Protein AF-A0A8H6T4V8-F1 (afdb_monomer_lite)

Structure (mmCIF, N/CA/C/O backbone):
data_AF-A0A8H6T4V8-F1
#
_entry.id   AF-A0A8H6T4V8-F1
#
loop_
_atom_site.group_PDB
_atom_site.id
_atom_site.type_symbol
_atom_site.label_atom_id
_atom_site.label_alt_id
_atom_site.label_comp_id
_atom_site.label_asym_id
_atom_site.label_entity_id
_atom_site.label_seq_id
_atom_site.pdbx_PDB_ins_code
_atom_site.Cartn_x
_atom_site.Cartn_y
_atom_site.Cartn_z
_atom_site.occupancy
_atom_site.B_iso_or_equiv
_atom_site.auth_seq_id
_atom_site.auth_comp_id
_atom_site.auth_asym_id
_atom_site.auth_atom_id
_atom_site.pdbx_PDB_model_num
ATOM 1 N N . MET A 1 1 ? -42.652 -43.274 94.104 1.00 37.19 1 MET A N 1
ATOM 2 C CA . MET A 1 1 ? -43.987 -43.704 93.643 1.00 37.19 1 MET A CA 1
ATOM 3 C C . MET A 1 1 ? -44.035 -43.497 92.128 1.00 37.19 1 MET A C 1
ATOM 5 O O . MET A 1 1 ? -44.692 -42.581 91.660 1.00 37.19 1 MET A O 1
ATOM 9 N N . ASP A 1 2 ? -43.104 -44.069 91.359 1.00 28.73 2 ASP A N 1
ATOM 10 C CA . ASP A 1 2 ? -42.926 -45.507 91.019 1.00 28.73 2 ASP A CA 1
ATOM 11 C C . ASP A 1 2 ? -43.787 -45.824 89.784 1.00 28.73 2 ASP A C 1
ATOM 13 O O . ASP A 1 2 ? -44.982 -45.571 89.828 1.00 28.73 2 ASP A O 1
ATOM 17 N N . LEU A 1 3 ? -43.314 -46.317 88.632 1.00 31.95 3 LEU A N 1
ATOM 18 C CA . LEU A 1 3 ? -42.090 -47.021 88.199 1.00 31.95 3 LEU A CA 1
ATOM 19 C C . LEU A 1 3 ? -42.007 -46.863 86.652 1.00 31.95 3 LEU A C 1
ATOM 21 O O . LEU A 1 3 ? -43.025 -46.967 85.978 1.00 31.95 3 LEU A O 1
ATOM 25 N N . SER A 1 4 ? -40.915 -46.350 86.070 1.00 32.69 4 SER A N 1
ATOM 26 C CA . SER A 1 4 ? -39.789 -47.073 85.430 1.00 32.69 4 SER A CA 1
ATOM 27 C C . SER A 1 4 ? -40.102 -47.923 84.179 1.00 32.69 4 SER A C 1
ATOM 29 O O . SER A 1 4 ? -40.896 -48.853 84.261 1.00 32.69 4 SER A O 1
ATOM 31 N N . GLY A 1 5 ? -39.332 -47.733 83.093 1.00 29.38 5 GLY A N 1
ATOM 32 C CA . GLY A 1 5 ? -39.022 -48.826 82.152 1.00 29.38 5 GLY A CA 1
ATOM 33 C C . GLY A 1 5 ? -38.730 -48.440 80.696 1.00 29.38 5 GLY A C 1
ATOM 34 O O . GLY A 1 5 ? -39.650 -48.219 79.925 1.00 29.38 5 GLY A O 1
ATOM 35 N N . ALA A 1 6 ? -37.441 -48.407 80.338 1.00 30.38 6 ALA A N 1
ATOM 36 C CA . ALA A 1 6 ? -36.821 -48.191 79.018 1.00 30.38 6 ALA A CA 1
ATOM 37 C C . ALA A 1 6 ? -37.384 -49.058 77.861 1.00 30.38 6 ALA A C 1
ATOM 39 O O . ALA A 1 6 ? -37.792 -50.189 78.091 1.00 30.38 6 ALA A O 1
ATOM 40 N N . GLY A 1 7 ? -37.468 -48.562 76.615 1.00 28.20 7 GLY A N 1
ATOM 41 C CA . GLY A 1 7 ? -36.424 -48.641 75.560 1.00 28.20 7 GLY A CA 1
ATOM 42 C C . GLY A 1 7 ? -36.906 -49.609 74.452 1.00 28.20 7 GLY A C 1
ATOM 43 O O . GLY A 1 7 ? -37.596 -50.561 74.775 1.00 28.20 7 GLY A O 1
ATOM 44 N N . THR A 1 8 ? -36.704 -49.492 73.134 1.00 28.45 8 THR A N 1
ATOM 45 C CA . THR A 1 8 ? -35.869 -48.689 72.219 1.00 28.45 8 THR A CA 1
ATOM 46 C C . THR A 1 8 ? -36.369 -48.936 70.772 1.00 28.45 8 THR A C 1
ATOM 48 O O . THR A 1 8 ? -36.723 -50.072 70.486 1.00 28.45 8 THR A O 1
ATOM 51 N N . ALA A 1 9 ? -36.303 -47.910 69.896 1.00 26.05 9 ALA A N 1
ATOM 52 C CA . ALA A 1 9 ? -36.120 -47.911 68.414 1.00 26.05 9 ALA A CA 1
ATOM 53 C C . ALA A 1 9 ? -37.031 -48.801 67.513 1.00 26.05 9 ALA A C 1
ATOM 55 O O . ALA A 1 9 ? -37.186 -49.985 67.752 1.00 26.05 9 ALA A O 1
ATOM 56 N N . THR A 1 10 ? -37.623 -48.394 66.378 1.00 26.83 10 THR A N 1
ATOM 57 C CA . THR A 1 10 ? -37.449 -47.282 65.409 1.00 26.83 10 THR A CA 1
ATOM 58 C C . THR A 1 10 ? -38.674 -47.295 64.451 1.00 26.83 10 THR A C 1
ATOM 60 O O . THR A 1 10 ? -39.227 -48.377 64.243 1.00 26.83 10 THR A O 1
ATOM 63 N N . PRO A 1 11 ? -39.120 -46.175 63.834 1.00 30.30 11 PRO A N 1
ATOM 64 C CA . PRO A 1 11 ? -40.426 -46.110 63.169 1.00 30.30 11 PRO A CA 1
ATOM 65 C C . PRO A 1 11 ? -40.408 -46.179 61.624 1.00 30.30 11 PRO A C 1
ATOM 67 O O . PRO A 1 11 ? -39.695 -45.459 60.934 1.00 30.30 11 PRO A O 1
ATOM 70 N N . ILE A 1 12 ? -41.258 -47.081 61.129 1.00 28.48 12 ILE A N 1
ATOM 71 C CA . ILE A 1 12 ? -42.306 -47.003 60.087 1.00 28.48 12 ILE A CA 1
ATOM 72 C C . ILE A 1 12 ? -42.451 -45.686 59.288 1.00 28.48 12 ILE A C 1
ATOM 74 O O . ILE A 1 12 ? -42.604 -44.615 59.867 1.00 28.48 12 ILE A O 1
ATOM 78 N N . ALA A 1 13 ? -42.668 -45.806 57.967 1.00 28.02 13 ALA A N 1
ATOM 79 C CA . ALA A 1 13 ? -43.601 -44.928 57.246 1.00 28.02 13 ALA A CA 1
ATOM 80 C C . ALA A 1 13 ? -44.276 -45.640 56.054 1.00 28.02 13 ALA A C 1
ATOM 82 O O . ALA A 1 13 ? -43.636 -46.001 55.067 1.00 28.02 13 ALA A O 1
ATOM 83 N N . ALA A 1 14 ? -45.599 -45.798 56.145 1.00 23.86 14 ALA A N 1
ATOM 84 C CA . ALA A 1 14 ? -46.497 -46.265 55.095 1.00 23.86 14 ALA A CA 1
ATOM 85 C C . ALA A 1 14 ? -47.584 -45.203 54.815 1.00 23.86 14 ALA A C 1
ATOM 87 O O . ALA A 1 14 ? -48.057 -44.561 55.744 1.00 23.86 14 ALA A O 1
ATOM 88 N N . ARG A 1 15 ? -47.934 -45.046 53.522 1.00 23.44 15 ARG A N 1
ATOM 89 C CA . ARG A 1 15 ? -49.280 -44.877 52.896 1.00 23.44 15 ARG A CA 1
ATOM 90 C C . ARG A 1 15 ? -50.433 -44.307 53.773 1.00 23.44 15 ARG A C 1
ATOM 92 O O . ARG A 1 15 ? -50.662 -44.814 54.852 1.00 23.44 15 ARG A O 1
ATOM 99 N N . ARG A 1 16 ? -51.373 -43.444 53.334 1.00 24.36 16 ARG A N 1
ATOM 100 C CA . ARG A 1 16 ? -51.918 -43.033 52.011 1.00 24.36 16 ARG A CA 1
ATOM 101 C C . ARG A 1 16 ? -53.110 -42.053 52.260 1.00 24.36 16 ARG A C 1
ATOM 103 O O . ARG A 1 16 ? -53.717 -42.145 53.317 1.00 24.36 16 ARG A O 1
ATOM 110 N N . VAL A 1 17 ? -53.535 -41.311 51.215 1.00 24.20 17 VAL A N 1
ATOM 111 C CA . VAL A 1 17 ? -54.933 -40.904 50.834 1.00 24.20 17 VAL A CA 1
ATOM 112 C C . VAL A 1 17 ? -55.339 -39.393 50.870 1.00 24.20 17 VAL A C 1
ATOM 114 O O . VAL A 1 17 ? -55.421 -38.806 51.938 1.00 24.20 17 VAL A O 1
ATOM 117 N N . LYS A 1 18 ? -55.782 -38.904 49.673 1.00 23.23 18 LYS A N 1
ATOM 118 C CA . LYS A 1 18 ? -56.726 -37.793 49.272 1.00 23.23 18 LYS A CA 1
ATOM 119 C C . LYS A 1 18 ? -56.295 -36.321 49.538 1.00 23.23 18 LYS A C 1
ATOM 121 O O . LYS A 1 18 ? -55.645 -36.072 50.530 1.00 23.23 18 LYS A O 1
ATOM 126 N N . SER A 1 19 ? -56.590 -35.275 48.736 1.00 22.80 19 SER A N 1
ATOM 127 C CA . SER A 1 19 ? -57.590 -34.993 47.676 1.00 22.80 19 SER A CA 1
ATOM 128 C C . SER A 1 19 ? -57.232 -33.747 46.802 1.00 22.80 19 SER A C 1
ATOM 130 O O . SER A 1 19 ? -56.403 -32.947 47.210 1.00 22.80 19 SER A O 1
ATOM 132 N N . GLN A 1 20 ? -57.924 -33.614 45.650 1.00 23.69 20 GLN A N 1
ATOM 133 C CA . GLN A 1 20 ? -58.392 -32.415 44.898 1.00 23.69 20 GLN A CA 1
ATOM 134 C C . GLN A 1 20 ? -57.458 -31.313 44.316 1.00 23.69 20 GLN A C 1
ATOM 136 O O . GLN A 1 20 ? -56.619 -30.732 44.988 1.00 23.69 20 GLN A O 1
ATOM 141 N N . VAL A 1 21 ? -57.779 -30.957 43.054 1.00 26.05 21 VAL A N 1
ATOM 142 C CA . VAL A 1 21 ? -57.957 -29.617 42.419 1.00 26.05 21 VAL A CA 1
ATOM 143 C C . VAL A 1 21 ? -57.309 -29.543 41.017 1.00 26.05 21 VAL A C 1
ATOM 145 O O . VAL A 1 21 ? -56.210 -30.038 40.782 1.00 26.05 21 VAL A O 1
ATOM 148 N N . GLY A 1 22 ? -58.076 -29.012 40.054 1.00 23.91 22 GLY A N 1
ATOM 149 C CA . GLY A 1 22 ? -57.942 -29.193 38.604 1.00 23.91 22 GLY A CA 1
ATOM 150 C C . GLY A 1 22 ? -56.705 -28.599 37.917 1.00 23.91 22 GLY A C 1
ATOM 151 O O . GLY A 1 22 ? -56.144 -27.589 38.330 1.00 23.91 22 GLY A O 1
ATOM 152 N N . LYS A 1 23 ? -56.320 -29.229 36.798 1.00 25.23 23 LYS A N 1
ATOM 153 C CA . LYS A 1 23 ? -55.303 -28.743 35.857 1.00 25.23 23 LYS A CA 1
ATOM 154 C C . LYS A 1 23 ? -55.966 -28.297 34.557 1.00 25.23 23 LYS A C 1
ATOM 156 O O . LYS A 1 23 ? -56.409 -29.126 33.770 1.00 25.23 23 LYS A O 1
ATOM 161 N N . VAL A 1 24 ? -55.962 -26.988 34.324 1.00 26.03 24 VAL A N 1
ATOM 162 C CA . VAL A 1 24 ? -56.074 -26.400 32.986 1.00 26.03 24 VAL A CA 1
ATOM 163 C C . VAL A 1 24 ? -54.726 -26.620 32.296 1.00 26.03 24 VAL A C 1
ATOM 165 O O . VAL A 1 24 ? -53.697 -26.109 32.734 1.00 26.03 24 VAL A O 1
ATOM 168 N N . THR A 1 25 ? -54.704 -27.448 31.257 1.00 26.22 25 THR A N 1
ATOM 169 C CA . THR A 1 25 ? -53.520 -27.697 30.429 1.00 26.22 25 THR A CA 1
ATOM 170 C C . THR A 1 25 ? -53.296 -26.535 29.465 1.00 26.22 25 THR A C 1
ATOM 172 O O . THR A 1 25 ? -53.920 -26.473 28.410 1.00 26.22 25 THR A O 1
ATOM 175 N N . CYS A 1 26 ? -52.370 -25.633 29.797 1.00 25.02 26 CYS A N 1
ATOM 176 C CA . CYS A 1 26 ? -51.742 -24.761 28.803 1.00 25.02 26 CYS A CA 1
ATOM 177 C C . CYS A 1 26 ? -50.801 -25.598 27.922 1.00 25.02 26 CYS A C 1
ATOM 179 O O . CYS A 1 26 ? -49.811 -26.148 28.407 1.00 25.02 26 CYS A O 1
ATOM 181 N N . MET A 1 27 ? -51.107 -25.685 26.625 1.00 25.55 27 MET A N 1
ATOM 182 C CA . MET A 1 27 ? -50.186 -26.172 25.596 1.00 25.55 27 MET A CA 1
ATOM 183 C C . MET A 1 27 ? -48.917 -25.310 25.600 1.00 25.55 27 MET A C 1
ATOM 185 O O . MET A 1 27 ? -48.946 -24.135 25.239 1.00 25.55 27 MET A O 1
ATOM 189 N N . ALA A 1 28 ? -47.791 -25.895 26.006 1.00 27.00 28 ALA A N 1
ATOM 190 C CA . ALA A 1 28 ? -46.483 -25.272 25.879 1.00 27.00 28 ALA A CA 1
ATOM 191 C C . ALA A 1 28 ? -46.104 -25.170 24.391 1.00 27.00 28 ALA A C 1
ATOM 193 O O . ALA A 1 28 ? -45.948 -26.184 23.710 1.00 27.00 28 ALA A O 1
ATOM 194 N N . MET A 1 29 ? -45.948 -23.943 23.886 1.00 28.77 29 MET A N 1
ATOM 195 C CA . MET A 1 29 ? -45.376 -23.683 22.565 1.00 28.77 29 MET A CA 1
ATOM 196 C C . MET A 1 29 ? -43.940 -24.219 22.504 1.00 28.77 29 MET A C 1
ATOM 198 O O . MET A 1 29 ? -43.062 -23.776 23.245 1.00 28.77 29 MET A O 1
ATOM 202 N N . ALA A 1 30 ? -43.693 -25.156 21.591 1.00 29.12 30 ALA A N 1
ATOM 203 C CA . ALA A 1 30 ? -42.355 -25.632 21.271 1.00 29.12 30 ALA A CA 1
ATOM 204 C C . ALA A 1 30 ? -41.499 -24.480 20.710 1.00 29.12 30 ALA A C 1
ATOM 206 O O . ALA A 1 30 ? -41.850 -23.851 19.708 1.00 29.12 30 ALA A O 1
ATOM 207 N N . ALA A 1 31 ? -40.363 -24.206 21.354 1.00 28.61 31 ALA A N 1
ATOM 208 C CA . ALA A 1 31 ? -39.403 -23.201 20.914 1.00 28.61 31 ALA A CA 1
ATOM 209 C C . ALA A 1 31 ? -38.841 -23.559 19.524 1.00 28.61 31 ALA A C 1
ATOM 211 O O . ALA A 1 31 ? -38.214 -24.605 19.344 1.00 28.61 31 ALA A O 1
ATOM 212 N N . ARG A 1 32 ? -39.050 -22.685 18.531 1.00 34.66 32 ARG A N 1
ATOM 213 C CA . ARG A 1 32 ? -38.473 -22.832 17.185 1.00 34.66 32 ARG A CA 1
ATOM 214 C C . ARG A 1 32 ? -36.947 -22.715 17.254 1.00 34.66 32 ARG A C 1
ATOM 216 O O . ARG A 1 32 ? -36.408 -21.681 17.643 1.00 34.66 32 ARG A O 1
ATOM 223 N N . VAL A 1 33 ? -36.255 -23.779 16.854 1.00 32.12 33 VAL A N 1
ATOM 224 C CA . VAL A 1 33 ? -34.790 -23.857 16.782 1.00 32.12 33 VAL A CA 1
ATOM 225 C C . VAL A 1 33 ? -34.324 -23.291 15.439 1.00 32.12 33 VAL A C 1
ATOM 227 O O . VAL A 1 33 ? -34.565 -23.889 14.394 1.00 32.12 33 VAL A O 1
ATOM 230 N N . HIS A 1 34 ? -33.638 -22.148 15.445 1.00 37.19 34 HIS A N 1
ATOM 231 C CA . HIS A 1 34 ? -32.964 -21.621 14.256 1.00 37.19 34 HIS A CA 1
ATOM 232 C C . HIS A 1 34 ? -31.511 -22.106 14.215 1.00 37.19 34 HIS A C 1
ATOM 234 O O . HIS A 1 34 ? -30.620 -21.482 14.785 1.00 37.19 34 HIS A O 1
ATOM 240 N N . ASN A 1 35 ? -31.272 -23.224 13.526 1.00 36.28 35 ASN A N 1
ATOM 241 C CA . ASN A 1 35 ? -29.927 -23.703 13.212 1.00 36.28 35 ASN A CA 1
ATOM 242 C C . ASN A 1 35 ? -29.552 -23.266 11.790 1.00 36.28 35 ASN A C 1
ATOM 244 O O . ASN A 1 35 ? -29.854 -23.970 10.832 1.00 36.28 35 ASN A O 1
ATOM 248 N N . GLN A 1 36 ? -28.863 -22.134 11.634 1.00 39.41 36 GLN A N 1
ATOM 249 C CA . GLN A 1 36 ? -28.058 -21.921 10.428 1.00 39.41 36 GLN A CA 1
ATOM 250 C C . GLN A 1 36 ? -26.694 -22.575 10.655 1.00 39.41 36 GLN A C 1
ATOM 252 O O . GLN A 1 36 ? -25.844 -22.057 11.382 1.00 39.41 36 GLN A O 1
ATOM 257 N N . ALA A 1 37 ? -26.503 -23.759 10.074 1.00 37.16 37 ALA A N 1
ATOM 258 C CA . ALA A 1 37 ? -25.207 -24.419 10.063 1.00 37.16 37 ALA A CA 1
ATOM 259 C C . ALA A 1 37 ? -24.244 -23.615 9.174 1.00 37.16 37 ALA A C 1
ATOM 261 O O . ALA A 1 37 ? -24.491 -23.397 7.993 1.00 37.16 37 ALA A O 1
ATOM 262 N N . SER A 1 38 ? -23.137 -23.149 9.750 1.00 37.12 38 SER A N 1
ATOM 263 C CA . SER A 1 38 ? -22.070 -22.503 8.987 1.00 37.12 38 SER A CA 1
ATOM 264 C C . SER A 1 38 ? -21.377 -23.528 8.083 1.00 37.12 38 SER A C 1
ATOM 266 O O . SER A 1 38 ? -20.868 -24.532 8.581 1.00 37.12 38 SER A O 1
ATOM 268 N N . ASN A 1 39 ? -21.212 -23.206 6.794 1.00 42.03 39 ASN A N 1
ATOM 269 C CA . ASN A 1 39 ? -20.426 -23.976 5.808 1.00 42.03 39 ASN A CA 1
ATOM 270 C C . ASN A 1 39 ? -18.926 -24.136 6.167 1.00 42.03 39 ASN A C 1
ATOM 272 O O . ASN A 1 39 ? -18.139 -24.664 5.386 1.00 42.03 39 ASN A O 1
ATOM 276 N N . ARG A 1 40 ? -18.498 -23.666 7.346 1.00 42.25 40 ARG A N 1
ATOM 277 C CA . ARG A 1 40 ? -17.136 -23.793 7.882 1.00 42.25 40 ARG A CA 1
ATOM 278 C C . ARG A 1 40 ? -17.006 -24.872 8.967 1.00 42.25 40 ARG A C 1
ATOM 280 O O . ARG A 1 40 ? -15.929 -25.004 9.555 1.00 42.25 40 ARG A O 1
ATOM 287 N N . ALA A 1 41 ? -18.075 -25.609 9.269 1.00 39.38 41 ALA A N 1
ATOM 288 C CA . ALA A 1 41 ? -18.049 -26.680 10.257 1.00 39.38 41 ALA A CA 1
ATOM 289 C C . ALA A 1 41 ? -17.180 -27.846 9.757 1.00 39.38 41 ALA A C 1
ATOM 291 O O . ALA A 1 41 ? -17.561 -28.601 8.869 1.00 39.38 41 ALA A O 1
ATOM 292 N N . LYS A 1 42 ? -15.974 -27.970 10.318 1.00 44.62 42 LYS A N 1
ATOM 293 C CA . LYS A 1 42 ? -15.141 -29.166 10.161 1.00 44.62 42 LYS A CA 1
ATOM 294 C C . LYS A 1 42 ? -15.764 -30.340 10.935 1.00 44.62 42 LYS A C 1
ATOM 296 O O . LYS A 1 42 ? -16.416 -30.082 11.951 1.00 44.62 42 LYS A O 1
ATOM 301 N N . PRO A 1 43 ? -15.539 -31.596 10.499 1.00 42.34 43 PRO A N 1
ATOM 302 C CA . PRO A 1 43 ? -15.978 -32.779 11.236 1.00 42.34 43 PRO A CA 1
ATOM 303 C C . PRO A 1 43 ? -15.469 -32.725 12.683 1.00 42.34 43 PRO A C 1
ATOM 305 O O . PRO A 1 43 ? -14.355 -32.272 12.949 1.00 42.34 43 PRO A O 1
ATOM 308 N N . HIS A 1 44 ? -16.348 -33.081 13.617 1.00 52.09 44 HIS A N 1
ATOM 309 C CA . HIS A 1 44 ? -16.161 -32.902 15.054 1.00 52.09 44 HIS A CA 1
ATOM 310 C C . HIS A 1 44 ? -15.072 -33.832 15.622 1.00 52.09 44 HIS A C 1
ATOM 312 O O . HIS A 1 44 ? -15.187 -35.047 15.516 1.00 52.09 44 HIS A O 1
ATOM 318 N N . ASP A 1 45 ? -14.070 -33.247 16.289 1.00 52.81 45 ASP A N 1
ATOM 319 C CA . ASP A 1 45 ? -13.094 -33.958 17.130 1.00 52.81 45 ASP A CA 1
ATOM 320 C C . ASP A 1 45 ? -13.728 -34.515 18.421 1.00 52.81 45 ASP A C 1
ATOM 322 O O . ASP A 1 45 ? -14.632 -33.903 19.001 1.00 52.81 45 ASP A O 1
ATOM 326 N N . ALA A 1 46 ? -13.162 -35.636 18.884 1.00 56.75 46 ALA A N 1
ATOM 327 C CA . ALA A 1 46 ? -13.548 -36.568 19.955 1.00 56.75 46 ALA A CA 1
ATOM 328 C C . ALA A 1 46 ? -13.658 -36.022 21.402 1.00 56.75 46 ALA A C 1
ATOM 330 O O . ALA A 1 46 ? -13.475 -36.761 22.367 1.00 56.75 46 ALA A O 1
ATOM 331 N N . LEU A 1 47 ? -13.943 -34.734 21.595 1.00 64.31 47 LEU A N 1
ATOM 332 C CA . LEU A 1 47 ? -14.125 -34.146 22.927 1.00 64.31 47 LEU A CA 1
ATOM 333 C C . LEU A 1 47 ? -15.605 -34.094 23.301 1.00 64.31 47 LEU A C 1
ATOM 335 O O . LEU A 1 47 ? -16.403 -33.466 22.600 1.00 64.31 47 LEU A O 1
ATOM 339 N N . GLU A 1 48 ? -15.957 -34.659 24.457 1.00 74.25 48 GLU A N 1
ATOM 340 C CA . GLU A 1 48 ? -17.298 -34.519 25.019 1.00 74.25 48 GLU A CA 1
ATOM 341 C C . GLU A 1 48 ? -17.646 -33.039 25.247 1.00 74.25 48 GLU A C 1
ATOM 343 O O . GLU A 1 48 ? -16.918 -32.275 25.896 1.00 74.25 48 GLU A O 1
ATOM 348 N N . ARG A 1 49 ? -18.791 -32.618 24.706 1.00 79.38 49 ARG A N 1
ATOM 349 C CA . ARG A 1 49 ? -19.315 -31.255 24.828 1.00 79.38 49 ARG A CA 1
ATOM 350 C C . ARG A 1 49 ? -20.572 -31.246 25.685 1.00 79.38 49 ARG A C 1
ATOM 352 O O . ARG A 1 49 ? -21.345 -32.195 25.678 1.00 79.38 49 ARG A O 1
ATOM 359 N N . ARG A 1 50 ? -20.768 -30.155 26.417 1.00 84.69 50 ARG A N 1
ATOM 360 C CA . ARG A 1 50 ? -22.001 -29.841 27.139 1.00 84.69 50 ARG A CA 1
ATOM 361 C C . ARG A 1 50 ? -22.722 -28.684 26.462 1.00 84.69 50 ARG A C 1
ATOM 363 O O . ARG A 1 50 ? -22.077 -27.793 25.899 1.00 84.69 50 ARG A O 1
ATOM 370 N N . ASP A 1 51 ? -24.041 -28.687 26.558 1.00 85.62 51 ASP A N 1
ATOM 371 C CA . ASP A 1 51 ? -24.861 -27.560 26.136 1.00 85.62 51 ASP A CA 1
ATOM 372 C C . ASP A 1 51 ? -24.772 -26.419 27.145 1.00 85.62 51 ASP A C 1
ATOM 374 O O . ASP A 1 51 ? -24.794 -26.619 28.357 1.00 85.62 51 ASP A O 1
ATOM 378 N N . VAL A 1 52 ? -24.644 -25.207 26.624 1.00 86.88 52 VAL A N 1
ATOM 379 C CA . VAL A 1 52 ? -24.593 -23.958 27.372 1.00 86.88 52 VAL A CA 1
ATOM 380 C C . VAL A 1 52 ? -25.539 -22.982 26.696 1.00 86.88 52 VAL A C 1
ATOM 382 O O . VAL A 1 52 ? -25.320 -22.576 25.551 1.00 86.88 52 VAL A O 1
ATOM 385 N N . PHE A 1 53 ? -26.582 -22.585 27.412 1.00 89.62 53 PHE A N 1
ATOM 386 C CA . PHE A 1 53 ? -27.516 -21.567 26.955 1.00 89.62 53 PHE A CA 1
ATOM 387 C C . PHE A 1 53 ? -26.958 -20.188 27.292 1.00 89.62 53 PHE A C 1
ATOM 389 O O . PHE A 1 53 ? -26.672 -19.888 28.449 1.00 89.62 53 PHE A O 1
ATOM 396 N N . LYS A 1 54 ? -26.763 -19.356 26.270 1.00 86.38 54 LYS A N 1
ATOM 397 C CA . LYS A 1 54 ? -26.343 -17.965 26.428 1.00 86.38 54 LYS A CA 1
ATOM 398 C C . LYS A 1 54 ? -27.537 -17.057 26.224 1.00 86.38 54 LYS A C 1
ATOM 400 O O . LYS A 1 54 ? -28.222 -17.162 25.205 1.00 86.38 54 LYS A O 1
ATOM 405 N N . THR A 1 55 ? -27.763 -16.160 27.171 1.00 90.62 55 THR A N 1
ATOM 406 C CA . THR A 1 55 ? -28.738 -15.084 27.025 1.00 90.62 55 THR A CA 1
ATOM 407 C C . THR A 1 55 ? -28.245 -14.107 25.960 1.00 90.62 55 THR A C 1
ATOM 409 O O . THR A 1 55 ? -27.105 -13.646 25.990 1.00 90.62 55 THR A O 1
ATOM 412 N N . VAL A 1 56 ? -29.089 -13.844 24.970 1.00 86.25 56 VAL A N 1
ATOM 413 C CA . VAL A 1 56 ? -28.831 -12.921 23.866 1.00 86.25 56 VAL A CA 1
ATOM 414 C C . VAL A 1 56 ? -30.019 -11.982 23.786 1.00 86.25 56 VAL A C 1
ATOM 416 O O . VAL A 1 56 ? -31.165 -12.425 23.725 1.00 86.25 56 VAL A O 1
ATOM 419 N N . LEU A 1 57 ? -29.744 -10.683 23.816 1.00 85.06 57 LEU A N 1
ATOM 420 C CA . LEU A 1 57 ? -30.773 -9.672 23.640 1.00 85.06 57 LEU A CA 1
ATOM 421 C C . LEU A 1 57 ? -31.257 -9.704 22.186 1.00 85.06 57 LEU A C 1
ATOM 423 O O . LEU A 1 57 ? -30.450 -9.579 21.265 1.00 85.06 57 LEU A O 1
ATOM 427 N N . ASP A 1 58 ? -32.557 -9.888 21.986 1.00 80.88 58 ASP A N 1
ATOM 428 C CA . ASP A 1 58 ? -33.190 -9.727 20.683 1.00 80.88 58 ASP A CA 1
ATOM 429 C C . ASP A 1 58 ? -33.617 -8.270 20.535 1.00 80.88 58 ASP A C 1
ATOM 431 O O . ASP A 1 58 ? -34.262 -7.719 21.428 1.00 80.88 58 ASP A O 1
ATOM 435 N N . SER A 1 59 ? -33.237 -7.629 19.430 1.00 78.81 59 SER A N 1
ATOM 436 C CA . SER A 1 59 ? -33.666 -6.254 19.180 1.00 78.81 59 SER A CA 1
ATOM 437 C C . SER A 1 59 ? -35.155 -6.252 18.815 1.00 78.81 59 SER A C 1
ATOM 439 O O . SER A 1 59 ? -35.509 -6.830 17.784 1.00 78.81 59 SER A O 1
ATOM 441 N N . PRO A 1 60 ? -36.030 -5.593 19.600 1.00 73.50 60 PRO A N 1
ATOM 442 C CA . PRO A 1 60 ? -37.452 -5.510 19.279 1.00 73.50 60 PRO A CA 1
ATOM 443 C C . PRO A 1 60 ? -37.731 -4.606 18.064 1.00 73.50 60 PRO A C 1
ATOM 445 O O . PRO A 1 60 ? -38.807 -4.675 17.483 1.00 73.50 60 PRO A O 1
ATOM 448 N N . LEU A 1 61 ? -36.757 -3.788 17.643 1.00 80.00 61 LEU A N 1
ATOM 449 C CA . LEU A 1 61 ? -36.868 -2.820 16.542 1.00 80.00 61 LEU A CA 1
ATOM 450 C C . LEU A 1 61 ? -36.479 -3.422 15.179 1.00 80.00 61 LEU A C 1
ATOM 452 O O . LEU A 1 61 ? -35.847 -2.769 14.345 1.00 80.00 61 LEU A O 1
ATOM 456 N N . ARG A 1 62 ? -36.800 -4.700 14.950 1.00 81.06 62 ARG A N 1
ATOM 457 C CA . ARG A 1 62 ? -36.537 -5.357 13.666 1.00 81.06 62 ARG A CA 1
ATOM 458 C C . ARG A 1 62 ? -37.685 -5.072 12.705 1.00 81.06 62 ARG A C 1
ATOM 460 O O . ARG A 1 62 ? -38.829 -5.381 13.013 1.00 81.06 62 ARG A O 1
ATOM 467 N N . VAL A 1 63 ? -37.371 -4.552 11.521 1.00 88.19 63 VAL A N 1
ATOM 468 C CA . VAL A 1 63 ? -38.349 -4.423 10.434 1.00 88.19 63 VAL A CA 1
ATOM 469 C C . VAL A 1 63 ? -38.517 -5.797 9.775 1.00 88.19 63 VAL A C 1
ATOM 471 O O . VAL A 1 63 ? -37.544 -6.316 9.220 1.00 88.19 63 VAL A O 1
ATOM 474 N N . PRO A 1 64 ? -39.694 -6.442 9.867 1.00 88.31 64 PRO A N 1
ATOM 475 C CA . PRO A 1 64 ? -39.922 -7.712 9.199 1.00 88.31 64 PRO A CA 1
ATOM 476 C C . PRO A 1 64 ? -40.129 -7.502 7.695 1.00 88.31 64 PRO A C 1
ATOM 478 O O . PRO A 1 64 ? -40.515 -6.431 7.231 1.00 88.31 64 PRO A O 1
ATOM 481 N N . TRP A 1 65 ? -39.916 -8.568 6.928 1.00 90.19 65 TRP A N 1
ATOM 482 C CA . TRP A 1 65 ? -40.424 -8.636 5.560 1.00 90.19 65 TRP A CA 1
ATOM 483 C C . TRP A 1 65 ? -41.966 -8.595 5.576 1.00 90.19 65 TRP A C 1
ATOM 485 O O . TRP A 1 65 ? -42.554 -9.150 6.509 1.00 90.19 65 TRP A O 1
ATOM 495 N N . PRO A 1 66 ? -42.623 -7.995 4.564 1.00 90.44 66 PRO A N 1
ATOM 496 C CA . PRO A 1 66 ? -44.081 -8.013 4.461 1.00 90.44 66 PRO A CA 1
ATOM 497 C C . PRO A 1 66 ? -44.583 -9.459 4.367 1.00 90.44 66 PRO A C 1
ATOM 499 O O . PRO A 1 66 ? -43.881 -10.328 3.850 1.00 90.44 66 PRO A O 1
ATOM 502 N N . SER A 1 67 ? -45.779 -9.742 4.877 1.00 89.31 67 SER A N 1
ATOM 503 C CA . SER A 1 67 ? -46.383 -11.074 4.777 1.00 89.31 67 SER A CA 1
ATOM 504 C C . SER A 1 67 ? -47.253 -11.142 3.527 1.00 89.31 67 SER A C 1
ATOM 506 O O . SER A 1 67 ? -48.340 -10.581 3.505 1.00 89.31 67 SER A O 1
ATOM 508 N N . ILE A 1 68 ? -46.781 -11.821 2.481 1.00 91.75 68 ILE A N 1
ATOM 509 C CA . ILE A 1 68 ? -47.465 -11.881 1.182 1.00 91.75 68 ILE A CA 1
ATOM 510 C C . ILE A 1 68 ? -47.937 -13.318 0.913 1.00 91.75 68 ILE A C 1
ATOM 512 O O . ILE A 1 68 ? -47.095 -14.224 0.842 1.00 91.75 68 ILE A O 1
ATOM 516 N N . PRO A 1 69 ? -49.252 -13.562 0.743 1.00 93.19 69 PRO A N 1
ATOM 517 C CA . PRO A 1 69 ? -49.782 -14.876 0.378 1.00 93.19 69 PRO A CA 1
ATOM 518 C C . PRO A 1 69 ? -49.238 -15.377 -0.964 1.00 93.19 69 PRO A C 1
ATOM 520 O O . PRO A 1 69 ? -49.013 -14.593 -1.884 1.00 93.19 69 PRO A O 1
ATOM 523 N N . MET A 1 70 ? -49.071 -16.695 -1.110 1.00 90.44 70 MET A N 1
ATOM 524 C CA . MET A 1 70 ? -48.519 -17.298 -2.334 1.00 90.44 70 MET A CA 1
ATOM 525 C C . MET A 1 70 ? -49.357 -16.988 -3.589 1.00 90.44 70 MET A C 1
ATOM 527 O O . MET A 1 70 ? -48.804 -16.843 -4.674 1.00 90.44 70 MET A O 1
ATOM 531 N N . SER A 1 71 ? -50.677 -16.828 -3.446 1.00 93.00 71 SER A N 1
ATOM 532 C CA . SER A 1 71 ? -51.569 -16.412 -4.539 1.00 93.00 71 SER A CA 1
ATOM 533 C C . SER A 1 71 ? -51.158 -15.064 -5.138 1.00 93.00 71 SER A C 1
ATOM 535 O O . SER A 1 71 ? -51.011 -14.955 -6.353 1.00 93.00 71 SER A O 1
ATOM 537 N N . ILE A 1 72 ? -50.887 -14.076 -4.283 1.00 93.31 72 ILE A N 1
ATOM 538 C CA . ILE A 1 72 ? -50.451 -12.730 -4.675 1.00 93.31 72 ILE A CA 1
ATOM 539 C C . ILE A 1 72 ? -49.048 -12.769 -5.289 1.00 93.31 72 ILE A C 1
ATOM 541 O O . ILE A 1 72 ? -48.803 -12.100 -6.288 1.00 93.31 72 ILE A O 1
ATOM 545 N N . GLN A 1 73 ? -48.138 -13.591 -4.756 1.00 93.88 73 GLN A N 1
ATOM 546 C CA . GLN A 1 73 ? -46.796 -13.763 -5.335 1.00 93.88 73 GLN A CA 1
ATOM 547 C C . GLN A 1 73 ? -46.863 -14.326 -6.763 1.00 93.88 73 GLN A C 1
ATOM 549 O O . GLN A 1 73 ? -46.177 -13.833 -7.658 1.00 93.88 73 GLN A O 1
ATOM 554 N N . ASN A 1 74 ? -47.717 -15.330 -6.992 1.00 93.94 74 ASN A N 1
ATOM 555 C CA . ASN A 1 74 ? -47.919 -15.932 -8.310 1.00 93.94 74 ASN A CA 1
ATOM 556 C C . ASN A 1 74 ? -48.584 -14.957 -9.291 1.00 93.94 74 ASN A C 1
ATOM 558 O O . ASN A 1 74 ? -48.155 -14.864 -10.441 1.00 93.94 74 ASN A O 1
ATOM 562 N N . GLN A 1 75 ? -49.585 -14.197 -8.836 1.00 94.31 75 GLN A N 1
ATOM 563 C CA . GLN A 1 75 ? -50.236 -13.159 -9.639 1.00 94.31 75 GLN A CA 1
ATOM 564 C C . GLN A 1 75 ? -49.244 -12.050 -10.022 1.00 94.31 75 GLN A C 1
ATOM 566 O O . GLN A 1 75 ? -49.151 -11.687 -11.192 1.00 94.31 75 GLN A O 1
ATOM 571 N N . ALA A 1 76 ? -48.440 -11.569 -9.068 1.00 93.25 76 ALA A N 1
ATOM 572 C CA . ALA A 1 76 ? -47.394 -10.578 -9.313 1.00 93.25 76 ALA A CA 1
ATOM 573 C C . ALA A 1 76 ? -46.345 -11.081 -10.314 1.00 93.25 76 ALA A C 1
ATOM 575 O O . ALA A 1 76 ? -45.896 -10.326 -11.173 1.00 93.25 76 ALA A O 1
ATOM 576 N N . PHE A 1 77 ? -45.964 -12.357 -10.225 1.00 94.88 77 PHE A N 1
ATOM 577 C CA . PHE A 1 77 ? -45.029 -12.971 -11.160 1.00 94.88 77 PHE A CA 1
ATOM 578 C C . PHE A 1 77 ? -45.601 -13.058 -12.580 1.00 94.88 77 PHE A C 1
ATOM 580 O O . PHE A 1 77 ? -44.908 -12.697 -13.529 1.00 94.88 77 PHE A O 1
ATOM 587 N N . ALA A 1 78 ? -46.861 -13.479 -12.734 1.00 93.44 78 ALA A N 1
ATOM 588 C CA . ALA A 1 78 ? -47.533 -13.511 -14.032 1.00 93.44 78 ALA A CA 1
ATOM 589 C C . ALA A 1 78 ? -47.601 -12.110 -14.663 1.00 93.44 78 ALA A C 1
ATOM 591 O O . ALA A 1 78 ? -47.156 -11.922 -15.794 1.00 93.44 78 ALA A O 1
ATOM 592 N N . LEU A 1 79 ? -48.027 -11.108 -13.886 1.00 93.50 79 LEU A N 1
ATOM 593 C CA . LEU A 1 79 ? -48.050 -9.712 -14.326 1.00 93.50 79 LEU A CA 1
ATOM 594 C C . LEU A 1 79 ? -46.656 -9.202 -14.705 1.00 93.50 79 LEU A C 1
ATOM 596 O O . LEU A 1 79 ? -46.515 -8.513 -15.709 1.00 93.50 79 LEU A O 1
ATOM 600 N N . ALA A 1 80 ? -45.610 -9.561 -13.953 1.00 92.31 80 ALA A N 1
ATOM 601 C CA . ALA A 1 80 ? -44.234 -9.174 -14.266 1.00 92.31 80 ALA A CA 1
ATOM 602 C C . ALA A 1 80 ? -43.747 -9.751 -15.597 1.00 92.31 80 ALA A C 1
ATOM 604 O O . ALA A 1 80 ? -43.036 -9.064 -16.329 1.00 92.31 80 ALA A O 1
ATOM 605 N N . ARG A 1 81 ? -44.144 -10.978 -15.947 1.00 91.31 81 ARG A N 1
ATOM 606 C CA . ARG A 1 81 ? -43.813 -11.565 -17.251 1.00 91.31 81 ARG A CA 1
ATOM 607 C C . ARG A 1 81 ? -44.463 -10.787 -18.389 1.00 91.31 81 ARG A C 1
ATOM 609 O O . ARG A 1 81 ? -43.760 -10.365 -19.303 1.00 91.31 81 ARG A O 1
ATOM 616 N N . ASP A 1 82 ? -45.765 -10.541 -18.284 1.00 89.19 82 ASP A N 1
ATOM 617 C CA . ASP A 1 82 ? -46.526 -9.822 -19.310 1.00 89.19 82 ASP A CA 1
ATOM 618 C C . ASP A 1 82 ? -46.062 -8.367 -19.446 1.00 89.19 82 ASP A C 1
ATOM 620 O O . ASP A 1 82 ? -45.997 -7.815 -20.544 1.00 89.19 82 ASP A O 1
ATOM 624 N N . PHE A 1 83 ? -45.698 -7.744 -18.326 1.00 89.38 83 PHE A N 1
ATOM 625 C CA . PHE A 1 83 ? -45.215 -6.370 -18.277 1.00 89.38 83 PHE A CA 1
ATOM 626 C C . PHE A 1 83 ? -43.837 -6.197 -18.925 1.00 89.38 83 PHE A C 1
ATOM 628 O O . PHE A 1 83 ? -43.574 -5.177 -19.559 1.00 89.38 83 PHE A O 1
ATOM 635 N N . LEU A 1 84 ? -42.960 -7.198 -18.809 1.00 89.44 84 LEU A N 1
ATOM 636 C CA . LEU A 1 84 ? -41.607 -7.159 -19.368 1.00 89.44 84 LEU A CA 1
ATOM 637 C C . LEU A 1 84 ? -41.537 -7.603 -20.837 1.00 89.44 84 LEU A C 1
ATOM 639 O O . LEU A 1 84 ? -40.521 -7.362 -21.491 1.00 89.44 84 LEU A O 1
ATOM 643 N N . GLU A 1 85 ? -42.598 -8.196 -21.383 1.00 85.69 85 GLU A N 1
ATOM 644 C CA . GLU A 1 85 ? -42.659 -8.702 -22.761 1.00 85.69 85 GLU A CA 1
ATOM 645 C C . GLU A 1 85 ? -42.256 -7.661 -23.839 1.00 85.69 85 GLU A C 1
ATOM 647 O O . GLU A 1 85 ? -41.441 -7.992 -24.709 1.00 85.69 85 GLU A O 1
ATOM 652 N N . PRO A 1 86 ? -42.691 -6.380 -23.789 1.00 83.62 86 PRO A N 1
ATOM 653 C CA . PRO A 1 86 ? -42.261 -5.367 -24.764 1.00 83.62 86 PRO A CA 1
ATOM 654 C C . PRO A 1 86 ? -40.746 -5.105 -24.737 1.00 83.62 86 PRO A C 1
ATOM 656 O O . PRO A 1 86 ? -40.120 -4.877 -25.774 1.00 83.62 86 PRO A O 1
ATOM 659 N N . VAL A 1 87 ? -40.128 -5.187 -23.554 1.00 84.94 87 VAL A N 1
ATOM 66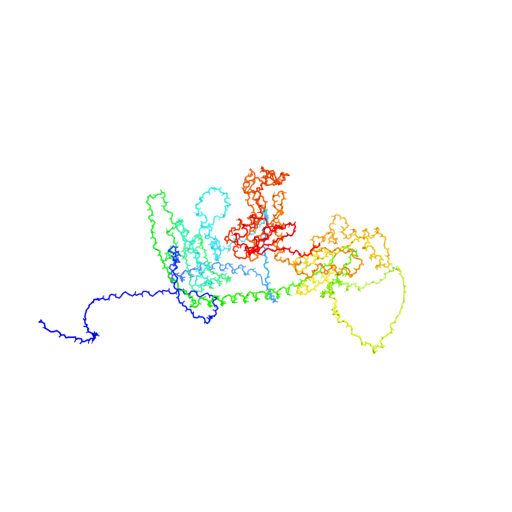0 C CA . VAL A 1 87 ? -38.677 -5.020 -23.376 1.00 84.94 87 VAL A CA 1
ATOM 661 C C . VAL A 1 87 ? -37.914 -6.191 -23.993 1.00 84.94 87 VAL A C 1
ATOM 663 O O . VAL A 1 87 ? -36.830 -6.008 -24.557 1.00 84.94 87 VAL A O 1
ATOM 666 N N . VAL A 1 88 ? -38.474 -7.398 -23.900 1.00 83.25 88 VAL A N 1
ATOM 667 C CA . VAL A 1 88 ? -37.900 -8.610 -24.493 1.00 83.25 88 VAL A CA 1
ATOM 668 C C . VAL A 1 88 ? -37.905 -8.523 -26.019 1.00 83.25 88 VAL A C 1
ATOM 670 O O . VAL A 1 88 ? -36.864 -8.785 -26.634 1.00 83.25 88 VAL A O 1
ATOM 673 N N . LYS A 1 89 ? -39.024 -8.099 -26.624 1.00 82.69 89 LYS A N 1
ATOM 674 C CA . LYS A 1 89 ? -39.155 -7.917 -28.082 1.00 82.69 89 LYS A CA 1
ATOM 675 C C . LYS A 1 89 ? -38.115 -6.938 -28.626 1.00 82.69 89 LYS A C 1
ATOM 677 O O . LYS A 1 89 ? -37.300 -7.325 -29.465 1.00 82.69 89 LYS A O 1
ATOM 682 N N . PHE A 1 90 ? -38.009 -5.757 -28.014 1.00 83.62 90 PHE A N 1
ATOM 683 C CA . PHE A 1 90 ? -37.010 -4.753 -28.388 1.00 83.62 90 PHE A CA 1
ATOM 684 C C . PHE A 1 90 ? -35.564 -5.268 -28.284 1.00 83.62 90 PHE A C 1
ATOM 686 O O . PHE A 1 90 ? -34.759 -5.115 -29.205 1.00 83.62 90 PHE A O 1
ATOM 693 N N . LYS A 1 91 ? -35.206 -5.936 -27.175 1.00 79.94 91 LYS A N 1
ATOM 694 C CA . LYS A 1 91 ? -33.860 -6.518 -27.009 1.00 79.94 91 LYS A CA 1
ATOM 695 C C . LYS A 1 91 ? -33.563 -7.626 -28.025 1.00 79.94 91 LYS A C 1
ATOM 697 O O . LYS A 1 91 ? -32.394 -7.858 -28.345 1.00 79.94 91 LYS A O 1
ATOM 702 N N . SER A 1 92 ? -34.586 -8.336 -28.502 1.00 76.38 92 SER A N 1
ATOM 703 C CA . SER A 1 92 ? -34.453 -9.375 -29.525 1.00 76.38 92 SER A CA 1
ATOM 704 C C . SER A 1 92 ? -34.200 -8.774 -30.912 1.00 76.38 92 SER A C 1
ATOM 706 O O . SER A 1 92 ? -33.274 -9.200 -31.601 1.00 76.38 92 SER A O 1
ATOM 708 N N . GLU A 1 93 ? -34.944 -7.731 -31.281 1.00 74.69 93 GLU A N 1
ATOM 709 C CA . GLU A 1 93 ? -34.830 -7.025 -32.568 1.00 74.69 93 GLU A CA 1
ATOM 710 C C . GLU A 1 93 ? -33.490 -6.289 -32.719 1.00 74.69 93 GLU A C 1
ATOM 712 O O . GLU A 1 93 ? -32.842 -6.364 -33.765 1.00 74.69 93 GLU A O 1
ATOM 717 N N . GLN A 1 94 ? -32.996 -5.669 -31.641 1.00 69.88 94 GLN A N 1
ATOM 718 C CA . GLN A 1 94 ? -31.674 -5.027 -31.604 1.00 69.88 94 GLN A CA 1
ATOM 719 C C . GLN A 1 94 ? -30.513 -6.018 -31.808 1.00 69.88 94 GLN A C 1
ATOM 721 O O . GLN A 1 94 ? -29.445 -5.647 -32.298 1.00 69.88 94 GLN A O 1
ATOM 726 N N . ARG A 1 95 ? -30.698 -7.296 -31.448 1.00 61.69 95 ARG A N 1
ATOM 727 C CA . ARG A 1 95 ? -29.697 -8.350 -31.678 1.00 61.69 95 ARG A CA 1
ATOM 728 C C . ARG A 1 95 ? -29.780 -8.953 -33.080 1.00 61.69 95 ARG A C 1
ATOM 730 O O . ARG A 1 95 ? -28.729 -9.267 -33.627 1.00 61.69 95 ARG A O 1
ATOM 737 N N . GLY A 1 96 ? -30.973 -9.052 -33.673 1.00 55.91 96 GLY A N 1
ATOM 738 C CA . GLY A 1 96 ? -31.160 -9.531 -35.052 1.00 55.91 96 GLY A CA 1
ATOM 739 C C . GLY A 1 96 ? -30.492 -8.651 -36.118 1.00 55.91 96 GLY A C 1
ATOM 740 O O . GLY A 1 96 ? -30.149 -9.140 -37.188 1.00 55.91 96 GLY A O 1
ATOM 741 N N . LYS A 1 97 ? -30.226 -7.372 -35.810 1.00 56.12 97 LYS A N 1
ATOM 742 C CA . LYS A 1 97 ? -29.502 -6.435 -36.691 1.00 56.12 97 LYS A CA 1
ATOM 743 C C . LYS A 1 97 ? -27.966 -6.580 -36.657 1.00 56.12 97 LYS A C 1
ATOM 745 O O . LYS A 1 97 ? -27.283 -5.919 -37.437 1.00 56.12 97 LYS A O 1
ATOM 750 N N . LYS A 1 98 ? -27.385 -7.438 -35.802 1.00 46.25 98 LYS A N 1
ATOM 751 C CA . LYS A 1 98 ? -25.940 -7.751 -35.837 1.00 46.25 98 LYS A CA 1
ATOM 752 C C . LYS A 1 98 ? -25.683 -8.948 -36.769 1.00 46.25 98 LYS A C 1
ATOM 754 O O . LYS A 1 98 ? -26.148 -10.046 -36.490 1.00 46.25 98 LYS A O 1
ATOM 759 N N . ARG A 1 99 ? -24.955 -8.705 -37.874 1.00 35.47 99 ARG A N 1
ATOM 760 C CA . ARG A 1 99 ? -24.542 -9.672 -38.925 1.00 35.47 99 ARG A CA 1
ATOM 761 C C . ARG A 1 99 ? -23.948 -10.984 -38.364 1.00 35.47 99 ARG A C 1
ATOM 763 O O . ARG A 1 99 ? -23.350 -10.945 -37.287 1.00 35.47 99 ARG A O 1
ATOM 770 N N . PRO A 1 100 ? -24.039 -12.112 -39.103 1.00 38.47 100 PRO A N 1
ATOM 771 C CA . PRO A 1 100 ? -23.518 -13.395 -38.648 1.00 38.47 100 PRO A CA 1
ATOM 772 C C . PRO A 1 100 ? -21.985 -13.370 -38.669 1.00 38.47 100 PRO A C 1
ATOM 774 O O . PRO A 1 100 ? -21.376 -13.016 -39.678 1.00 38.47 100 PRO A O 1
ATOM 777 N N . ILE A 1 101 ? -21.366 -13.728 -37.547 1.00 38.69 101 ILE A N 1
ATOM 778 C CA . ILE A 1 101 ? -19.934 -14.020 -37.473 1.00 38.69 101 ILE A CA 1
ATOM 779 C C . ILE A 1 101 ? -19.802 -15.532 -37.609 1.00 38.69 101 ILE A C 1
ATOM 781 O O . ILE A 1 101 ? -20.381 -16.279 -36.824 1.00 38.69 101 ILE A O 1
ATOM 785 N N . HIS A 1 102 ? -19.084 -15.939 -38.651 1.00 31.88 102 HIS A N 1
ATOM 786 C CA . HIS A 1 102 ? -18.732 -17.316 -38.953 1.00 31.88 102 HIS A CA 1
ATOM 787 C C . HIS A 1 102 ? -17.867 -17.889 -37.824 1.00 31.88 102 HIS A C 1
ATOM 789 O O . HIS A 1 102 ? -16.870 -17.286 -37.424 1.00 31.88 102 HIS A O 1
ATOM 795 N N . ASP A 1 103 ? -18.279 -19.052 -37.326 1.00 32.19 103 ASP A N 1
ATOM 796 C CA . ASP A 1 103 ? -17.557 -19.872 -36.362 1.00 32.19 103 ASP A CA 1
ATOM 797 C C . ASP A 1 103 ? -16.187 -20.291 -36.904 1.00 32.19 103 ASP A C 1
ATOM 799 O O . ASP A 1 103 ? -16.106 -20.775 -38.030 1.00 32.19 103 ASP A O 1
ATOM 803 N N . THR A 1 104 ? -15.152 -20.180 -36.067 1.00 29.08 104 THR A N 1
ATOM 804 C CA . THR A 1 104 ? -14.345 -21.336 -35.638 1.00 29.08 104 THR A CA 1
ATOM 805 C C . THR A 1 104 ? -13.630 -21.024 -34.317 1.00 29.08 104 THR A C 1
ATOM 807 O O . THR A 1 104 ? -12.958 -20.002 -34.187 1.00 29.08 104 THR A O 1
ATOM 810 N N . ASN A 1 105 ? -13.825 -21.934 -33.359 1.00 29.11 105 ASN A N 1
ATOM 811 C CA . ASN A 1 105 ? -13.156 -22.137 -32.068 1.00 29.11 105 ASN A CA 1
ATOM 812 C C . ASN A 1 105 ? -11.726 -21.572 -31.953 1.00 29.11 105 ASN A C 1
ATOM 814 O O . ASN A 1 105 ? -10.886 -21.877 -32.788 1.00 29.11 105 ASN A O 1
ATOM 818 N N . ASP A 1 106 ? -11.374 -20.910 -30.844 1.00 28.11 106 ASP A N 1
ATOM 819 C CA . ASP A 1 106 ? -11.007 -21.639 -29.624 1.00 28.11 106 ASP A CA 1
ATOM 820 C C . ASP A 1 106 ? -10.748 -20.734 -28.396 1.00 28.11 106 ASP A C 1
ATOM 822 O O . ASP A 1 106 ? -10.474 -19.538 -28.463 1.00 28.11 106 ASP A O 1
ATOM 826 N N . ASN A 1 107 ? -10.883 -21.399 -27.259 1.00 27.31 107 ASN A N 1
ATOM 827 C CA . ASN A 1 107 ? -10.691 -21.077 -25.852 1.00 27.31 107 ASN A CA 1
ATOM 828 C C . ASN A 1 107 ? -9.901 -19.833 -25.365 1.00 27.31 107 ASN A C 1
ATOM 830 O O . ASN A 1 107 ? -8.683 -19.718 -25.462 1.00 27.31 107 ASN A O 1
ATOM 834 N N . SER A 1 108 ? -10.601 -19.129 -24.465 1.00 30.45 108 SER A N 1
ATOM 835 C CA . SER A 1 108 ? -10.186 -18.819 -23.083 1.00 30.45 108 SER A CA 1
ATOM 836 C C . SER A 1 108 ? -9.633 -17.430 -22.713 1.00 30.45 108 SER A C 1
ATOM 838 O O . SER A 1 108 ? -8.574 -16.966 -23.112 1.00 30.45 108 SER A O 1
ATOM 840 N N . SER A 1 109 ? -10.316 -16.898 -21.696 1.00 30.61 109 SER A N 1
ATOM 841 C CA . SER A 1 109 ? -9.776 -16.183 -20.535 1.00 30.61 109 SER A CA 1
ATOM 842 C C . SER A 1 109 ? -9.418 -14.691 -20.655 1.00 30.61 109 SER A C 1
ATOM 844 O O . SER A 1 109 ? -8.332 -14.268 -21.019 1.00 30.61 109 SER A O 1
ATOM 846 N N . ASN A 1 110 ? -10.365 -13.900 -20.138 1.00 33.62 110 ASN A N 1
ATOM 847 C CA . ASN A 1 110 ? -10.164 -12.800 -19.194 1.00 33.62 110 ASN A CA 1
ATOM 848 C C . ASN A 1 110 ? -9.030 -11.800 -19.467 1.00 33.62 110 ASN A C 1
ATOM 850 O O . ASN A 1 110 ? -7.907 -11.961 -18.989 1.00 33.62 110 ASN A O 1
ATOM 854 N N . LYS A 1 111 ? -9.415 -10.604 -19.930 1.00 29.16 111 LYS A N 1
ATOM 855 C CA . LYS A 1 111 ? -8.754 -9.387 -19.451 1.00 29.16 111 LYS A CA 1
ATOM 856 C C . LYS A 1 111 ? -9.726 -8.229 -19.253 1.00 29.16 111 LYS A C 1
ATOM 858 O O . LYS A 1 111 ? -10.244 -7.631 -20.188 1.00 29.16 111 LYS A O 1
ATOM 863 N N . LYS A 1 112 ? -9.922 -7.922 -17.967 1.00 33.84 112 LYS A N 1
ATOM 864 C CA . LYS A 1 112 ? -10.386 -6.642 -17.429 1.00 33.84 112 LYS A CA 1
ATOM 865 C C . LYS A 1 112 ? -9.697 -5.483 -18.153 1.00 33.84 112 LYS A C 1
ATOM 867 O O . LYS A 1 112 ? -8.469 -5.399 -18.115 1.00 33.84 112 LYS A O 1
ATOM 872 N N . ARG A 1 113 ? -10.481 -4.541 -18.675 1.00 27.78 113 ARG A N 1
ATOM 873 C CA . ARG A 1 113 ? -10.028 -3.167 -18.897 1.00 27.78 113 ARG A CA 1
ATOM 874 C C . ARG A 1 113 ? -10.740 -2.234 -17.924 1.00 27.78 113 ARG A C 1
ATOM 876 O O . ARG A 1 113 ? -11.961 -2.182 -17.844 1.00 27.78 113 ARG A O 1
ATOM 883 N N . LYS A 1 114 ? -9.887 -1.600 -17.129 1.00 27.83 114 LYS A N 1
ATOM 884 C CA . LYS A 1 114 ? -10.107 -0.530 -16.167 1.00 27.83 114 LYS A CA 1
ATOM 885 C C . LYS A 1 114 ? -10.120 0.763 -16.993 1.00 27.83 114 LYS A C 1
ATOM 887 O O . LYS A 1 114 ? -9.204 0.939 -17.793 1.00 27.83 114 LYS A O 1
ATOM 892 N N . LEU A 1 115 ? -11.149 1.593 -16.852 1.00 29.09 115 LEU A N 1
ATOM 893 C CA . LEU A 1 115 ? -11.193 2.926 -17.451 1.00 29.09 115 LEU A CA 1
ATOM 894 C C . LEU A 1 115 ? -10.918 3.935 -16.334 1.00 29.09 115 LEU A C 1
ATOM 896 O O . LEU A 1 115 ? -11.665 3.982 -15.354 1.00 29.09 115 LEU A O 1
ATOM 900 N N . ASP A 1 116 ? -9.825 4.677 -16.477 1.00 27.97 116 ASP A N 1
ATOM 901 C CA . ASP A 1 116 ? -9.531 5.865 -15.687 1.00 27.97 116 ASP A CA 1
ATOM 902 C C . ASP A 1 116 ? -10.284 7.066 -16.276 1.00 27.97 116 ASP A C 1
ATOM 904 O O . ASP A 1 116 ? -10.461 7.188 -17.488 1.00 27.97 116 ASP A O 1
ATOM 908 N N . LYS A 1 117 ? -10.754 7.928 -15.372 1.00 29.66 117 LYS A N 1
ATOM 909 C CA . LYS A 1 117 ? -11.359 9.234 -15.636 1.00 29.66 117 LYS A CA 1
ATOM 910 C C . LYS A 1 117 ? -10.262 10.271 -15.891 1.00 29.66 117 LYS A C 1
ATOM 912 O O . LYS A 1 117 ? -9.421 10.468 -15.018 1.00 29.66 117 LYS A O 1
ATOM 917 N N . SER A 1 118 ? -10.372 11.027 -16.977 1.00 26.69 118 SER A N 1
ATOM 918 C CA . SER A 1 118 ? -9.948 12.431 -17.056 1.00 26.69 118 SER A CA 1
ATOM 919 C C . SER A 1 118 ? -10.588 13.091 -18.281 1.00 26.69 118 SER A C 1
ATOM 921 O O . SER A 1 118 ? -10.806 12.433 -19.294 1.00 26.69 118 SER A O 1
ATOM 923 N N . GLY A 1 119 ? -10.889 14.387 -18.181 1.00 25.86 119 GLY A N 1
ATOM 924 C CA . GLY A 1 119 ? -11.186 15.225 -19.344 1.00 25.86 119 GLY A CA 1
ATOM 925 C C . GLY A 1 119 ? -12.634 15.679 -19.462 1.00 25.86 119 GLY A C 1
ATOM 926 O O . GLY A 1 119 ? -13.459 15.037 -20.098 1.00 25.86 119 GLY A O 1
ATOM 927 N N . THR A 1 120 ? -12.892 16.824 -18.844 1.00 26.48 120 THR A N 1
ATOM 928 C CA . THR A 1 120 ? -13.959 17.791 -19.112 1.00 26.48 120 THR A CA 1
ATOM 929 C C . THR A 1 120 ? -14.326 17.934 -20.588 1.00 26.48 120 THR A C 1
ATOM 931 O O . THR A 1 120 ? -13.466 17.930 -21.467 1.00 26.48 120 THR A O 1
ATOM 934 N N . GLY A 1 121 ? -15.629 18.089 -20.817 1.00 30.53 121 GLY A N 1
ATOM 935 C CA . GLY A 1 121 ? -16.250 18.138 -22.126 1.00 30.53 121 GLY A CA 1
ATOM 936 C C . GLY A 1 121 ? -15.861 19.348 -22.968 1.00 30.53 121 GLY A C 1
ATOM 937 O O . GLY A 1 121 ? -15.782 20.476 -22.490 1.00 30.53 121 GLY A O 1
ATOM 938 N N . ALA A 1 122 ? -15.716 19.076 -24.257 1.00 25.41 122 ALA A N 1
ATOM 939 C CA . ALA A 1 122 ? -15.932 20.028 -25.325 1.00 25.41 122 ALA A CA 1
ATOM 940 C C . ALA A 1 122 ? -16.928 19.373 -26.285 1.00 25.41 122 ALA A C 1
ATOM 942 O O . ALA A 1 122 ? -16.743 18.232 -26.713 1.00 25.41 122 ALA A O 1
ATOM 943 N N . ALA A 1 123 ? -18.025 20.081 -26.537 1.00 35.53 123 ALA A N 1
ATOM 944 C CA . ALA A 1 123 ? -19.061 19.693 -27.471 1.00 35.53 123 ALA A CA 1
ATOM 945 C C . ALA A 1 123 ? -18.455 19.475 -28.863 1.00 35.53 123 ALA A C 1
ATOM 947 O O . ALA A 1 123 ? -17.857 20.384 -29.435 1.00 35.53 123 ALA A O 1
ATOM 948 N N . VAL A 1 124 ? -18.645 18.278 -29.413 1.00 27.95 124 VAL A N 1
ATOM 949 C CA . VAL A 1 124 ? -18.511 18.036 -30.847 1.00 27.95 124 VAL A CA 1
ATOM 950 C C . VAL A 1 124 ? -19.858 17.531 -31.328 1.00 27.95 124 VAL A C 1
ATOM 952 O O . VAL A 1 124 ? -20.294 16.428 -31.003 1.00 27.95 124 VAL A O 1
ATOM 955 N N . ASN A 1 125 ? -20.520 18.421 -32.058 1.00 31.98 125 ASN A N 1
ATOM 956 C CA . ASN A 1 125 ? -21.701 18.161 -32.855 1.00 31.98 125 ASN A CA 1
ATOM 957 C C . ASN A 1 125 ? -21.446 16.961 -33.771 1.00 31.98 125 ASN A C 1
ATOM 959 O O . ASN A 1 125 ? -20.580 17.028 -34.640 1.00 31.98 125 ASN A O 1
ATOM 963 N N . ASN A 1 126 ? -22.234 15.902 -33.607 1.00 28.77 126 ASN A N 1
ATOM 964 C CA . ASN A 1 126 ? -22.474 14.939 -34.673 1.00 28.77 126 ASN A CA 1
ATOM 965 C C . ASN A 1 126 ? -23.882 15.184 -35.225 1.00 28.77 126 ASN A C 1
ATOM 967 O O . ASN A 1 126 ? -24.805 15.412 -34.438 1.00 28.77 126 ASN A O 1
ATOM 971 N N . PRO A 1 127 ? -24.046 15.183 -36.556 1.00 32.03 127 PRO A N 1
ATOM 972 C CA . PRO A 1 127 ? -25.288 15.572 -37.193 1.00 32.03 127 PRO A CA 1
ATOM 973 C C . PRO A 1 127 ? -26.368 14.521 -36.941 1.00 32.03 127 PRO A C 1
ATOM 975 O O . PRO A 1 127 ? -26.095 13.323 -36.822 1.00 32.03 127 PRO A O 1
ATOM 978 N N . ALA A 1 128 ? -27.603 15.006 -36.872 1.00 38.28 128 ALA A N 1
ATOM 979 C CA . ALA A 1 128 ? -28.809 14.206 -36.835 1.00 38.28 128 ALA A CA 1
ATOM 980 C C . ALA A 1 128 ? -28.782 13.123 -37.926 1.00 38.28 128 ALA A C 1
ATOM 982 O O . ALA A 1 128 ? -28.690 13.414 -39.117 1.00 38.28 128 ALA A O 1
ATOM 983 N N . SER A 1 129 ? -28.882 11.868 -37.494 1.00 31.09 129 SER A N 1
ATOM 984 C CA . SER A 1 129 ? -29.446 10.790 -38.298 1.00 31.09 129 SER A CA 1
ATOM 985 C C . SER A 1 129 ? -30.603 10.203 -37.496 1.00 31.09 129 SER A C 1
ATOM 987 O O . SER A 1 129 ? -30.421 9.515 -36.491 1.00 31.09 129 SER A O 1
ATOM 989 N N . ASP A 1 130 ? -31.805 10.577 -37.918 1.00 38.56 130 ASP A N 1
ATOM 990 C CA . ASP A 1 130 ? -33.082 10.091 -37.418 1.00 38.56 130 ASP A CA 1
ATOM 991 C C . ASP A 1 130 ? -33.171 8.564 -37.521 1.00 38.56 130 ASP A C 1
ATOM 993 O O . ASP A 1 130 ? -33.248 8.007 -38.611 1.00 38.56 130 ASP A O 1
ATOM 997 N N . THR A 1 131 ? -33.190 7.886 -36.371 1.00 36.91 131 THR A N 1
ATOM 998 C CA . THR A 1 131 ? -33.866 6.589 -36.158 1.00 36.91 131 THR A CA 1
ATOM 999 C C . THR A 1 131 ? -34.261 6.472 -34.677 1.00 36.91 131 THR A C 1
ATOM 1001 O O . THR A 1 131 ? -33.698 5.702 -33.901 1.00 36.91 131 THR A O 1
ATOM 1004 N N . SER A 1 132 ? -35.218 7.298 -34.254 1.00 51.22 132 SER A N 1
ATOM 1005 C CA . SER A 1 132 ? -35.664 7.474 -32.863 1.00 51.22 132 SER A CA 1
ATOM 1006 C C . SER A 1 132 ? -37.132 7.065 -32.644 1.00 51.22 132 SER A C 1
ATOM 1008 O O . SER A 1 132 ? -37.930 7.878 -32.190 1.00 51.22 132 SER A O 1
ATOM 1010 N N . SER A 1 133 ? -37.521 5.809 -32.918 1.00 53.31 133 SER A N 1
ATOM 1011 C CA . SER A 1 133 ? -38.921 5.392 -32.659 1.00 53.31 133 SER A CA 1
ATOM 1012 C C . SER A 1 133 ? -39.188 3.999 -32.071 1.00 53.31 133 SER A C 1
ATOM 1014 O O . SER A 1 133 ? -40.347 3.718 -31.803 1.00 53.31 133 SER A O 1
ATOM 1016 N N . ASP A 1 134 ? -38.191 3.150 -31.783 1.00 63.38 134 ASP A N 1
ATOM 1017 C CA . ASP A 1 134 ? -38.477 1.764 -31.330 1.00 63.38 134 ASP A CA 1
ATOM 1018 C C . ASP A 1 134 ? -38.105 1.430 -29.872 1.00 63.38 134 ASP A C 1
ATOM 1020 O O . ASP A 1 134 ? -38.327 0.302 -29.438 1.00 63.38 134 ASP A O 1
ATOM 1024 N N . ARG A 1 135 ? -37.532 2.344 -29.072 1.00 77.00 135 ARG A N 1
ATOM 1025 C CA . ARG A 1 135 ? -37.168 2.025 -27.671 1.00 77.00 135 ARG A CA 1
ATOM 1026 C C . ARG A 1 135 ? -38.417 2.014 -26.773 1.00 77.00 135 ARG A C 1
ATOM 1028 O O . ARG A 1 135 ? -39.060 3.054 -26.661 1.00 77.00 135 ARG A O 1
ATOM 1035 N N . PRO A 1 136 ? -38.734 0.907 -26.065 1.00 82.12 136 PRO A N 1
ATOM 1036 C CA . PRO A 1 136 ? -39.863 0.876 -25.147 1.00 82.12 136 PRO A CA 1
ATOM 1037 C C . PRO A 1 136 ? -39.665 1.892 -24.014 1.00 82.12 136 PRO A C 1
ATOM 1039 O O . PRO A 1 136 ? -38.634 1.818 -23.336 1.00 82.12 136 PRO A O 1
ATOM 1042 N N . PRO A 1 137 ? -40.648 2.771 -23.741 1.00 82.94 137 PRO A N 1
ATOM 1043 C CA . PRO A 1 137 ? -40.548 3.785 -22.686 1.00 82.94 137 PRO A CA 1
ATOM 1044 C C . PRO A 1 137 ? -40.356 3.163 -21.294 1.00 82.94 137 PRO A C 1
ATOM 1046 O O . PRO A 1 137 ? -39.741 3.755 -20.415 1.00 82.94 137 PRO A O 1
ATOM 1049 N N . LEU A 1 138 ? -40.784 1.909 -21.109 1.00 85.62 138 LEU A N 1
ATOM 1050 C CA . LEU A 1 138 ? -40.590 1.158 -19.869 1.00 85.62 138 LEU A CA 1
ATOM 1051 C C . LEU A 1 138 ? -39.111 0.984 -19.468 1.00 85.62 138 LEU A C 1
ATOM 1053 O O . LEU A 1 138 ? -38.813 0.840 -18.285 1.00 85.62 138 LEU A O 1
ATOM 1057 N N . LEU A 1 139 ? -38.173 0.990 -20.424 1.00 84.75 139 LEU A N 1
ATOM 1058 C CA . LEU A 1 139 ? -36.746 0.830 -20.120 1.00 84.75 139 LEU A CA 1
ATOM 1059 C C . LEU A 1 139 ? -36.160 1.989 -19.310 1.00 84.75 139 LEU A C 1
ATOM 1061 O O . LEU A 1 139 ? -35.168 1.775 -18.616 1.00 84.75 139 LEU A O 1
ATOM 1065 N N . ASP A 1 140 ? -36.753 3.177 -19.401 1.00 85.44 140 ASP A N 1
ATOM 1066 C CA . ASP A 1 140 ? -36.253 4.371 -18.716 1.00 85.44 140 ASP A CA 1
ATOM 1067 C C . ASP A 1 140 ? -36.825 4.499 -17.292 1.00 85.44 140 ASP A C 1
ATOM 1069 O O . ASP A 1 140 ? -36.264 5.218 -16.472 1.00 85.44 140 ASP A O 1
ATOM 1073 N N . HIS A 1 141 ? -37.864 3.715 -16.975 1.00 89.38 141 HIS A N 1
ATOM 1074 C CA . HIS A 1 141 ? -38.560 3.685 -15.682 1.00 89.38 141 HIS A CA 1
ATOM 1075 C C . HIS A 1 141 ? -38.354 2.375 -14.900 1.00 89.38 141 HIS A C 1
ATOM 1077 O O . HIS A 1 141 ? -39.126 2.056 -13.991 1.00 89.38 141 HIS A O 1
ATOM 1083 N N . MET A 1 142 ? -37.346 1.574 -15.268 1.00 91.19 142 MET A N 1
ATOM 1084 C CA . MET A 1 142 ? -37.050 0.283 -14.643 1.00 91.19 142 MET A CA 1
ATOM 1085 C C . MET A 1 142 ? -35.565 0.138 -14.297 1.00 91.19 142 MET A C 1
ATOM 1087 O O . MET A 1 142 ? -34.682 0.401 -15.111 1.00 91.19 142 MET A O 1
ATOM 1091 N N . VAL A 1 143 ? -35.290 -0.411 -13.113 1.00 92.75 143 VAL A N 1
ATOM 1092 C CA . VAL A 1 143 ? -33.942 -0.719 -12.622 1.00 92.75 143 VAL A CA 1
ATOM 1093 C C . VAL A 1 143 ? -33.833 -2.202 -12.268 1.00 92.75 143 VAL A C 1
ATOM 1095 O O . VAL A 1 143 ? -34.723 -2.762 -11.635 1.00 92.75 143 VAL A O 1
ATOM 1098 N N . ILE A 1 144 ? -32.734 -2.860 -12.656 1.00 92.94 144 ILE A N 1
ATOM 1099 C CA . ILE A 1 144 ? -32.517 -4.298 -12.420 1.00 92.94 144 ILE A CA 1
ATOM 1100 C C . ILE A 1 144 ? -31.210 -4.526 -11.654 1.00 92.94 144 ILE A C 1
ATOM 1102 O O . ILE A 1 144 ? -30.151 -4.034 -12.041 1.00 92.94 144 ILE A O 1
ATOM 1106 N N . GLY A 1 145 ? -31.272 -5.371 -10.625 1.00 92.88 145 GLY A N 1
ATOM 1107 C CA . GLY A 1 145 ? -30.124 -5.863 -9.866 1.00 92.88 145 GLY A CA 1
ATOM 1108 C C . GLY A 1 145 ? -30.017 -5.262 -8.466 1.00 92.88 145 GLY A C 1
ATOM 1109 O O . GLY A 1 145 ? -30.348 -4.104 -8.246 1.00 92.88 145 GLY A O 1
ATOM 1110 N N . ILE A 1 146 ? -29.499 -6.058 -7.522 1.00 92.25 146 ILE A N 1
ATOM 1111 C CA . ILE A 1 146 ? -29.431 -5.709 -6.091 1.00 92.25 146 ILE A CA 1
ATOM 1112 C C . ILE A 1 146 ? -28.751 -4.347 -5.887 1.00 92.25 146 ILE A C 1
ATOM 1114 O O . ILE A 1 146 ? -29.356 -3.441 -5.335 1.00 92.25 146 ILE A O 1
ATOM 1118 N N . ASN A 1 147 ? -27.532 -4.171 -6.406 1.00 92.94 147 ASN A N 1
ATOM 1119 C CA . ASN A 1 147 ? -26.751 -2.951 -6.179 1.00 92.94 147 ASN A CA 1
ATOM 1120 C C . ASN A 1 147 ? -27.364 -1.696 -6.816 1.00 92.94 147 ASN A C 1
ATOM 1122 O O . ASN A 1 147 ? -27.216 -0.609 -6.265 1.00 92.94 147 ASN A O 1
ATOM 1126 N N . GLU A 1 148 ? -27.989 -1.824 -7.989 1.00 91.56 148 GLU A N 1
ATOM 1127 C CA . GLU A 1 148 ? -28.568 -0.671 -8.687 1.00 91.56 148 GLU A CA 1
ATOM 1128 C C . GLU A 1 148 ? -29.862 -0.224 -8.007 1.00 91.56 148 GLU A C 1
ATOM 1130 O O . GLU A 1 148 ? -30.055 0.964 -7.766 1.00 91.56 148 GLU A O 1
ATOM 1135 N N . VAL A 1 149 ? -30.703 -1.181 -7.604 1.00 94.12 149 VAL A N 1
ATOM 1136 C CA . VAL A 1 149 ? -31.913 -0.889 -6.830 1.00 94.12 149 VAL A CA 1
ATOM 1137 C C . VAL A 1 149 ? -31.549 -0.296 -5.468 1.00 94.12 149 VAL A C 1
ATOM 1139 O O . VAL A 1 149 ? -32.143 0.700 -5.075 1.00 94.12 149 VAL A O 1
ATOM 1142 N N . THR A 1 150 ? -30.527 -0.816 -4.779 1.00 94.06 150 THR A N 1
ATOM 1143 C CA . THR A 1 150 ? -30.042 -0.226 -3.518 1.00 94.06 150 THR A CA 1
ATOM 1144 C C . THR A 1 150 ? -29.563 1.210 -3.701 1.00 94.06 150 THR A C 1
ATOM 1146 O O . THR A 1 150 ? -30.032 2.089 -2.988 1.00 94.06 150 THR A O 1
ATOM 1149 N N . ARG A 1 151 ? -28.731 1.499 -4.715 1.00 92.00 151 ARG A N 1
ATOM 1150 C CA . ARG A 1 151 ? -28.330 2.886 -5.028 1.00 92.00 151 ARG A CA 1
ATOM 1151 C C . ARG A 1 151 ? -29.531 3.799 -5.266 1.00 92.00 151 ARG A C 1
ATOM 1153 O O . ARG A 1 151 ? -29.532 4.950 -4.831 1.00 92.00 151 ARG A O 1
ATOM 1160 N N . ARG A 1 152 ? -30.548 3.292 -5.966 1.00 89.81 152 ARG A N 1
ATOM 1161 C CA . ARG A 1 152 ? -31.757 4.048 -6.290 1.00 89.81 152 ARG A CA 1
ATOM 1162 C C . ARG A 1 152 ? -32.573 4.395 -5.044 1.00 89.81 152 ARG A C 1
ATOM 1164 O O . ARG A 1 152 ? -32.981 5.543 -4.884 1.00 89.81 152 ARG A O 1
ATOM 1171 N N . VAL A 1 153 ? -32.757 3.422 -4.158 1.00 90.69 153 VAL A N 1
ATOM 1172 C CA . VAL A 1 153 ? -33.446 3.581 -2.872 1.00 90.69 153 VAL A CA 1
ATOM 1173 C C . VAL A 1 153 ? -32.662 4.527 -1.950 1.00 90.69 153 VAL A C 1
ATOM 1175 O O . VAL A 1 153 ? -33.243 5.454 -1.389 1.00 90.69 153 VAL A O 1
ATOM 1178 N N . GLU A 1 154 ? -31.337 4.376 -1.853 1.00 90.50 154 GLU A N 1
ATOM 1179 C CA . GLU A 1 154 ? -30.464 5.271 -1.079 1.00 90.50 154 GLU A CA 1
ATOM 1180 C C . GLU A 1 154 ? -30.532 6.724 -1.569 1.00 90.50 154 GLU A C 1
ATOM 1182 O O . GLU A 1 154 ? -30.619 7.644 -0.754 1.00 90.50 154 GLU A O 1
ATOM 1187 N N . SER A 1 155 ? -30.527 6.944 -2.887 1.00 87.44 155 SER A N 1
ATOM 1188 C CA . SER A 1 155 ? -30.663 8.277 -3.488 1.00 87.44 155 SER A CA 1
ATOM 1189 C C . SER A 1 155 ? -32.003 8.930 -3.125 1.00 87.44 155 SER A C 1
ATOM 1191 O O . SER A 1 155 ? -32.038 10.097 -2.724 1.00 87.44 155 SER A O 1
ATOM 1193 N N . GLN A 1 156 ? -33.096 8.160 -3.158 1.00 86.75 156 GLN A N 1
ATOM 1194 C CA . GLN A 1 156 ? -34.414 8.636 -2.735 1.00 86.75 156 GLN A CA 1
ATOM 1195 C C . GLN A 1 156 ? -34.432 8.986 -1.236 1.00 86.75 156 GLN A C 1
ATOM 1197 O O . GLN A 1 156 ? -34.922 10.053 -0.869 1.00 86.75 156 GLN A O 1
ATOM 1202 N N . ILE A 1 157 ? -33.810 8.175 -0.371 1.00 86.50 157 ILE A N 1
ATOM 1203 C CA . ILE A 1 157 ? -33.658 8.483 1.065 1.00 86.50 157 ILE A CA 1
ATOM 1204 C C . ILE A 1 157 ? -32.853 9.771 1.276 1.00 86.50 157 ILE A C 1
ATOM 1206 O O . ILE A 1 157 ? -33.230 10.599 2.104 1.00 86.50 157 ILE A O 1
ATOM 1210 N N . GLN A 1 158 ? -31.749 9.959 0.548 1.00 84.44 158 GLN A N 1
ATOM 1211 C CA . GLN A 1 158 ? -30.910 11.156 0.664 1.00 84.44 158 GLN A CA 1
ATOM 1212 C C . GLN A 1 158 ? -31.682 12.431 0.320 1.00 84.44 158 GLN A C 1
ATOM 1214 O O . GLN A 1 158 ? -31.563 13.407 1.056 1.00 84.44 158 GLN A O 1
ATOM 1219 N N . SER A 1 159 ? -32.522 12.402 -0.721 1.00 78.56 159 SER A N 1
ATOM 1220 C CA . SER A 1 159 ? -33.366 13.547 -1.102 1.00 78.56 159 SER A CA 1
ATOM 1221 C C . SER A 1 159 ? -34.379 13.951 -0.019 1.00 78.56 159 SER A C 1
ATOM 1223 O O . SER A 1 159 ? -34.752 15.117 0.079 1.00 78.56 159 SER A O 1
ATOM 1225 N N . MET A 1 160 ? -34.792 13.003 0.830 1.00 72.75 160 MET A N 1
ATOM 1226 C CA . MET A 1 160 ? -35.771 13.219 1.903 1.00 72.75 160 MET A CA 1
ATOM 1227 C C . MET A 1 160 ? -35.133 13.621 3.241 1.00 72.75 160 MET A C 1
ATOM 1229 O O . MET A 1 160 ? -35.840 14.038 4.162 1.00 72.75 160 MET A O 1
ATOM 1233 N N . ARG A 1 161 ? -33.807 13.489 3.399 1.00 71.19 161 ARG A N 1
ATOM 1234 C CA . ARG A 1 161 ? -33.128 13.858 4.649 1.00 71.19 161 ARG A CA 1
ATOM 1235 C C . ARG A 1 161 ? -33.156 15.377 4.823 1.00 71.19 161 ARG A C 1
ATOM 1237 O O . ARG A 1 161 ? -32.508 16.104 4.077 1.00 71.19 161 ARG A O 1
ATOM 1244 N N . ARG A 1 162 ? -33.849 15.862 5.861 1.00 58.41 162 ARG A N 1
ATOM 1245 C CA . ARG A 1 162 ? -33.745 17.264 6.299 1.00 58.41 162 ARG A CA 1
ATOM 1246 C C . ARG A 1 162 ? -32.298 17.548 6.711 1.00 58.41 162 ARG A C 1
ATOM 1248 O O . ARG A 1 162 ? -31.782 16.905 7.625 1.00 58.41 162 ARG A O 1
ATOM 1255 N N . ALA A 1 163 ? -31.655 18.501 6.041 1.00 48.53 163 ALA A N 1
ATOM 1256 C CA . ALA A 1 163 ? -30.318 18.958 6.392 1.00 48.53 163 ALA A CA 1
ATOM 1257 C C . ALA A 1 163 ? -30.348 19.621 7.777 1.00 48.53 163 ALA A C 1
ATOM 1259 O O . ALA A 1 163 ? -30.819 20.745 7.939 1.00 48.53 163 ALA A O 1
ATOM 1260 N N . VAL A 1 164 ? -29.847 18.922 8.792 1.00 48.88 164 VAL A N 1
ATOM 1261 C CA . VAL A 1 164 ? -29.482 19.550 10.060 1.00 48.88 164 VAL A CA 1
ATOM 1262 C C . VAL A 1 164 ? -28.059 20.088 9.871 1.00 48.88 164 VAL A C 1
ATOM 1264 O O . VAL A 1 164 ? -27.100 19.339 10.023 1.00 48.88 164 VAL A O 1
ATOM 1267 N N . ALA A 1 165 ? -27.974 21.376 9.510 1.00 39.78 165 ALA A N 1
ATOM 1268 C CA . ALA A 1 165 ? -26.796 22.258 9.374 1.00 39.78 165 ALA A CA 1
ATOM 1269 C C . ALA A 1 165 ? -26.287 22.613 7.948 1.00 39.78 165 ALA A C 1
ATOM 1271 O O . ALA A 1 165 ? -26.049 21.745 7.116 1.00 39.78 165 ALA A O 1
ATOM 1272 N N . VAL A 1 166 ? -26.125 23.944 7.783 1.00 41.22 166 VAL A N 1
ATOM 1273 C CA . VAL A 1 166 ? -25.470 24.845 6.794 1.00 41.22 166 VAL A CA 1
ATOM 1274 C C . VAL A 1 166 ? -25.357 24.383 5.324 1.00 41.22 166 VAL A C 1
ATOM 1276 O O . VAL A 1 166 ? -24.757 23.345 5.054 1.00 41.22 166 VAL A O 1
ATOM 1279 N N . PRO A 1 167 ? -25.844 25.183 4.346 1.00 41.34 167 PRO A N 1
ATOM 1280 C CA . PRO A 1 167 ? -25.864 24.797 2.938 1.00 41.34 167 PRO A CA 1
ATOM 1281 C C . PRO A 1 167 ? -24.447 24.761 2.351 1.00 41.34 167 PRO A C 1
ATOM 1283 O O . PRO A 1 167 ? -23.869 25.788 2.007 1.00 41.34 167 PRO A O 1
ATOM 1286 N N . ALA A 1 168 ? -23.894 23.559 2.207 1.00 40.41 168 ALA A N 1
ATOM 1287 C CA . ALA A 1 168 ? -22.855 23.293 1.223 1.00 40.41 168 ALA A CA 1
ATOM 1288 C C . ALA A 1 168 ? -23.535 23.084 -0.137 1.00 40.41 168 ALA A C 1
ATOM 1290 O O . ALA A 1 168 ? -24.557 22.402 -0.213 1.00 40.41 168 ALA A O 1
ATOM 1291 N N . ALA A 1 169 ? -22.985 23.676 -1.198 1.00 43.81 169 ALA A N 1
ATOM 1292 C CA . ALA A 1 169 ? -23.461 23.479 -2.562 1.00 43.81 169 ALA A CA 1
ATOM 1293 C C . ALA A 1 169 ? -23.374 21.988 -2.928 1.00 43.81 169 ALA A C 1
ATOM 1295 O O . ALA A 1 169 ? -22.297 21.458 -3.196 1.00 43.81 169 ALA A O 1
ATOM 1296 N N . VAL A 1 170 ? -24.514 21.302 -2.882 1.00 45.59 170 VAL A N 1
ATOM 1297 C CA . VAL A 1 170 ? -24.663 19.945 -3.401 1.00 45.59 170 VAL A CA 1
ATOM 1298 C C . VAL A 1 170 ? -24.867 20.085 -4.904 1.00 45.59 170 VAL A C 1
ATOM 1300 O O . VAL A 1 170 ? -25.845 20.691 -5.338 1.00 45.59 170 VAL A O 1
ATOM 1303 N N . GLU A 1 171 ? -23.937 19.556 -5.698 1.00 41.69 171 GLU A N 1
ATOM 1304 C CA . GLU A 1 171 ? -24.145 19.378 -7.136 1.00 41.69 171 GLU A CA 1
ATOM 1305 C C . GLU A 1 171 ? -25.448 18.594 -7.345 1.00 41.69 171 GLU A C 1
ATOM 1307 O O . GLU A 1 171 ? -25.599 17.470 -6.857 1.00 41.69 171 GLU A O 1
ATOM 1312 N N . ALA A 1 172 ? -26.416 19.214 -8.022 1.00 41.00 172 ALA A N 1
ATOM 1313 C CA . ALA A 1 172 ? -27.721 18.627 -8.275 1.00 41.00 172 ALA A CA 1
ATOM 1314 C C . ALA A 1 172 ? -27.562 17.356 -9.125 1.00 41.00 172 ALA A C 1
ATOM 1316 O O . ALA A 1 172 ? -27.331 17.418 -10.332 1.00 41.00 172 ALA A O 1
ATOM 1317 N N . SER A 1 173 ? -27.682 16.188 -8.490 1.00 47.62 173 SER A N 1
ATOM 1318 C CA . SER A 1 173 ? -27.944 14.941 -9.211 1.00 47.62 173 SER A CA 1
ATOM 1319 C C . SER A 1 173 ? -29.302 15.052 -9.916 1.00 47.62 173 SER A C 1
ATOM 1321 O O . SER A 1 173 ? -30.201 15.703 -9.376 1.00 47.62 173 SER A O 1
ATOM 1323 N N . PRO A 1 174 ? -29.478 14.444 -11.104 1.00 52.81 174 PRO A N 1
ATOM 1324 C CA . PRO A 1 174 ? -30.744 14.506 -11.826 1.00 52.81 174 PRO A CA 1
ATOM 1325 C C . PRO A 1 174 ? -31.881 14.025 -10.919 1.00 52.81 174 PRO A C 1
ATOM 1327 O O . PRO A 1 174 ? -31.781 12.962 -10.302 1.00 52.81 174 PRO A O 1
ATOM 1330 N N . VAL A 1 175 ? -32.944 14.825 -10.813 1.00 60.94 175 VAL A N 1
ATOM 1331 C CA . VAL A 1 175 ? -34.149 14.476 -10.051 1.00 60.94 175 VAL A CA 1
ATOM 1332 C C . VAL A 1 175 ? -34.847 13.345 -10.799 1.00 60.94 175 VAL A C 1
ATOM 1334 O O . VAL A 1 175 ? -35.585 13.571 -11.751 1.00 60.94 175 VAL A O 1
ATOM 1337 N N . LEU A 1 176 ? -34.538 12.109 -10.421 1.00 73.81 176 LEU A N 1
ATOM 1338 C CA . LEU A 1 176 ? -35.194 10.921 -10.953 1.00 73.81 176 LEU A CA 1
ATOM 1339 C C . LEU A 1 176 ? -36.561 10.746 -10.272 1.00 73.81 176 LEU A C 1
ATOM 1341 O O . LEU A 1 176 ? -36.697 11.048 -9.084 1.00 73.81 176 LEU A O 1
ATOM 1345 N N . ALA A 1 177 ? -37.549 10.211 -10.996 1.00 81.62 177 ALA A N 1
ATOM 1346 C CA . ALA A 1 177 ? -38.896 9.951 -10.476 1.00 81.62 177 ALA A CA 1
ATOM 1347 C C . ALA A 1 177 ? -38.870 9.085 -9.192 1.00 81.62 177 ALA A C 1
ATOM 1349 O O . ALA A 1 177 ? -37.919 8.345 -8.964 1.00 81.62 177 ALA A O 1
ATOM 1350 N N . PRO A 1 178 ? -39.845 9.154 -8.281 1.00 87.75 178 PRO A N 1
ATOM 1351 C CA . PRO A 1 178 ? -39.850 8.274 -7.111 1.00 87.75 178 PRO A CA 1
ATOM 1352 C C . PRO A 1 178 ? -40.124 6.811 -7.504 1.00 87.75 178 PRO A C 1
ATOM 1354 O O . PRO A 1 178 ? -40.899 6.542 -8.422 1.00 87.75 178 PRO A O 1
ATOM 1357 N N . LEU A 1 179 ? -39.521 5.860 -6.781 1.00 91.00 179 LEU A N 1
ATOM 1358 C CA . LEU A 1 179 ? -39.858 4.438 -6.911 1.00 91.00 179 LEU A CA 1
ATOM 1359 C C . LEU A 1 179 ? -41.272 4.160 -6.385 1.00 91.00 179 LEU A C 1
ATOM 1361 O O . LEU A 1 179 ? -41.709 4.776 -5.414 1.00 91.00 179 LEU A O 1
ATOM 1365 N N . SER A 1 180 ? -41.954 3.188 -6.986 1.00 92.19 180 SER A N 1
ATOM 1366 C CA . SER A 1 180 ? -43.311 2.758 -6.614 1.00 92.19 180 SER A CA 1
ATOM 1367 C C . SER A 1 180 ? -43.371 1.282 -6.208 1.00 92.19 180 SER A C 1
ATOM 1369 O O . SER A 1 180 ? -44.029 0.927 -5.226 1.00 92.19 180 SER A O 1
ATOM 1371 N N . LEU A 1 181 ? -42.652 0.415 -6.927 1.00 94.38 181 LEU A N 1
ATOM 1372 C CA . LEU A 1 181 ? -42.726 -1.037 -6.785 1.00 94.38 181 LEU A CA 1
ATOM 1373 C C . LEU A 1 181 ? -41.341 -1.683 -6.875 1.00 94.38 181 LEU A C 1
ATOM 1375 O O . LEU A 1 181 ? -40.570 -1.399 -7.789 1.00 94.38 181 LEU A O 1
ATOM 1379 N N . ILE A 1 182 ? -41.050 -2.608 -5.957 1.00 95.75 182 ILE A N 1
ATOM 1380 C CA . ILE A 1 182 ? -39.834 -3.432 -5.955 1.00 95.75 182 ILE A CA 1
ATOM 1381 C C . ILE A 1 182 ? -40.219 -4.915 -5.909 1.00 95.75 182 ILE A C 1
ATOM 1383 O O . ILE A 1 182 ? -40.885 -5.370 -4.979 1.00 95.75 182 ILE A O 1
ATOM 1387 N N . LEU A 1 183 ? -39.764 -5.680 -6.898 1.00 95.88 183 LEU A N 1
ATOM 1388 C CA . LEU A 1 183 ? -39.934 -7.127 -7.008 1.00 95.88 183 LEU A CA 1
ATOM 1389 C C . LEU A 1 183 ? -38.637 -7.852 -6.615 1.00 95.88 183 LEU A C 1
ATOM 1391 O O . LEU A 1 183 ? -37.575 -7.569 -7.172 1.00 95.88 183 LEU A O 1
ATOM 1395 N N . VAL A 1 184 ? -38.711 -8.804 -5.679 1.00 96.19 184 VAL A N 1
ATOM 1396 C CA . VAL A 1 184 ? -37.536 -9.495 -5.102 1.00 96.19 184 VAL A CA 1
ATOM 1397 C C . VAL A 1 184 ? -37.665 -11.019 -5.217 1.00 96.19 184 VAL A C 1
ATOM 1399 O O . VAL A 1 184 ? -38.573 -11.613 -4.644 1.00 96.19 184 VAL A O 1
ATOM 1402 N N . CYS A 1 185 ? -36.718 -11.706 -5.857 1.00 94.50 185 CYS A N 1
ATOM 1403 C CA . CYS A 1 185 ? -36.694 -13.179 -5.923 1.00 94.50 185 CYS A CA 1
ATOM 1404 C C . CYS A 1 185 ? -36.104 -13.794 -4.636 1.00 94.50 185 CYS A C 1
ATOM 1406 O O . CYS A 1 185 ? -35.057 -14.436 -4.655 1.00 94.50 185 CYS A O 1
ATOM 1408 N N . ARG A 1 186 ? -36.742 -13.555 -3.481 1.00 92.06 186 ARG A N 1
ATOM 1409 C CA . ARG A 1 186 ? -36.190 -13.869 -2.144 1.00 92.06 186 ARG A CA 1
ATOM 1410 C C . ARG A 1 186 ? -35.834 -15.347 -1.943 1.00 92.06 186 ARG A C 1
ATOM 1412 O O . ARG A 1 186 ? -34.865 -15.638 -1.245 1.00 92.06 186 ARG A O 1
ATOM 1419 N N . ALA A 1 187 ? -36.620 -16.265 -2.505 1.00 89.00 187 ALA A N 1
ATOM 1420 C CA . ALA A 1 187 ? -36.408 -17.705 -2.350 1.00 89.00 187 ALA A CA 1
ATOM 1421 C C . ALA A 1 187 ? -35.183 -18.231 -3.125 1.00 89.00 187 ALA A C 1
ATOM 1423 O O . ALA A 1 187 ? -34.613 -19.242 -2.726 1.00 89.00 187 ALA A O 1
ATOM 1424 N N . ASP A 1 188 ? -34.755 -17.521 -4.174 1.00 90.62 188 ASP A N 1
ATOM 1425 C CA . ASP A 1 188 ? -33.688 -17.953 -5.090 1.00 90.62 188 ASP A CA 1
ATOM 1426 C C . ASP A 1 188 ? -32.303 -17.374 -4.717 1.00 90.62 188 ASP A C 1
ATOM 1428 O O . ASP A 1 188 ? -31.274 -17.736 -5.293 1.00 90.62 188 ASP A O 1
ATOM 1432 N N . ILE A 1 189 ? -32.247 -16.475 -3.725 1.00 88.88 189 ILE A N 1
ATOM 1433 C CA . ILE A 1 189 ? -31.025 -15.773 -3.311 1.00 88.88 189 ILE A CA 1
ATOM 1434 C C . ILE A 1 189 ? -30.406 -16.444 -2.076 1.00 88.88 189 ILE A C 1
ATOM 1436 O O . ILE A 1 189 ? -30.932 -16.351 -0.966 1.00 88.88 189 ILE A O 1
ATOM 1440 N N . ASP A 1 190 ? -29.228 -17.045 -2.262 1.00 85.00 190 ASP A N 1
ATOM 1441 C CA . ASP A 1 190 ? -28.395 -17.624 -1.201 1.00 85.00 190 ASP A CA 1
ATOM 1442 C C . ASP A 1 190 ? -26.979 -17.003 -1.226 1.00 85.00 190 ASP A C 1
ATOM 1444 O O . ASP A 1 190 ? -26.300 -17.077 -2.259 1.00 85.00 190 ASP A O 1
ATOM 1448 N N . PRO A 1 191 ? -26.499 -16.360 -0.140 1.00 88.94 191 PRO A N 1
ATOM 1449 C CA . PRO A 1 191 ? -27.156 -16.167 1.158 1.00 88.94 191 PRO A CA 1
ATOM 1450 C C . PRO A 1 191 ? -28.165 -15.007 1.182 1.00 88.94 191 PRO A C 1
ATOM 1452 O O . PRO A 1 191 ? -27.920 -13.940 0.617 1.00 88.94 191 PRO A O 1
ATOM 1455 N N . GLN A 1 192 ? -29.254 -15.171 1.945 1.00 84.19 192 GLN A N 1
ATOM 1456 C CA . GLN A 1 192 ? -30.324 -14.163 2.097 1.00 84.19 192 GLN A CA 1
ATOM 1457 C C . GLN A 1 192 ? -29.852 -12.820 2.682 1.00 84.19 192 GLN A C 1
ATOM 1459 O O . GLN A 1 192 ? -30.490 -11.795 2.459 1.00 84.19 192 GLN A O 1
ATOM 1464 N N . ILE A 1 193 ? -28.693 -12.791 3.350 1.00 87.19 193 ILE A N 1
ATOM 1465 C CA . ILE A 1 193 ? -28.099 -11.559 3.893 1.00 87.19 193 ILE A CA 1
ATOM 1466 C C . ILE A 1 193 ? -27.842 -10.488 2.818 1.00 87.19 193 ILE A C 1
ATOM 1468 O O . ILE A 1 193 ? -27.743 -9.311 3.142 1.00 87.19 193 ILE A O 1
ATOM 1472 N N . LEU A 1 194 ? -27.753 -10.877 1.540 1.00 88.19 194 LEU A N 1
ATOM 1473 C CA . LEU A 1 194 ? -27.565 -9.953 0.417 1.00 88.19 194 LEU A CA 1
ATOM 1474 C C . LEU A 1 194 ? -28.768 -9.037 0.152 1.00 88.19 194 LEU A C 1
ATOM 1476 O O . LEU A 1 194 ? -28.618 -8.091 -0.611 1.00 88.19 194 LEU A O 1
ATOM 1480 N N . ILE A 1 195 ? -29.941 -9.339 0.714 1.00 91.75 195 ILE A N 1
ATOM 1481 C CA . ILE A 1 195 ? -31.187 -8.585 0.496 1.00 91.75 195 ILE A CA 1
ATOM 1482 C C . ILE A 1 195 ? -31.868 -8.147 1.798 1.00 91.75 195 ILE A C 1
ATOM 1484 O O . ILE A 1 195 ? -32.906 -7.491 1.753 1.00 91.75 195 ILE A O 1
ATOM 1488 N N . ASP A 1 196 ? -31.304 -8.490 2.959 1.00 89.38 196 ASP A N 1
ATOM 1489 C CA . ASP A 1 196 ? -31.896 -8.195 4.272 1.00 89.38 196 ASP A CA 1
ATOM 1490 C C . ASP A 1 196 ? -31.940 -6.691 4.604 1.00 89.38 196 ASP A C 1
ATOM 1492 O O . ASP A 1 196 ? -32.640 -6.293 5.534 1.00 89.38 196 ASP A O 1
ATOM 1496 N N . HIS A 1 197 ? -31.236 -5.839 3.852 1.00 92.19 197 HIS A N 1
ATOM 1497 C CA . HIS A 1 197 ? -31.273 -4.381 4.008 1.00 92.19 197 HIS A CA 1
ATOM 1498 C C . HIS A 1 197 ? -32.533 -3.734 3.417 1.00 92.19 197 HIS A C 1
ATOM 1500 O O . HIS A 1 197 ? -32.976 -2.713 3.942 1.00 92.19 197 HIS A O 1
ATOM 1506 N N . PHE A 1 198 ? -33.165 -4.334 2.400 1.00 93.00 198 PHE A N 1
ATOM 1507 C CA . PHE A 1 198 ? -34.306 -3.721 1.706 1.00 93.00 198 PHE A CA 1
ATOM 1508 C C . PHE A 1 198 ? -35.494 -3.373 2.624 1.00 93.00 198 PHE A C 1
ATOM 1510 O O . PHE A 1 198 ? -35.962 -2.238 2.550 1.00 93.00 198 PHE A O 1
ATOM 1517 N N . PRO A 1 199 ? -35.979 -4.248 3.535 1.00 93.12 199 PRO A N 1
ATOM 1518 C CA . PRO A 1 199 ? -37.066 -3.878 4.445 1.00 93.12 199 PRO A CA 1
ATOM 1519 C C . PRO A 1 199 ? -36.753 -2.622 5.270 1.00 93.12 199 PRO A C 1
ATOM 1521 O O . PRO A 1 199 ? -37.623 -1.778 5.466 1.00 93.12 199 PRO A O 1
ATOM 1524 N N . HIS A 1 200 ? -35.504 -2.470 5.719 1.00 91.44 200 HIS A N 1
ATOM 1525 C CA . HIS A 1 200 ? -35.073 -1.323 6.519 1.00 91.44 200 HIS A CA 1
ATOM 1526 C C . HIS A 1 200 ? -35.035 -0.022 5.707 1.00 91.44 200 HIS A C 1
ATOM 1528 O O . HIS A 1 200 ? -35.473 1.026 6.191 1.00 91.44 200 HIS A O 1
ATOM 1534 N N . GLU A 1 201 ? -34.549 -0.081 4.469 1.00 91.50 201 GLU A N 1
ATOM 1535 C CA . GLU A 1 201 ? -34.505 1.078 3.577 1.00 91.50 201 GLU A CA 1
ATOM 1536 C C . GLU A 1 201 ? -35.915 1.544 3.189 1.00 91.50 201 GLU A C 1
ATOM 1538 O O . GLU A 1 201 ? -36.228 2.730 3.296 1.00 91.50 201 GLU A O 1
ATOM 1543 N N . LEU A 1 202 ? -36.807 0.611 2.843 1.00 91.88 202 LEU A N 1
ATOM 1544 C CA . LEU A 1 202 ? -38.202 0.928 2.527 1.00 91.88 202 LEU A CA 1
ATOM 1545 C C . LEU A 1 202 ? -38.960 1.467 3.734 1.00 91.88 202 LEU A C 1
ATOM 1547 O O . LEU A 1 202 ? -39.707 2.431 3.595 1.00 91.88 202 LEU A O 1
ATOM 1551 N N . ALA A 1 203 ? -38.750 0.888 4.918 1.00 90.25 203 ALA A N 1
ATOM 1552 C CA . ALA A 1 203 ? -39.335 1.412 6.144 1.00 90.25 203 ALA A CA 1
ATOM 1553 C C . ALA A 1 203 ? -38.913 2.862 6.399 1.00 90.25 203 ALA A C 1
ATOM 1555 O O . ALA A 1 203 ? -39.733 3.661 6.837 1.00 90.25 203 ALA A O 1
ATOM 1556 N N . THR A 1 204 ? -37.662 3.211 6.087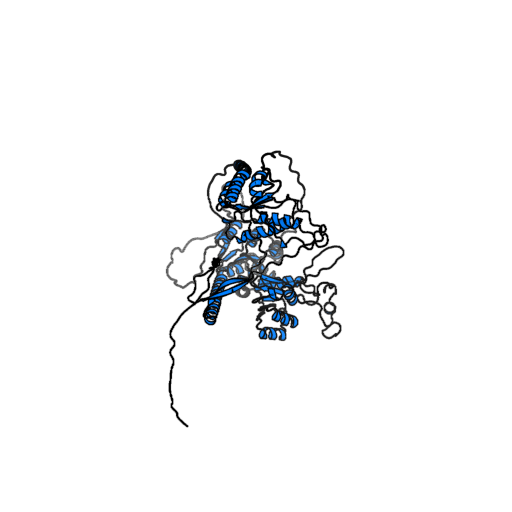 1.00 89.19 204 THR A N 1
ATOM 1557 C CA . THR A 1 204 ? -37.159 4.584 6.213 1.00 89.19 204 THR A CA 1
ATOM 1558 C C . THR A 1 204 ? -37.878 5.531 5.250 1.00 89.19 204 THR A C 1
ATOM 1560 O O . THR A 1 204 ? -38.305 6.603 5.672 1.00 89.19 204 THR A O 1
ATOM 1563 N N . ILE A 1 205 ? -38.063 5.126 3.987 1.00 88.50 205 ILE A N 1
ATOM 1564 C CA . ILE A 1 205 ? -38.795 5.919 2.987 1.00 88.50 205 ILE A CA 1
ATOM 1565 C C . ILE A 1 205 ? -40.260 6.079 3.394 1.00 88.50 205 ILE A C 1
ATOM 1567 O O . ILE A 1 205 ? -40.751 7.194 3.522 1.00 88.50 205 ILE A O 1
ATOM 1571 N N . ASN A 1 206 ? -40.965 4.977 3.637 1.00 90.06 206 ASN A N 1
ATOM 1572 C CA . ASN A 1 206 ? -42.403 4.999 3.887 1.00 90.06 206 ASN A CA 1
ATOM 1573 C C . ASN A 1 206 ? -42.759 5.676 5.223 1.00 90.06 206 ASN A C 1
ATOM 1575 O O . ASN A 1 206 ? -43.792 6.338 5.309 1.00 90.06 206 ASN A O 1
ATOM 1579 N N . SER A 1 207 ? -41.901 5.582 6.249 1.00 87.12 207 SER A N 1
ATOM 1580 C CA . SER A 1 207 ? -42.093 6.311 7.514 1.00 87.12 207 SER A CA 1
ATOM 1581 C C . SER A 1 207 ? -41.967 7.830 7.366 1.00 87.12 207 SER A C 1
ATOM 1583 O O . SER A 1 207 ? -42.538 8.556 8.177 1.00 87.12 207 SER A O 1
ATOM 1585 N N . ALA A 1 208 ? -41.273 8.324 6.334 1.00 82.12 208 ALA A N 1
ATOM 1586 C CA . ALA A 1 208 ? -41.219 9.752 6.016 1.00 82.12 208 ALA A CA 1
ATOM 1587 C C . ALA A 1 208 ? -42.512 10.277 5.357 1.00 82.12 208 ALA A C 1
ATOM 1589 O O . ALA A 1 208 ? -42.610 11.474 5.101 1.00 82.12 208 ALA A O 1
ATOM 1590 N N . LYS A 1 209 ? -43.501 9.400 5.104 1.00 80.94 209 LYS A N 1
ATOM 1591 C CA . LYS A 1 209 ? -44.790 9.699 4.453 1.00 80.94 209 LYS A CA 1
ATOM 1592 C C . LYS A 1 209 ? -44.640 10.482 3.130 1.00 80.94 209 LYS A C 1
ATOM 1594 O O . LYS A 1 209 ? -45.189 11.576 3.003 1.00 80.94 209 LYS A O 1
ATOM 1599 N N . PRO A 1 210 ? -43.896 9.951 2.143 1.00 81.19 210 PRO A N 1
ATOM 1600 C CA . PRO A 1 210 ? -43.810 10.552 0.814 1.00 81.19 210 PRO A CA 1
ATOM 1601 C C . PRO A 1 210 ? -45.178 10.549 0.116 1.00 81.19 210 PRO A C 1
ATOM 1603 O O . PRO A 1 210 ? -46.054 9.757 0.459 1.00 81.19 210 PRO A O 1
ATOM 1606 N N . ALA A 1 211 ? -45.334 11.390 -0.913 1.00 82.56 211 ALA A N 1
ATOM 1607 C CA . ALA A 1 211 ? -46.556 11.447 -1.724 1.00 82.56 211 ALA A CA 1
ATOM 1608 C C . ALA A 1 211 ? -46.930 10.084 -2.345 1.00 82.56 211 ALA A C 1
ATOM 1610 O O . ALA A 1 211 ? -48.109 9.768 -2.478 1.00 82.56 211 ALA A O 1
ATOM 1611 N N . HIS A 1 212 ? -45.927 9.258 -2.664 1.00 85.12 212 HIS A N 1
ATOM 1612 C CA . HIS A 1 212 ? -46.101 7.899 -3.174 1.00 85.12 212 HIS A CA 1
ATOM 1613 C C . HIS A 1 212 ? -45.339 6.901 -2.298 1.00 85.12 212 HIS A C 1
ATOM 1615 O O . HIS A 1 212 ? -44.134 7.048 -2.082 1.00 85.12 212 HIS A O 1
ATOM 1621 N N . LEU A 1 213 ? -46.045 5.888 -1.790 1.00 89.31 213 LEU A N 1
ATOM 1622 C CA . LEU A 1 213 ? -45.470 4.830 -0.955 1.00 89.31 213 LEU A CA 1
ATOM 1623 C C . LEU A 1 213 ? -44.837 3.738 -1.819 1.00 89.31 213 LEU A C 1
ATOM 1625 O O . LEU A 1 213 ? -45.426 3.301 -2.807 1.00 89.31 213 LEU A O 1
ATOM 1629 N N . VAL A 1 214 ? -43.675 3.242 -1.394 1.00 92.56 214 VAL A N 1
ATOM 1630 C CA . VAL A 1 214 ? -42.965 2.159 -2.082 1.00 92.56 214 VAL A CA 1
ATOM 1631 C C . VAL A 1 214 ? -43.473 0.813 -1.571 1.00 92.56 214 VAL A C 1
ATOM 1633 O O . VAL A 1 214 ? -43.387 0.517 -0.372 1.00 92.56 214 VAL A O 1
ATOM 1636 N N . LYS A 1 215 ? -43.976 -0.027 -2.478 1.00 94.19 215 LYS A N 1
ATOM 1637 C CA . LYS A 1 215 ? -44.407 -1.402 -2.191 1.00 94.19 215 LYS A CA 1
ATOM 1638 C C . LYS A 1 215 ? -43.317 -2.397 -2.574 1.00 94.19 215 LYS A C 1
ATOM 1640 O O . LYS A 1 215 ? -42.634 -2.234 -3.582 1.00 94.19 215 LYS A O 1
ATOM 1645 N N . MET A 1 216 ? -43.179 -3.463 -1.789 1.00 94.94 216 MET A N 1
ATOM 1646 C CA . MET A 1 216 ? -42.241 -4.547 -2.074 1.00 94.94 216 MET A CA 1
ATOM 1647 C C . MET A 1 216 ? -42.958 -5.881 -2.105 1.00 94.94 216 MET A C 1
ATOM 1649 O O . MET A 1 216 ? -43.652 -6.233 -1.154 1.00 94.94 216 MET A O 1
ATOM 1653 N N . ILE A 1 217 ? -42.732 -6.637 -3.175 1.00 94.75 217 ILE A N 1
ATOM 1654 C CA . ILE A 1 217 ? -43.323 -7.952 -3.388 1.00 94.75 217 ILE A CA 1
ATOM 1655 C C . ILE A 1 217 ? -42.203 -8.947 -3.639 1.00 94.75 217 ILE A C 1
ATOM 1657 O O . ILE A 1 217 ? -41.377 -8.748 -4.528 1.00 94.75 217 ILE A O 1
ATOM 1661 N N . TYR A 1 218 ? -42.158 -10.026 -2.861 1.00 93.38 218 TYR A N 1
ATOM 1662 C CA . TYR A 1 218 ? -41.257 -11.128 -3.175 1.00 93.38 218 TYR A CA 1
ATOM 1663 C C . TYR A 1 218 ? -41.950 -12.159 -4.065 1.00 93.38 218 TYR A C 1
ATOM 1665 O O . TYR A 1 218 ? -43.133 -12.441 -3.901 1.00 93.38 218 TYR A O 1
ATOM 1673 N N . LEU A 1 219 ? -41.202 -12.677 -5.033 1.00 94.81 219 LEU A N 1
ATOM 1674 C CA . LEU A 1 219 ? -41.671 -13.603 -6.061 1.00 94.81 219 LEU A CA 1
ATOM 1675 C C . LEU A 1 219 ? -41.495 -15.069 -5.612 1.00 94.81 219 LEU A C 1
ATOM 1677 O O . LEU A 1 219 ? -40.651 -15.336 -4.744 1.00 94.81 219 LEU A O 1
ATOM 1681 N N . PRO A 1 220 ? -42.270 -16.015 -6.183 1.00 94.50 220 PRO A N 1
ATOM 1682 C CA . PRO A 1 220 ? -42.170 -17.434 -5.847 1.00 94.50 220 PRO A CA 1
ATOM 1683 C C . PRO A 1 220 ? -40.807 -18.024 -6.243 1.00 94.50 220 PRO A C 1
ATOM 1685 O O . PRO A 1 220 ? -40.076 -17.461 -7.058 1.00 94.50 220 PRO A O 1
ATOM 1688 N N . ALA A 1 221 ? -40.465 -19.183 -5.673 1.00 92.31 221 ALA A N 1
ATOM 1689 C CA . ALA A 1 221 ? -39.230 -19.894 -6.007 1.00 92.31 221 ALA A CA 1
ATOM 1690 C C . ALA A 1 221 ? -39.172 -20.256 -7.502 1.00 92.31 221 ALA A C 1
ATOM 1692 O O . ALA A 1 221 ? -40.169 -20.685 -8.083 1.00 92.31 221 ALA A O 1
ATOM 1693 N N . GLY A 1 222 ? -38.001 -20.094 -8.116 1.00 91.06 222 GLY A N 1
ATOM 1694 C CA . GLY A 1 222 ? -37.778 -20.285 -9.550 1.00 91.06 222 GLY A CA 1
ATOM 1695 C C . GLY A 1 222 ? -38.045 -19.044 -10.411 1.00 91.06 222 GLY A C 1
ATOM 1696 O O . GLY A 1 222 ? -37.715 -19.055 -11.600 1.00 91.06 222 GLY A O 1
ATOM 1697 N N . ALA A 1 223 ? -38.574 -17.956 -9.838 1.00 93.75 223 ALA A N 1
ATOM 1698 C CA . ALA A 1 223 ? -38.824 -16.715 -10.566 1.00 93.75 223 ALA A CA 1
ATOM 1699 C C . ALA A 1 223 ? -37.534 -16.070 -11.106 1.00 93.75 223 ALA A C 1
ATOM 1701 O O . ALA A 1 223 ? -37.560 -15.517 -12.207 1.00 93.75 223 ALA A O 1
ATOM 1702 N N . GLU A 1 224 ? -36.397 -16.174 -10.397 1.00 94.44 224 GLU A N 1
ATOM 1703 C CA . GLU A 1 224 ? -35.117 -15.613 -10.868 1.00 94.44 224 GLU A CA 1
ATOM 1704 C C . GLU A 1 224 ? -34.698 -16.227 -12.211 1.00 94.44 224 GLU A C 1
ATOM 1706 O O . GLU A 1 224 ? -34.269 -15.510 -13.119 1.00 94.44 224 GLU A O 1
ATOM 1711 N N . ALA A 1 225 ? -34.819 -17.551 -12.345 1.00 92.56 225 ALA A N 1
ATOM 1712 C CA . ALA A 1 225 ? -34.407 -18.274 -13.545 1.00 92.56 225 ALA A CA 1
ATOM 1713 C C . ALA A 1 225 ? -35.296 -17.926 -14.747 1.00 92.56 225 ALA A C 1
ATOM 1715 O O . ALA A 1 225 ? -34.790 -17.669 -15.841 1.00 92.56 225 ALA A O 1
ATOM 1716 N N . GLU A 1 226 ? -36.610 -17.857 -14.535 1.00 92.81 226 GLU A N 1
ATOM 1717 C CA . GLU A 1 226 ? -37.577 -17.497 -15.573 1.00 92.81 226 GLU A CA 1
ATOM 1718 C C . GLU A 1 226 ? -37.430 -16.033 -16.017 1.00 92.81 226 GLU A C 1
ATOM 1720 O O . GLU A 1 226 ? -37.357 -15.760 -17.216 1.00 92.81 226 GLU A O 1
ATOM 1725 N N . LEU A 1 227 ? -37.280 -15.080 -15.087 1.00 92.44 227 LEU A N 1
ATOM 1726 C CA . LEU A 1 227 ? -37.028 -13.673 -15.432 1.00 92.44 227 LEU A CA 1
ATOM 1727 C C . LEU A 1 227 ? -35.679 -13.482 -16.135 1.00 92.44 227 LEU A C 1
ATOM 1729 O O . LEU A 1 227 ? -35.578 -12.704 -17.088 1.00 92.44 227 LEU A O 1
ATOM 1733 N N . ALA A 1 228 ? -34.640 -14.202 -15.702 1.00 91.94 228 ALA A N 1
ATOM 1734 C CA . ALA A 1 228 ? -33.333 -14.186 -16.353 1.00 91.94 228 ALA A CA 1
ATOM 1735 C C . ALA A 1 228 ? -33.411 -14.709 -17.794 1.00 91.94 228 ALA A C 1
ATOM 1737 O O . ALA A 1 228 ? -32.844 -14.093 -18.703 1.00 91.94 228 ALA A O 1
ATOM 1738 N N . LYS A 1 229 ? -34.170 -15.789 -18.016 1.00 90.44 229 LYS A N 1
ATOM 1739 C CA . LYS A 1 229 ? -34.433 -16.355 -19.342 1.00 90.44 229 LYS A CA 1
ATOM 1740 C C . LYS A 1 229 ? -35.200 -15.376 -20.233 1.00 90.44 229 LYS A C 1
ATOM 1742 O O . LYS A 1 229 ? -34.768 -15.145 -21.362 1.00 90.44 229 LYS A O 1
ATOM 1747 N N . LEU A 1 230 ? -36.269 -14.760 -19.721 1.00 88.50 230 LEU A N 1
ATOM 1748 C CA . LEU A 1 230 ? -37.073 -13.772 -20.453 1.00 88.50 230 LEU A CA 1
ATOM 1749 C C . LEU A 1 230 ? -36.230 -12.567 -20.884 1.00 88.50 230 LEU A C 1
ATOM 1751 O O . LEU A 1 230 ? -36.169 -12.232 -22.064 1.00 88.50 230 LEU A O 1
ATOM 1755 N N . LEU A 1 231 ? -35.492 -11.959 -19.953 1.00 87.56 231 LEU A N 1
ATOM 1756 C CA . LEU A 1 231 ? -34.683 -10.767 -20.229 1.00 87.56 231 LEU A CA 1
ATOM 1757 C C . LEU A 1 231 ? -33.339 -11.065 -20.916 1.00 87.56 231 LEU A C 1
ATOM 1759 O O . LEU A 1 231 ? -32.589 -10.126 -21.210 1.00 87.56 231 LEU A O 1
ATOM 1763 N N . LYS A 1 232 ? -33.028 -12.345 -21.173 1.00 86.06 232 LYS A N 1
ATOM 1764 C CA . LYS A 1 232 ? -31.746 -12.835 -21.713 1.00 86.06 232 LYS A CA 1
ATOM 1765 C C . LYS A 1 232 ? -30.539 -12.323 -20.911 1.00 86.06 232 LYS A C 1
ATOM 1767 O O . LYS A 1 232 ? -29.506 -11.952 -21.475 1.00 86.06 232 LYS A O 1
ATOM 1772 N N . LEU A 1 233 ? -30.681 -12.281 -19.588 1.00 87.12 233 LEU A N 1
ATOM 1773 C CA . LEU A 1 233 ? -29.636 -11.902 -18.639 1.00 87.12 233 LEU A CA 1
ATOM 1774 C C . LEU A 1 233 ? -29.136 -13.143 -17.899 1.00 87.12 233 LEU A C 1
ATOM 1776 O O . LEU A 1 233 ? -29.833 -14.143 -17.790 1.00 87.12 233 LEU A O 1
ATOM 1780 N N . ARG A 1 234 ? -27.914 -13.081 -17.359 1.00 85.69 234 ARG A N 1
ATOM 1781 C CA . ARG A 1 234 ? -27.347 -14.208 -16.603 1.00 85.69 234 ARG A CA 1
ATOM 1782 C C . ARG A 1 234 ? -28.147 -14.502 -15.329 1.00 85.69 234 ARG A C 1
ATOM 1784 O O . ARG A 1 234 ? -28.254 -15.660 -14.949 1.00 85.69 234 ARG A O 1
ATOM 1791 N N . ARG A 1 235 ? -28.631 -13.452 -14.657 1.00 89.44 235 ARG A N 1
ATOM 1792 C CA . ARG A 1 235 ? -29.385 -13.491 -13.396 1.00 89.44 235 ARG A CA 1
ATOM 1793 C C . ARG A 1 235 ? -30.231 -12.227 -13.252 1.00 89.44 235 ARG A C 1
ATOM 1795 O O . ARG A 1 235 ? -29.752 -11.152 -13.615 1.00 89.44 235 ARG A O 1
ATOM 1802 N N . VAL A 1 236 ? -31.439 -12.353 -12.703 1.00 91.44 236 VAL A N 1
ATOM 1803 C CA . VAL A 1 236 ? -32.359 -11.237 -12.416 1.00 91.44 236 VAL A CA 1
ATOM 1804 C C . VAL A 1 236 ? -32.963 -11.454 -11.033 1.00 91.44 236 VAL A C 1
ATOM 1806 O O . VAL A 1 236 ? -33.983 -12.112 -10.882 1.00 91.44 236 VAL A O 1
ATOM 1809 N N . SER A 1 237 ? -32.290 -10.932 -10.009 1.00 92.44 237 SER A N 1
ATOM 1810 C CA . SER A 1 237 ? -32.656 -11.212 -8.615 1.00 92.44 237 SER A CA 1
ATOM 1811 C C . SER A 1 237 ? -33.608 -10.161 -8.020 1.00 92.44 237 SER A C 1
ATOM 1813 O O . SER A 1 237 ? -34.430 -10.493 -7.169 1.00 92.44 237 SER A O 1
ATOM 1815 N N . VAL A 1 238 ? -33.511 -8.899 -8.460 1.00 95.75 238 VAL A N 1
ATOM 1816 C CA . VAL A 1 238 ? -34.348 -7.773 -7.999 1.00 95.75 238 VAL A CA 1
ATOM 1817 C C . VAL A 1 238 ? -34.656 -6.849 -9.177 1.00 95.75 238 VAL A C 1
ATOM 1819 O O . VAL A 1 238 ? -33.756 -6.575 -9.976 1.00 95.75 238 VAL A O 1
ATOM 1822 N N . VAL A 1 239 ? -35.894 -6.364 -9.272 1.00 94.69 239 VAL A N 1
ATOM 1823 C CA . VAL A 1 239 ? -36.353 -5.389 -10.277 1.00 94.69 239 VAL A CA 1
ATOM 1824 C C . VAL A 1 239 ? -37.171 -4.304 -9.580 1.00 94.69 239 VAL A C 1
ATOM 1826 O O . VAL A 1 239 ? -37.985 -4.626 -8.722 1.00 94.69 239 VAL A O 1
ATOM 1829 N N . ALA A 1 240 ? -36.969 -3.037 -9.927 1.00 94.75 240 ALA A N 1
ATOM 1830 C CA . ALA A 1 240 ? -37.712 -1.909 -9.374 1.00 94.75 240 ALA A CA 1
ATOM 1831 C C . ALA A 1 240 ? -38.270 -1.013 -10.483 1.00 94.75 240 ALA A C 1
ATOM 1833 O O . ALA A 1 240 ? -37.653 -0.903 -11.545 1.00 94.75 240 ALA A O 1
ATOM 1834 N N . PHE A 1 241 ? -39.407 -0.374 -10.213 1.00 94.38 241 PHE A N 1
ATOM 1835 C CA . PHE A 1 241 ? -40.121 0.494 -11.146 1.00 94.38 241 PHE A CA 1
ATOM 1836 C C . PHE A 1 241 ? -40.420 1.856 -10.519 1.00 94.38 241 PHE A C 1
ATOM 1838 O O . PHE A 1 241 ? -40.717 1.947 -9.322 1.00 94.38 241 PHE A O 1
ATOM 1845 N N . ASP A 1 242 ? -40.350 2.901 -11.340 1.00 92.62 242 ASP A N 1
ATOM 1846 C CA . ASP A 1 242 ? -40.752 4.257 -10.965 1.00 92.62 242 ASP A CA 1
ATOM 1847 C C . ASP A 1 242 ? -42.287 4.404 -10.959 1.00 92.62 242 ASP A C 1
ATOM 1849 O O . ASP A 1 242 ? -43.010 3.568 -11.506 1.00 92.62 242 ASP A O 1
ATOM 1853 N N . VAL A 1 243 ? -42.809 5.463 -10.332 1.00 89.62 243 VAL A N 1
ATOM 1854 C CA . VAL A 1 243 ? -44.250 5.798 -10.366 1.00 89.62 243 VAL A CA 1
ATOM 1855 C C . VAL A 1 243 ? -44.743 6.016 -11.800 1.00 89.62 243 VAL A C 1
ATOM 1857 O O . VAL A 1 243 ? -45.821 5.543 -12.147 1.00 89.62 243 VAL A O 1
ATOM 1860 N N . ASP A 1 244 ? -43.923 6.641 -12.645 1.00 87.69 244 ASP A N 1
ATOM 1861 C CA . ASP A 1 244 ? -44.283 7.007 -14.022 1.00 87.69 244 ASP A CA 1
ATOM 1862 C C . ASP A 1 244 ? -44.121 5.848 -15.028 1.00 87.69 244 ASP A C 1
ATOM 1864 O O . ASP A 1 244 ? -44.200 6.044 -16.242 1.00 87.69 244 ASP A O 1
ATOM 1868 N N . ALA A 1 245 ? -43.874 4.621 -14.550 1.00 88.31 245 ALA A N 1
ATOM 1869 C CA . ALA A 1 245 ? -43.672 3.468 -15.417 1.00 88.31 245 ALA A CA 1
ATOM 1870 C C . ALA A 1 245 ? -44.952 3.142 -16.224 1.00 88.31 245 ALA A C 1
ATOM 1872 O O . ALA A 1 245 ? -45.997 2.823 -15.643 1.00 88.31 245 ALA A O 1
ATOM 1873 N N . PRO A 1 246 ? -44.897 3.149 -17.571 1.00 86.00 246 PRO A N 1
ATOM 1874 C CA . PRO A 1 246 ? -46.081 2.977 -18.405 1.00 86.00 246 PRO A CA 1
ATOM 1875 C C . PRO A 1 246 ? -46.663 1.570 -18.242 1.00 86.00 246 PRO A C 1
ATOM 1877 O O . PRO A 1 246 ? -45.993 0.579 -18.526 1.00 86.00 246 PRO A O 1
ATOM 1880 N N . GLY A 1 247 ? -47.927 1.481 -17.814 1.00 83.25 247 GLY A N 1
ATOM 1881 C CA . GLY A 1 247 ? -48.647 0.217 -17.610 1.00 83.25 247 GLY A CA 1
ATOM 1882 C C . GLY A 1 247 ? -48.533 -0.382 -16.203 1.00 83.25 247 GLY A C 1
ATOM 1883 O O . GLY A 1 247 ? -49.008 -1.501 -15.991 1.00 83.25 247 GLY A O 1
ATOM 1884 N N . LEU A 1 248 ? -47.947 0.346 -15.246 1.00 87.06 248 LEU A N 1
ATOM 1885 C CA . LEU A 1 248 ? -47.859 -0.073 -13.844 1.00 87.06 248 LEU A CA 1
ATOM 1886 C C . LEU A 1 248 ? -49.237 -0.223 -13.165 1.00 87.06 248 LEU A C 1
ATOM 1888 O O . LEU A 1 248 ? -49.364 -0.997 -12.220 1.00 87.06 248 LEU A O 1
ATOM 1892 N N . GLU A 1 249 ? -50.283 0.420 -13.698 1.00 87.06 249 GLU A N 1
ATOM 1893 C CA . GLU A 1 249 ? -51.699 0.282 -13.296 1.00 87.06 249 GLU A CA 1
ATOM 1894 C C . GLU A 1 249 ? -52.132 -1.188 -13.123 1.00 87.06 249 GLU A C 1
ATOM 1896 O O . GLU A 1 249 ? -52.903 -1.527 -12.229 1.00 87.06 249 GLU A O 1
ATOM 1901 N N . LYS A 1 250 ? -51.576 -2.102 -13.934 1.00 88.88 250 LYS A N 1
ATOM 1902 C CA . LYS A 1 250 ? -51.866 -3.545 -13.870 1.00 88.88 250 LYS A CA 1
ATOM 1903 C C . LYS A 1 250 ? -51.475 -4.189 -12.536 1.00 88.88 250 LYS A C 1
ATOM 1905 O O . LYS A 1 250 ? -52.025 -5.223 -12.175 1.00 88.88 250 LYS A O 1
ATOM 1910 N N . PHE A 1 251 ? -50.526 -3.600 -11.809 1.00 90.56 251 PHE A N 1
ATOM 1911 C CA . PHE A 1 251 ? -50.093 -4.070 -10.494 1.00 90.56 251 PHE A CA 1
ATOM 1912 C C . PHE A 1 251 ? -50.919 -3.488 -9.344 1.00 90.56 251 PHE A C 1
ATOM 1914 O O . PHE A 1 251 ? -50.702 -3.894 -8.204 1.00 90.56 251 PHE A O 1
ATOM 1921 N N . HIS A 1 252 ? -51.864 -2.577 -9.604 1.00 89.44 252 HIS A N 1
ATOM 1922 C CA . HIS A 1 252 ? -52.589 -1.848 -8.564 1.00 89.44 252 HIS A CA 1
ATOM 1923 C C . HIS A 1 252 ? -53.306 -2.776 -7.571 1.00 89.44 252 HIS A C 1
ATOM 1925 O O . HIS A 1 252 ? -53.123 -2.635 -6.363 1.00 89.44 252 HIS A O 1
ATOM 1931 N N . GLU A 1 253 ? -54.040 -3.779 -8.062 1.00 88.56 253 GLU A N 1
ATOM 1932 C CA . GLU A 1 253 ? -54.749 -4.756 -7.219 1.00 88.56 253 GLU A CA 1
ATOM 1933 C C . GLU A 1 253 ? -53.789 -5.534 -6.305 1.00 88.56 253 GLU A C 1
ATOM 1935 O O . GLU A 1 253 ? -54.009 -5.674 -5.101 1.00 88.56 253 GLU A O 1
ATOM 1940 N N . VAL A 1 254 ? -52.665 -5.989 -6.866 1.00 91.44 254 VAL A N 1
ATOM 1941 C CA . VAL A 1 254 ? -51.632 -6.735 -6.136 1.00 91.44 254 VAL A CA 1
ATOM 1942 C C . VAL A 1 254 ? -50.935 -5.827 -5.114 1.00 91.44 254 VAL A C 1
ATOM 1944 O O . VAL A 1 254 ? -50.659 -6.250 -3.994 1.00 91.44 254 VAL A O 1
ATOM 1947 N N . MET A 1 255 ? -50.681 -4.564 -5.460 1.00 90.19 255 MET A N 1
ATOM 1948 C CA . MET A 1 255 ? -50.063 -3.572 -4.574 1.00 90.19 255 MET A CA 1
ATOM 1949 C C . MET A 1 255 ? -50.971 -3.167 -3.407 1.00 90.19 255 MET A C 1
ATOM 1951 O O . MET A 1 255 ? -50.462 -2.897 -2.313 1.00 90.19 255 MET A O 1
ATOM 1955 N N . GLN A 1 256 ? -52.291 -3.131 -3.614 1.00 89.12 256 GLN A N 1
ATOM 1956 C CA . GLN A 1 256 ? -53.269 -2.890 -2.551 1.00 89.12 256 GLN A CA 1
ATOM 1957 C C . GLN A 1 256 ? -53.320 -4.048 -1.547 1.00 89.12 256 GLN A C 1
ATOM 1959 O O . GLN A 1 256 ? -53.416 -3.803 -0.347 1.00 89.12 256 GLN A O 1
ATOM 1964 N N . ALA A 1 257 ? -53.185 -5.290 -2.019 1.00 89.19 257 ALA A N 1
ATOM 1965 C CA . ALA A 1 257 ? -53.201 -6.487 -1.175 1.00 89.19 257 ALA A CA 1
ATOM 1966 C C . ALA A 1 257 ? -51.936 -6.673 -0.309 1.00 89.19 257 ALA A C 1
ATOM 1968 O O . ALA A 1 257 ? -51.899 -7.562 0.542 1.00 89.19 257 ALA A O 1
ATOM 1969 N N . VAL A 1 258 ? -50.883 -5.880 -0.536 1.00 91.69 258 VAL A N 1
ATOM 1970 C CA . VAL A 1 258 ? -49.588 -5.998 0.150 1.00 91.69 258 VAL A CA 1
ATOM 1971 C C . VAL A 1 258 ? -49.423 -4.877 1.168 1.00 91.69 258 VAL A C 1
ATOM 1973 O O . VAL A 1 258 ? -49.522 -3.697 0.826 1.00 91.69 258 VAL A O 1
ATOM 1976 N N . ASP A 1 259 ? -49.088 -5.227 2.408 1.00 89.06 259 ASP A N 1
ATOM 1977 C CA . ASP A 1 259 ? -48.854 -4.254 3.476 1.00 89.06 259 ASP A CA 1
ATOM 1978 C C . ASP A 1 259 ? -47.678 -3.312 3.172 1.00 89.06 259 ASP A C 1
ATOM 1980 O O . ASP A 1 259 ? -46.653 -3.696 2.602 1.00 89.06 259 ASP A O 1
ATOM 1984 N N . VAL A 1 260 ? -47.811 -2.049 3.585 1.00 89.25 260 VAL A N 1
ATOM 1985 C CA . VAL A 1 260 ? -46.713 -1.076 3.502 1.00 89.25 260 VAL A CA 1
ATOM 1986 C C . VAL A 1 260 ? -45.721 -1.349 4.628 1.00 89.25 260 VAL A C 1
ATOM 1988 O O . VAL A 1 260 ? -46.069 -1.292 5.806 1.00 89.25 260 VAL A O 1
ATOM 1991 N N . VAL A 1 261 ? -44.461 -1.583 4.271 1.00 91.06 261 VAL A N 1
ATOM 1992 C CA . VAL A 1 261 ? -43.382 -1.718 5.254 1.00 91.06 261 VAL A CA 1
ATOM 1993 C C . VAL A 1 261 ? -43.070 -0.337 5.827 1.00 91.06 261 VAL A C 1
ATOM 1995 O O . VAL A 1 261 ? -42.646 0.550 5.090 1.00 91.06 261 VAL A O 1
ATOM 1998 N N . THR A 1 262 ? -43.278 -0.155 7.131 1.00 87.94 262 THR A N 1
ATOM 1999 C CA . THR A 1 262 ? -42.998 1.088 7.866 1.00 87.94 262 THR A CA 1
ATOM 2000 C C . THR A 1 262 ? -42.220 0.779 9.145 1.00 87.94 262 THR A C 1
ATOM 2002 O O . THR A 1 262 ? -42.259 -0.337 9.662 1.00 87.94 262 THR A O 1
ATOM 2005 N N . ALA A 1 263 ? -41.496 1.770 9.660 1.00 86.31 263 ALA A N 1
ATOM 2006 C CA . ALA A 1 263 ? -40.865 1.733 10.977 1.00 86.31 263 ALA A CA 1
ATOM 2007 C C . ALA A 1 263 ? -41.494 2.830 11.852 1.00 86.31 263 ALA A C 1
ATOM 2009 O O . ALA A 1 263 ? -41.063 3.986 11.777 1.00 86.31 263 ALA A O 1
ATOM 2010 N N . PRO A 1 264 ? -42.506 2.499 12.676 1.00 75.81 264 PRO A N 1
ATOM 2011 C CA . PRO A 1 264 ? -43.211 3.475 13.512 1.00 75.81 264 PRO A CA 1
ATOM 2012 C C . PRO A 1 264 ? -42.300 4.203 14.507 1.00 75.81 264 PRO A C 1
ATOM 2014 O O . PRO A 1 264 ? -42.562 5.333 14.885 1.00 75.81 264 PRO A O 1
ATOM 2017 N N . TRP A 1 265 ? -41.185 3.593 14.911 1.00 75.81 265 TRP A N 1
ATOM 2018 C CA . TRP A 1 265 ? -40.207 4.231 15.800 1.00 75.81 265 TRP A CA 1
ATOM 2019 C C . TRP A 1 265 ? -39.311 5.272 15.104 1.00 75.81 265 TRP A C 1
ATOM 2021 O O . TRP A 1 265 ? -38.530 5.931 15.784 1.00 75.81 265 TRP A O 1
ATOM 2031 N N . LEU A 1 266 ? -39.383 5.416 13.773 1.00 74.31 266 LEU A N 1
ATOM 2032 C CA . LEU A 1 266 ? -38.658 6.447 13.014 1.00 74.31 266 LEU A CA 1
ATOM 2033 C C . LEU A 1 266 ? -39.484 7.721 12.774 1.00 74.31 266 LEU A C 1
ATOM 2035 O O . LEU A 1 266 ? -38.925 8.716 12.316 1.00 74.31 266 LEU A O 1
ATOM 2039 N N . THR A 1 267 ? -40.792 7.726 13.055 1.00 67.38 267 THR A N 1
ATOM 2040 C CA . THR A 1 267 ? -41.609 8.937 12.892 1.00 67.38 267 THR A CA 1
ATOM 2041 C C . THR A 1 267 ? -41.251 9.965 13.963 1.00 67.38 267 THR A C 1
ATOM 2043 O O . THR A 1 267 ? -41.254 9.651 15.153 1.00 67.38 267 THR A O 1
ATOM 2046 N N . ALA A 1 268 ? -40.929 11.192 13.544 1.00 56.31 268 ALA A N 1
ATOM 2047 C CA . ALA A 1 268 ? -40.585 12.277 14.456 1.00 56.31 268 ALA A CA 1
ATOM 2048 C C . ALA A 1 268 ? -41.772 12.612 15.388 1.00 56.31 268 ALA A C 1
ATOM 2050 O O . ALA A 1 268 ? -42.898 12.713 14.905 1.00 56.31 268 ALA A O 1
ATOM 2051 N N . PRO A 1 269 ? -41.544 12.845 16.694 1.00 49.31 269 PRO A N 1
ATOM 2052 C CA . PRO A 1 269 ? -42.601 13.214 17.641 1.00 49.31 269 PRO A CA 1
ATOM 2053 C C . PRO A 1 269 ? -43.110 14.660 17.493 1.00 49.31 269 PRO A C 1
ATOM 2055 O O . PRO A 1 269 ? -43.989 15.066 18.244 1.00 49.31 269 PRO A O 1
ATOM 2058 N N . PHE A 1 270 ? -42.577 15.443 16.549 1.00 49.38 270 PHE A N 1
ATOM 2059 C CA . PHE A 1 270 ? -42.934 16.848 16.348 1.00 49.38 270 PHE A CA 1
ATOM 2060 C C . PHE A 1 270 ? -43.549 17.060 14.968 1.00 49.38 270 PHE A C 1
ATOM 2062 O O . PHE A 1 270 ? -42.850 17.330 13.989 1.00 49.38 270 PHE A O 1
ATOM 2069 N N . ASP A 1 271 ? -44.871 16.961 14.913 1.00 44.19 271 ASP A N 1
ATOM 2070 C CA . ASP A 1 271 ? -45.651 17.649 13.897 1.00 44.19 271 ASP A CA 1
ATOM 2071 C C . ASP A 1 271 ? -45.995 19.039 14.452 1.00 44.19 271 ASP A C 1
ATOM 2073 O O . ASP A 1 271 ? -46.625 19.155 15.502 1.00 44.19 271 ASP A O 1
ATOM 2077 N N . ALA A 1 272 ? -45.559 20.108 13.783 1.00 49.09 272 ALA A N 1
ATOM 2078 C CA . ALA A 1 272 ? -45.861 21.482 14.200 1.00 49.09 272 ALA A CA 1
ATOM 2079 C C . ALA A 1 272 ? -47.368 21.808 14.117 1.00 49.09 272 ALA A C 1
ATOM 2081 O O . ALA A 1 272 ? -47.795 22.848 14.613 1.00 49.09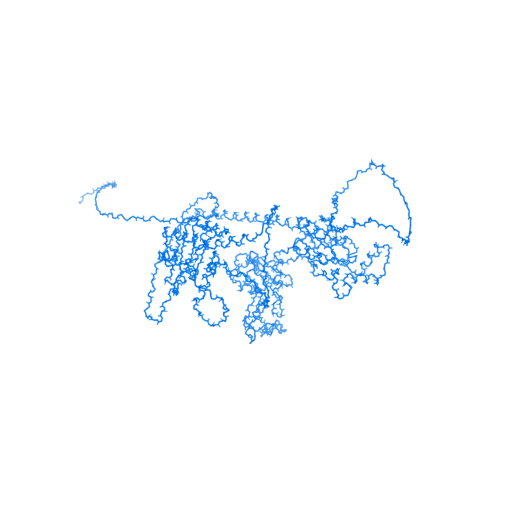 272 ALA A O 1
ATOM 2082 N N . SER A 1 273 ? -48.166 20.927 13.501 1.00 51.62 273 SER A N 1
ATOM 2083 C CA . SER A 1 273 ? -49.614 21.075 13.348 1.00 51.62 273 SER A CA 1
ATOM 2084 C C . SER A 1 273 ? -50.452 20.396 14.446 1.00 51.62 273 SER A C 1
ATOM 2086 O O . SER A 1 273 ? -51.637 20.701 14.562 1.00 51.62 273 SER A O 1
ATOM 2088 N N . HIS A 1 274 ? -49.863 19.545 15.303 1.00 45.12 274 HIS A N 1
ATOM 2089 C CA . HIS A 1 274 ? -50.574 18.889 16.411 1.00 45.12 274 HIS A CA 1
ATOM 2090 C C . HIS A 1 274 ? -49.711 18.795 17.690 1.00 45.12 274 HIS A C 1
ATOM 2092 O O . HIS A 1 274 ? -48.746 18.035 17.723 1.00 45.12 274 HIS A O 1
ATOM 2098 N N . PRO A 1 275 ? -50.068 19.496 18.788 1.00 42.12 275 PRO A N 1
ATOM 2099 C CA . PRO A 1 275 ? -49.260 19.587 20.010 1.00 42.12 275 PRO A CA 1
ATOM 2100 C C . PRO A 1 275 ? -49.473 18.416 20.990 1.00 42.12 275 PRO A C 1
ATOM 2102 O O . PRO A 1 275 ? -49.251 18.569 22.191 1.00 42.12 275 PRO A O 1
ATOM 2105 N N . VAL A 1 276 ? -49.924 17.248 20.521 1.00 44.75 276 VAL A N 1
ATOM 2106 C CA . VAL A 1 276 ? -50.065 16.075 21.396 1.00 44.75 276 VAL A CA 1
ATOM 2107 C C . VAL A 1 276 ? -48.753 15.290 21.358 1.00 44.75 276 VAL A C 1
ATOM 2109 O O . VAL A 1 276 ? -48.374 14.821 20.283 1.00 44.75 276 VAL A O 1
ATOM 2112 N N . PRO A 1 277 ? -48.044 15.119 22.490 1.00 47.09 277 PRO A N 1
ATOM 2113 C CA . PRO A 1 277 ? -46.845 14.298 22.525 1.00 47.09 277 PRO A CA 1
ATOM 2114 C C . PRO A 1 277 ? -47.233 12.869 22.148 1.00 47.09 277 PRO A C 1
ATOM 2116 O O . PRO A 1 277 ? -48.001 12.216 22.857 1.00 47.09 277 PRO A O 1
ATOM 2119 N N . VAL A 1 278 ? -46.712 12.382 21.021 1.00 51.62 278 VAL A N 1
ATOM 2120 C CA . VAL A 1 278 ? -46.814 10.968 20.658 1.00 51.62 278 VAL A CA 1
ATOM 2121 C C . VAL A 1 278 ? -46.129 10.194 21.783 1.00 51.62 278 VAL A C 1
ATOM 2123 O O . VAL A 1 278 ? -44.907 10.240 21.912 1.00 51.62 278 VAL A O 1
ATOM 2126 N N . GLN A 1 279 ? -46.910 9.546 22.653 1.00 51.88 279 GLN A N 1
ATOM 2127 C CA . GLN A 1 279 ? -46.376 8.675 23.696 1.00 51.88 279 GLN A CA 1
ATOM 2128 C C . GLN A 1 279 ? -45.444 7.669 23.021 1.00 51.88 279 GLN A C 1
ATOM 2130 O O . GLN A 1 279 ? -45.888 6.852 22.214 1.00 51.88 279 GLN A O 1
ATOM 2135 N N . HIS A 1 280 ? -44.146 7.732 23.328 1.00 57.41 280 HIS A N 1
ATOM 2136 C CA . HIS A 1 280 ? -43.217 6.685 22.932 1.00 57.41 280 HIS A CA 1
ATOM 2137 C C . HIS A 1 280 ? -43.720 5.379 23.547 1.00 57.41 280 HIS A C 1
ATOM 2139 O O . HIS A 1 280 ? -43.599 5.162 24.752 1.00 57.41 280 HIS A O 1
ATOM 2145 N N . GLN A 1 281 ? -44.332 4.527 22.727 1.00 65.38 281 GLN A N 1
ATOM 2146 C CA . GLN A 1 281 ? -44.783 3.216 23.158 1.00 65.38 281 GLN A CA 1
ATOM 2147 C C . GLN A 1 281 ? -43.538 2.418 23.552 1.00 65.38 281 GLN A C 1
ATOM 2149 O O . GLN A 1 281 ? -42.742 2.024 22.700 1.00 65.38 281 GLN A O 1
ATOM 2154 N N . LEU A 1 282 ? -43.323 2.237 24.855 1.00 72.25 282 LEU A N 1
ATOM 2155 C CA . LEU A 1 282 ? -42.220 1.432 25.365 1.00 72.25 282 LEU A CA 1
ATOM 2156 C C . LEU A 1 282 ? -42.436 -0.015 24.912 1.00 72.25 282 LEU A C 1
ATOM 2158 O O . LEU A 1 282 ? -43.414 -0.656 25.295 1.00 72.25 282 LEU A O 1
ATOM 2162 N N . ILE A 1 283 ? -41.531 -0.526 24.078 1.00 75.12 283 ILE A N 1
ATOM 2163 C CA . ILE A 1 283 ? -41.584 -1.911 23.606 1.00 75.12 283 ILE A CA 1
ATOM 2164 C C . ILE A 1 283 ? -40.820 -2.788 24.599 1.00 75.12 283 ILE A C 1
ATOM 2166 O O . ILE A 1 283 ? -39.671 -2.502 24.940 1.00 75.12 283 ILE A O 1
ATOM 2170 N N . SER A 1 284 ? -41.458 -3.864 25.062 1.00 79.81 284 SER A N 1
ATOM 2171 C CA . SER A 1 284 ? -40.832 -4.832 25.967 1.00 79.81 284 SER A CA 1
ATOM 2172 C C . SER A 1 284 ? -39.611 -5.492 25.314 1.00 79.81 284 SER A C 1
ATOM 2174 O O . SER A 1 284 ? -39.641 -5.871 24.140 1.00 79.81 284 SER A O 1
ATOM 2176 N N . THR A 1 285 ? -38.524 -5.636 26.070 1.00 80.94 285 THR A N 1
ATOM 2177 C CA . THR A 1 285 ? -37.297 -6.279 25.597 1.00 80.94 285 THR A CA 1
ATOM 2178 C C . THR A 1 285 ? -37.441 -7.798 25.627 1.00 80.94 285 THR A C 1
ATOM 2180 O O . THR A 1 285 ? -37.724 -8.399 26.662 1.00 80.94 285 THR A O 1
ATOM 2183 N N . HIS A 1 286 ? -37.193 -8.455 24.491 1.00 83.44 286 HIS A N 1
ATOM 2184 C CA . HIS A 1 286 ? -37.157 -9.913 24.439 1.00 83.44 286 HIS A CA 1
ATOM 2185 C C . HIS A 1 286 ? -35.716 -10.410 24.596 1.00 83.44 286 HIS A C 1
ATOM 2187 O O . HIS A 1 286 ? -34.858 -10.199 23.742 1.00 83.44 286 HIS A O 1
ATOM 2193 N N . VAL A 1 287 ? -35.440 -11.132 25.683 1.00 85.31 287 VAL A N 1
ATOM 2194 C CA . VAL A 1 287 ? -34.179 -11.870 25.843 1.00 85.31 287 VAL A CA 1
ATOM 2195 C C . VAL A 1 287 ? -34.374 -13.294 25.328 1.00 85.31 287 VAL A C 1
ATOM 2197 O O . VAL A 1 287 ? -35.216 -14.031 25.838 1.00 85.31 287 VAL A O 1
ATOM 2200 N N . LYS A 1 288 ? -33.615 -13.687 24.304 1.00 84.69 288 LYS A N 1
ATOM 2201 C CA . LYS A 1 288 ? -33.591 -15.054 23.768 1.00 84.69 288 LYS A CA 1
ATOM 2202 C C . LYS A 1 288 ? -32.473 -15.860 24.424 1.00 84.69 288 LYS A C 1
ATOM 2204 O O . LYS A 1 288 ? -31.472 -15.313 24.882 1.00 84.69 288 LYS A O 1
ATOM 2209 N N . GLN A 1 289 ? -32.614 -17.182 24.438 1.00 88.12 289 GLN A N 1
ATOM 2210 C CA . GLN A 1 289 ? -31.540 -18.093 24.832 1.00 88.12 289 GLN A CA 1
ATOM 2211 C C . GLN A 1 289 ? -30.999 -18.806 23.597 1.00 88.12 289 GLN A C 1
ATOM 2213 O O . GLN A 1 289 ? -31.720 -19.515 22.901 1.00 88.12 289 GLN A O 1
ATOM 2218 N N . THR A 1 290 ? -29.712 -18.620 23.321 1.00 84.31 290 THR A N 1
ATOM 2219 C CA . THR A 1 290 ? -29.015 -19.323 22.241 1.00 84.31 290 THR A CA 1
ATOM 2220 C C . THR A 1 290 ? -28.293 -20.536 22.808 1.00 84.31 290 THR A C 1
ATOM 2222 O O . THR A 1 290 ? -27.485 -20.424 23.733 1.00 84.31 290 THR A O 1
ATOM 2225 N N . ARG A 1 291 ? -28.587 -21.721 22.268 1.00 86.62 291 ARG A N 1
ATOM 2226 C CA . ARG A 1 291 ? -27.875 -22.949 22.627 1.00 86.62 291 ARG A CA 1
ATOM 2227 C C . ARG A 1 291 ? -26.497 -22.925 21.973 1.00 86.62 291 ARG A C 1
ATOM 2229 O O . ARG A 1 291 ? -26.375 -22.856 20.755 1.00 86.62 291 ARG A O 1
ATOM 2236 N N . THR A 1 292 ? -25.454 -23.003 22.785 1.00 83.00 292 THR A N 1
ATOM 2237 C CA . THR A 1 292 ? -24.067 -23.133 22.334 1.00 83.00 292 THR A CA 1
ATOM 2238 C C . THR A 1 292 ? -23.441 -24.366 22.961 1.00 83.00 292 THR A C 1
ATOM 2240 O O . THR A 1 292 ? -23.803 -24.749 24.065 1.00 83.00 292 THR A O 1
ATOM 2243 N N . THR A 1 293 ? -22.490 -25.005 22.288 1.00 82.75 293 THR A N 1
ATOM 2244 C CA . THR A 1 293 ? -21.773 -26.150 22.868 1.00 82.75 293 THR A CA 1
ATOM 2245 C C . THR A 1 293 ? -20.433 -25.700 23.439 1.00 82.75 293 THR A C 1
ATOM 2247 O O . THR A 1 293 ? -19.654 -25.056 22.729 1.00 82.75 293 THR A O 1
ATOM 2250 N N . ALA A 1 294 ? -20.121 -26.082 24.676 1.00 78.62 294 ALA A N 1
ATOM 2251 C CA . ALA A 1 294 ? -18.810 -25.884 25.290 1.00 78.62 294 ALA A CA 1
ATOM 2252 C C . ALA A 1 294 ? -18.131 -27.238 25.567 1.00 78.62 294 ALA A C 1
ATOM 2254 O O . ALA A 1 294 ? -18.823 -28.199 25.895 1.00 78.62 294 ALA A O 1
ATOM 2255 N N . PRO A 1 295 ? -16.795 -27.353 25.466 1.00 82.94 295 PRO A N 1
ATOM 2256 C CA . PRO A 1 295 ? -16.085 -28.557 25.906 1.00 82.94 295 PRO A CA 1
ATOM 2257 C C . PRO A 1 295 ? -16.331 -28.815 27.399 1.00 82.94 295 PRO A C 1
ATOM 2259 O O . PRO A 1 295 ? -16.324 -27.855 28.176 1.00 82.94 295 PRO A O 1
ATOM 2262 N N . LYS A 1 296 ? -16.528 -30.079 27.803 1.00 80.12 296 LYS A N 1
ATOM 2263 C CA . LYS A 1 296 ? -16.619 -30.448 29.228 1.00 80.12 296 LYS A CA 1
ATOM 2264 C C . LYS A 1 296 ? -15.297 -30.168 29.949 1.00 80.12 296 LYS A C 1
ATOM 2266 O O . LYS A 1 296 ? -15.300 -29.507 30.982 1.00 80.12 296 LYS A O 1
ATOM 2271 N N . ASP A 1 297 ? -14.177 -30.571 29.348 1.00 82.75 297 ASP A N 1
ATOM 2272 C CA . ASP A 1 297 ? -12.840 -30.212 29.821 1.00 82.75 297 ASP A CA 1
ATOM 2273 C C . ASP A 1 297 ? -12.305 -28.980 29.075 1.00 82.75 297 ASP A C 1
ATOM 2275 O O . ASP A 1 297 ? -11.849 -29.030 27.925 1.00 82.75 297 ASP A O 1
ATOM 2279 N N . MET A 1 298 ? -12.365 -27.834 29.751 1.00 76.44 298 MET A N 1
ATOM 2280 C CA . MET A 1 298 ? -11.855 -26.574 29.220 1.00 76.44 298 MET A CA 1
ATOM 2281 C C . MET A 1 298 ? -10.325 -26.505 29.150 1.00 76.44 298 MET A C 1
ATOM 2283 O O . MET A 1 298 ? -9.813 -25.732 28.335 1.00 76.44 298 MET A O 1
ATOM 2287 N N . LYS A 1 299 ? -9.592 -27.246 29.991 1.00 81.25 299 LYS A N 1
ATOM 2288 C CA . LYS A 1 299 ? -8.122 -27.216 30.023 1.00 81.25 299 LYS A CA 1
ATOM 2289 C C . LYS A 1 299 ? -7.563 -28.019 28.856 1.00 81.25 299 LYS A C 1
ATOM 2291 O O . LYS A 1 299 ? -6.808 -27.462 28.057 1.00 81.25 299 LYS A O 1
ATOM 2296 N N . LEU A 1 300 ? -8.030 -29.253 28.678 1.00 80.25 300 LEU A N 1
ATOM 2297 C CA . LEU A 1 300 ? -7.620 -30.108 27.562 1.00 80.25 300 LEU A CA 1
ATOM 2298 C C . LEU A 1 300 ? -7.956 -29.461 26.206 1.00 80.25 300 LEU A C 1
ATOM 2300 O O . LEU A 1 300 ? -7.110 -29.358 25.319 1.00 80.25 300 LEU A O 1
ATOM 2304 N N . ALA A 1 301 ? -9.154 -28.879 26.077 1.00 78.81 301 ALA A N 1
ATOM 2305 C CA . ALA A 1 301 ? -9.557 -28.170 24.862 1.00 78.81 301 ALA A CA 1
ATOM 2306 C C . ALA A 1 301 ? -8.787 -26.855 24.606 1.00 78.81 301 ALA A C 1
ATOM 2308 O O . ALA A 1 301 ? -8.821 -26.330 23.487 1.00 78.81 301 ALA A O 1
ATOM 2309 N N . LYS A 1 302 ? -8.139 -26.263 25.619 1.00 80.38 302 LYS A N 1
ATOM 2310 C CA . LYS A 1 302 ? -7.228 -25.117 25.442 1.00 80.38 302 LYS A CA 1
ATOM 2311 C C . LYS A 1 302 ? -5.850 -25.579 24.972 1.00 80.38 302 LYS A C 1
ATOM 2313 O O . LYS A 1 302 ? -5.310 -24.946 24.067 1.00 80.38 302 LYS A O 1
ATOM 2318 N N . LEU A 1 303 ? -5.336 -26.678 25.526 1.00 82.88 303 LEU A N 1
ATOM 2319 C CA . LEU A 1 303 ? -4.054 -27.275 25.134 1.00 82.88 303 LEU A CA 1
ATOM 2320 C C . LEU A 1 303 ? -4.075 -27.731 23.671 1.00 82.88 303 LEU A C 1
ATOM 2322 O O . LEU A 1 303 ? -3.277 -27.240 22.878 1.00 82.88 303 LEU A O 1
ATOM 2326 N N . ILE A 1 304 ? -5.088 -28.505 23.268 1.00 81.62 304 ILE A N 1
ATOM 2327 C CA . ILE A 1 304 ? -5.257 -28.962 21.875 1.00 81.62 304 ILE A CA 1
ATOM 2328 C C . ILE A 1 304 ? -5.354 -27.773 20.903 1.00 81.62 304 ILE A C 1
ATOM 2330 O O . ILE A 1 304 ? -4.799 -27.787 19.804 1.00 81.62 304 ILE A O 1
ATOM 2334 N N . ARG A 1 305 ? -6.018 -26.676 21.303 1.00 78.88 305 ARG A N 1
ATOM 2335 C CA . ARG A 1 305 ? -6.061 -25.449 20.487 1.00 78.88 305 ARG A CA 1
ATOM 2336 C C . ARG A 1 305 ? -4.707 -24.750 20.398 1.00 78.88 305 ARG A C 1
ATOM 2338 O O . ARG A 1 305 ? -4.419 -24.156 19.359 1.00 78.88 305 ARG A O 1
ATOM 2345 N N . ALA A 1 306 ? -3.914 -24.750 21.466 1.00 80.62 306 ALA A N 1
ATOM 2346 C CA . ALA A 1 306 ? -2.575 -24.172 21.462 1.00 80.62 306 ALA A CA 1
ATOM 2347 C C . ALA A 1 306 ? -1.644 -24.979 20.546 1.00 80.62 306 ALA A C 1
ATOM 2349 O O . ALA A 1 306 ? -1.003 -24.400 19.670 1.00 80.62 306 ALA A O 1
ATOM 2350 N N . GLU A 1 307 ? -1.673 -26.305 20.657 1.00 82.62 307 GLU A N 1
ATOM 2351 C CA . GLU A 1 307 ? -0.932 -27.225 19.789 1.00 82.62 307 GLU A CA 1
ATOM 2352 C C . GLU A 1 307 ? -1.350 -27.083 18.324 1.00 82.62 307 GLU A C 1
ATOM 2354 O O . GLU A 1 307 ? -0.501 -26.886 17.454 1.00 82.62 307 GLU A O 1
ATOM 2359 N N . GLY A 1 308 ? -2.656 -27.044 18.042 1.00 81.88 308 GLY A N 1
ATOM 2360 C CA . GLY A 1 308 ? -3.176 -26.816 16.693 1.00 81.88 308 GLY A CA 1
ATOM 2361 C C . GLY A 1 308 ? -2.745 -25.469 16.099 1.00 81.88 308 GLY A C 1
ATOM 2362 O O . GLY A 1 308 ? -2.438 -25.381 14.907 1.00 81.88 308 GLY A O 1
ATOM 2363 N N . LYS A 1 309 ? -2.649 -24.410 16.917 1.00 80.06 309 LYS A N 1
ATOM 2364 C CA . LYS A 1 309 ? -2.107 -23.108 16.485 1.00 80.06 309 LYS A CA 1
ATOM 2365 C C . LYS A 1 309 ? -0.611 -23.188 16.179 1.00 80.06 309 LYS A C 1
ATOM 2367 O O . LYS A 1 309 ? -0.177 -22.615 15.179 1.00 80.06 309 LYS A O 1
ATOM 2372 N N . ILE A 1 310 ? 0.165 -23.893 17.003 1.00 81.81 310 ILE A N 1
ATOM 2373 C CA . ILE A 1 310 ? 1.604 -24.096 16.790 1.00 81.81 310 ILE A CA 1
ATOM 2374 C C . ILE A 1 310 ? 1.837 -24.905 15.507 1.00 81.81 310 ILE A C 1
ATOM 2376 O O . ILE A 1 310 ? 2.623 -24.485 14.656 1.00 81.81 310 ILE A O 1
ATOM 2380 N N . ALA A 1 311 ? 1.102 -26.000 15.307 1.00 81.50 311 ALA A N 1
ATOM 2381 C CA . ALA A 1 311 ? 1.172 -26.827 14.104 1.00 81.50 311 ALA A CA 1
ATOM 2382 C C . ALA A 1 311 ? 0.783 -26.039 12.840 1.00 81.50 311 ALA A C 1
ATOM 2384 O O . ALA A 1 311 ? 1.514 -26.041 11.850 1.00 81.50 311 ALA A O 1
ATOM 2385 N N . ALA A 1 312 ? -0.310 -25.269 12.881 1.00 78.75 312 ALA A N 1
ATOM 2386 C CA . ALA A 1 312 ? -0.717 -24.418 11.762 1.00 78.75 312 ALA A CA 1
ATOM 2387 C C . ALA A 1 312 ? 0.314 -23.318 11.448 1.00 78.75 312 ALA A C 1
ATOM 2389 O O . ALA A 1 312 ? 0.524 -22.985 10.277 1.00 78.75 312 ALA A O 1
ATOM 2390 N N . LYS A 1 313 ? 0.981 -22.766 12.472 1.00 83.19 313 LYS A N 1
ATOM 2391 C CA . LYS A 1 313 ? 2.077 -21.803 12.303 1.00 83.19 313 LYS A CA 1
ATOM 2392 C C . LYS A 1 313 ? 3.287 -22.459 11.635 1.00 83.19 313 LYS A C 1
ATOM 2394 O O . LYS A 1 313 ? 3.800 -21.882 10.680 1.00 83.19 313 LYS A O 1
ATOM 2399 N N . LYS A 1 314 ? 3.673 -23.673 12.050 1.00 81.88 314 LYS A N 1
ATOM 2400 C CA . LYS A 1 314 ? 4.741 -24.460 11.404 1.00 81.88 314 LYS A CA 1
ATOM 2401 C C . LYS A 1 314 ? 4.414 -24.768 9.938 1.00 81.88 314 LYS A C 1
ATOM 2403 O O . LYS A 1 314 ? 5.247 -24.532 9.072 1.00 81.88 314 LYS A O 1
ATOM 2408 N N . ILE A 1 315 ? 3.180 -25.176 9.625 1.00 78.81 315 ILE A N 1
ATOM 2409 C CA . ILE A 1 315 ? 2.736 -25.423 8.239 1.00 78.81 315 ILE A CA 1
ATOM 2410 C C . ILE A 1 315 ? 2.769 -24.134 7.404 1.00 78.81 315 ILE A C 1
ATOM 2412 O O . ILE A 1 315 ? 3.219 -24.150 6.259 1.00 78.81 315 ILE A O 1
ATOM 2416 N N . LYS A 1 316 ? 2.317 -22.998 7.954 1.00 75.62 316 LYS A N 1
ATOM 2417 C CA . LYS A 1 316 ? 2.405 -21.698 7.267 1.00 75.62 316 LYS A CA 1
ATOM 2418 C C . LYS A 1 316 ? 3.852 -21.265 7.038 1.00 75.62 316 LYS A C 1
ATOM 2420 O O . LYS A 1 316 ? 4.145 -20.760 5.961 1.00 75.62 316 LYS A O 1
ATOM 2425 N N . GLN A 1 317 ? 4.740 -21.470 8.010 1.00 72.75 317 GLN A N 1
ATOM 2426 C CA . GLN A 1 317 ? 6.168 -21.177 7.878 1.00 72.75 317 GLN A CA 1
ATOM 2427 C C . GLN A 1 317 ? 6.832 -22.075 6.828 1.00 72.75 317 GLN A C 1
ATOM 2429 O O . GLN A 1 317 ? 7.549 -21.559 5.978 1.00 72.75 317 GLN A O 1
ATOM 2434 N N . GLY A 1 318 ? 6.518 -23.374 6.804 1.00 69.62 318 GLY A N 1
ATOM 2435 C CA . GLY A 1 318 ? 6.982 -24.301 5.766 1.00 69.62 318 GLY A CA 1
ATOM 2436 C C . GLY A 1 318 ? 6.492 -23.911 4.370 1.00 69.62 318 GLY A C 1
ATOM 2437 O O . GLY A 1 318 ? 7.287 -23.816 3.441 1.00 69.62 318 GLY A O 1
ATOM 2438 N N . LYS A 1 319 ? 5.204 -23.565 4.223 1.00 66.38 319 LYS A N 1
ATOM 2439 C CA . LYS A 1 319 ? 4.653 -23.049 2.955 1.00 66.38 319 LYS A CA 1
ATOM 2440 C C . LYS A 1 319 ? 5.254 -21.701 2.552 1.00 66.38 319 LYS A C 1
ATOM 2442 O O . LYS A 1 319 ? 5.412 -21.454 1.364 1.00 66.38 319 LYS A O 1
ATOM 2447 N N . ALA A 1 320 ? 5.582 -20.827 3.503 1.00 56.06 320 ALA A N 1
ATOM 2448 C CA . ALA A 1 320 ? 6.245 -19.553 3.230 1.00 56.06 320 ALA A CA 1
ATOM 2449 C C . ALA A 1 320 ? 7.709 -19.746 2.802 1.00 56.06 320 ALA A C 1
ATOM 2451 O O . ALA A 1 320 ? 8.149 -19.072 1.875 1.00 56.06 320 ALA A O 1
ATOM 2452 N N . LYS A 1 321 ? 8.430 -20.696 3.415 1.00 51.97 321 LYS A N 1
ATOM 2453 C CA . LYS A 1 321 ? 9.795 -21.081 3.029 1.00 51.97 321 LYS A CA 1
ATOM 2454 C C . LYS A 1 321 ? 9.823 -21.692 1.622 1.00 51.97 321 LYS A C 1
ATOM 2456 O O . LYS A 1 321 ? 10.521 -21.176 0.761 1.00 51.97 321 LYS A O 1
ATOM 2461 N N . ALA A 1 322 ? 8.936 -22.650 1.344 1.00 47.62 322 ALA A N 1
ATOM 2462 C CA . ALA A 1 322 ? 8.779 -23.248 0.014 1.00 47.62 322 ALA A CA 1
ATOM 2463 C C . ALA A 1 322 ? 8.297 -22.250 -1.061 1.00 47.62 322 ALA A C 1
ATOM 2465 O O . ALA A 1 322 ? 8.494 -22.465 -2.254 1.00 47.62 322 ALA A O 1
ATOM 2466 N N . ARG A 1 323 ? 7.628 -21.157 -0.661 1.00 50.91 323 ARG A N 1
ATOM 2467 C CA . ARG A 1 323 ? 7.229 -20.070 -1.570 1.00 50.91 323 ARG A CA 1
ATOM 2468 C C . ARG A 1 323 ? 8.370 -19.084 -1.827 1.00 50.91 323 ARG A C 1
ATOM 2470 O O . ARG A 1 323 ? 8.420 -18.567 -2.933 1.00 50.91 323 ARG A O 1
ATOM 2477 N N . LYS A 1 324 ? 9.272 -18.869 -0.857 1.00 45.44 324 LYS A N 1
ATOM 2478 C CA . LYS A 1 324 ? 10.523 -18.109 -1.032 1.00 45.44 324 LYS A CA 1
ATOM 2479 C C . LYS A 1 324 ? 11.499 -18.828 -1.971 1.00 45.44 324 LYS A C 1
ATOM 2481 O O . LYS A 1 324 ? 12.030 -18.184 -2.861 1.00 45.44 324 LYS A O 1
ATOM 2486 N N . GLU A 1 325 ? 11.647 -20.147 -1.840 1.00 43.41 325 GLU A N 1
ATOM 2487 C CA . GLU A 1 325 ? 12.492 -20.975 -2.729 1.00 43.41 325 GLU A CA 1
ATOM 2488 C C . GLU A 1 325 ? 11.970 -21.056 -4.178 1.00 43.41 325 GLU A C 1
ATOM 2490 O O . GLU A 1 325 ? 12.719 -21.387 -5.082 1.00 43.41 325 GLU A O 1
ATOM 2495 N N . LYS A 1 326 ? 10.692 -20.731 -4.427 1.00 42.53 326 LYS A N 1
ATOM 2496 C CA . LYS A 1 326 ? 10.090 -20.685 -5.776 1.00 42.53 326 LYS A CA 1
ATOM 2497 C C . LYS A 1 326 ? 10.008 -19.273 -6.373 1.00 42.53 326 LYS A C 1
ATOM 2499 O O . LYS A 1 326 ? 9.335 -19.091 -7.385 1.00 42.53 326 LYS A O 1
ATOM 2504 N N . GLN A 1 327 ? 10.591 -18.270 -5.714 1.00 41.28 327 GLN A N 1
ATOM 2505 C CA . GLN A 1 327 ? 10.456 -16.852 -6.073 1.00 41.28 327 GLN A CA 1
ATOM 2506 C C . GLN A 1 327 ? 11.757 -16.198 -6.555 1.00 41.28 327 GLN A C 1
ATOM 2508 O O . GLN A 1 327 ? 11.779 -14.983 -6.708 1.00 41.28 327 GLN A O 1
ATOM 2513 N N . THR A 1 328 ? 12.811 -16.979 -6.785 1.00 40.62 328 THR A N 1
ATOM 2514 C CA . THR A 1 328 ? 14.107 -16.544 -7.323 1.00 40.62 328 THR A CA 1
ATOM 2515 C C . THR A 1 328 ? 14.058 -16.575 -8.843 1.00 40.62 328 THR A C 1
ATOM 2517 O O . THR A 1 328 ? 14.625 -17.476 -9.446 1.00 40.62 328 THR A O 1
ATOM 2520 N N . VAL A 1 329 ? 13.264 -15.699 -9.460 1.00 49.28 329 VAL A N 1
ATOM 2521 C CA . VAL A 1 329 ? 13.254 -15.649 -10.923 1.00 49.28 329 VAL A CA 1
ATOM 2522 C C . VAL A 1 329 ? 13.315 -14.220 -11.408 1.00 49.28 329 VAL A C 1
ATOM 2524 O O . VAL A 1 329 ? 12.409 -13.423 -11.135 1.00 49.28 329 VAL A O 1
ATOM 2527 N N . SER A 1 330 ? 14.389 -13.921 -12.123 1.00 55.75 330 SER A N 1
ATOM 2528 C CA . SER A 1 330 ? 14.664 -12.611 -12.693 1.00 55.75 330 SER A CA 1
ATOM 2529 C C . SER A 1 330 ? 15.194 -12.775 -14.109 1.00 55.75 330 SER A C 1
ATOM 2531 O O . SER A 1 330 ? 16.056 -13.596 -14.396 1.00 55.75 330 SER A O 1
ATOM 2533 N N . THR A 1 331 ? 14.686 -11.961 -15.025 1.00 59.81 331 THR A N 1
ATOM 2534 C CA . THR A 1 331 ? 15.319 -11.763 -16.329 1.00 59.81 331 THR A CA 1
ATOM 2535 C C . THR A 1 331 ? 16.211 -10.536 -16.235 1.00 59.81 331 THR A C 1
ATOM 2537 O O . THR A 1 331 ? 15.703 -9.452 -15.949 1.00 59.81 331 THR A O 1
ATOM 2540 N N . TYR A 1 332 ? 17.513 -10.686 -16.468 1.00 60.81 332 TYR A N 1
ATOM 2541 C CA . TYR A 1 332 ? 18.463 -9.575 -16.409 1.00 60.81 332 TYR A CA 1
ATOM 2542 C C . TYR A 1 332 ? 18.775 -9.063 -17.809 1.00 60.81 332 TYR A C 1
ATOM 2544 O O . TYR A 1 332 ? 19.069 -9.830 -18.726 1.00 60.81 332 TYR A O 1
ATOM 2552 N N . ARG A 1 333 ? 18.775 -7.742 -17.958 1.00 71.38 333 ARG A N 1
ATOM 2553 C CA . ARG A 1 333 ? 19.323 -7.069 -19.133 1.00 71.38 333 ARG A CA 1
ATOM 2554 C C . ARG A 1 333 ? 20.541 -6.264 -18.724 1.00 71.38 333 ARG A C 1
ATOM 2556 O O . ARG A 1 333 ? 20.419 -5.408 -17.852 1.00 71.38 333 ARG A O 1
ATOM 2563 N N . THR A 1 334 ? 21.685 -6.500 -19.356 1.00 65.50 334 THR A N 1
ATOM 2564 C CA . THR A 1 334 ? 22.900 -5.707 -19.133 1.00 65.50 334 THR A CA 1
ATOM 2565 C C . THR A 1 334 ? 23.014 -4.620 -20.198 1.00 65.50 334 THR A C 1
ATOM 2567 O O . THR A 1 334 ? 22.955 -4.871 -21.398 1.00 65.50 334 THR A O 1
ATOM 2570 N N . ALA A 1 335 ? 23.176 -3.377 -19.767 1.00 62.28 335 ALA A N 1
ATOM 2571 C CA . ALA A 1 335 ? 23.565 -2.264 -20.624 1.00 62.28 335 ALA A CA 1
ATOM 2572 C C . ALA A 1 335 ? 24.601 -1.404 -19.942 1.00 62.28 335 ALA A C 1
ATOM 2574 O O . ALA A 1 335 ? 24.920 -1.632 -18.789 1.00 62.28 335 ALA A O 1
ATOM 2575 N N . GLY A 1 336 ? 25.195 -0.469 -20.670 1.00 64.56 336 GLY A N 1
ATOM 2576 C CA . GLY A 1 336 ? 26.404 0.179 -20.195 1.00 64.56 336 GLY A CA 1
ATOM 2577 C C . GLY A 1 336 ? 27.255 0.743 -21.313 1.00 64.56 336 GLY A C 1
ATOM 2578 O O . GLY A 1 336 ? 27.032 0.440 -22.493 1.00 64.56 336 GLY A O 1
ATOM 2579 N N . SER A 1 337 ? 28.245 1.533 -20.927 1.00 71.31 337 SER A N 1
ATOM 2580 C CA . SER A 1 337 ? 29.196 2.180 -21.826 1.00 71.31 337 SER A CA 1
ATOM 2581 C C . SER A 1 337 ? 30.129 1.172 -22.515 1.00 71.31 337 SER A C 1
ATOM 2583 O O . SER A 1 337 ? 30.144 -0.033 -22.215 1.00 71.31 337 SER A O 1
ATOM 2585 N N . ARG A 1 338 ? 30.866 1.623 -23.538 1.00 76.81 338 ARG A N 1
ATOM 2586 C CA . ARG A 1 338 ? 31.759 0.745 -24.312 1.00 76.81 338 ARG A CA 1
ATOM 2587 C C . ARG A 1 338 ? 32.891 0.234 -23.416 1.00 76.81 338 ARG A C 1
ATOM 2589 O O . ARG A 1 338 ? 33.468 0.999 -22.658 1.00 76.81 338 ARG A O 1
ATOM 2596 N N . CYS A 1 339 ? 33.212 -1.059 -23.496 1.00 76.44 339 CYS A N 1
ATOM 2597 C CA . CYS A 1 339 ? 34.272 -1.691 -22.692 1.00 76.44 339 CYS A CA 1
ATOM 2598 C C . CYS A 1 339 ? 34.097 -1.589 -21.161 1.00 76.44 339 CYS A C 1
ATOM 2600 O O . CYS A 1 339 ? 35.040 -1.828 -20.408 1.00 76.44 339 CYS A O 1
ATOM 2602 N N . ALA A 1 340 ? 32.878 -1.324 -20.676 1.00 77.94 340 ALA A N 1
ATOM 2603 C CA . ALA A 1 340 ? 32.568 -1.320 -19.244 1.00 77.94 340 ALA A CA 1
ATOM 2604 C C . ALA A 1 340 ? 32.556 -2.720 -18.597 1.00 77.94 340 ALA A C 1
ATOM 2606 O O . ALA A 1 340 ? 32.516 -2.836 -17.377 1.00 77.94 340 ALA A O 1
ATOM 2607 N N . GLY A 1 341 ? 32.617 -3.795 -19.393 1.00 80.31 341 GLY A N 1
ATOM 2608 C CA . GLY A 1 341 ? 32.572 -5.178 -18.899 1.00 80.31 341 GLY A CA 1
ATOM 2609 C C . GLY A 1 341 ? 31.176 -5.810 -18.911 1.00 80.31 341 GLY A C 1
ATOM 2610 O O . GLY A 1 341 ? 30.901 -6.693 -18.110 1.00 80.31 341 GLY A O 1
ATOM 2611 N N . LYS A 1 342 ? 30.293 -5.387 -19.825 1.00 84.50 342 LYS A N 1
ATOM 2612 C CA . LYS A 1 342 ? 28.948 -5.971 -20.001 1.00 84.50 342 LYS A CA 1
ATOM 2613 C C . LYS A 1 342 ? 28.985 -7.483 -20.234 1.00 84.50 342 LYS A C 1
ATOM 2615 O O . LYS A 1 342 ? 28.252 -8.204 -19.568 1.00 84.50 342 LYS A O 1
ATOM 2620 N N . SER A 1 343 ? 29.873 -7.939 -21.120 1.00 83.75 343 SER A N 1
ATOM 2621 C CA . SER A 1 343 ? 30.071 -9.364 -21.399 1.00 83.75 343 SER A CA 1
ATOM 2622 C C . SER A 1 343 ? 30.569 -10.115 -20.165 1.00 83.75 343 SER A C 1
ATOM 2624 O O . SER A 1 343 ? 30.063 -11.180 -19.872 1.00 83.75 343 SER A O 1
ATOM 2626 N N . ALA A 1 344 ? 31.457 -9.514 -19.364 1.00 85.38 344 ALA A N 1
ATOM 2627 C CA . ALA A 1 344 ? 31.928 -10.128 -18.120 1.00 85.38 344 ALA A CA 1
ATOM 2628 C C . ALA A 1 344 ? 30.802 -10.307 -17.081 1.00 85.38 344 ALA A C 1
ATOM 2630 O O . ALA A 1 344 ? 30.756 -11.318 -16.388 1.00 85.38 344 ALA A O 1
ATOM 2631 N N . VAL A 1 345 ? 29.866 -9.353 -16.985 1.00 85.75 345 VAL A N 1
ATOM 2632 C CA . VAL A 1 345 ? 28.675 -9.493 -16.124 1.00 85.75 345 VAL A CA 1
ATOM 2633 C C . VAL A 1 345 ? 27.705 -10.540 -16.684 1.00 85.75 345 VAL A C 1
ATOM 2635 O O . VAL A 1 345 ? 27.113 -11.295 -15.918 1.00 85.75 345 VAL A O 1
ATOM 2638 N N . GLU A 1 346 ? 27.546 -10.612 -18.007 1.00 85.12 346 GLU A N 1
ATOM 2639 C CA . GLU A 1 346 ? 26.754 -11.655 -18.670 1.00 85.12 346 GLU A CA 1
ATOM 2640 C C . GLU A 1 346 ? 27.346 -13.052 -18.419 1.00 85.12 346 GLU A C 1
ATOM 2642 O O . GLU A 1 346 ? 26.620 -13.946 -17.992 1.00 85.12 346 GLU A O 1
ATOM 2647 N N . ASP A 1 347 ? 28.660 -13.217 -18.575 1.00 85.81 347 ASP A N 1
ATOM 2648 C CA . ASP A 1 347 ? 29.384 -14.465 -18.315 1.00 85.81 347 ASP A CA 1
ATOM 2649 C C . ASP A 1 347 ? 29.283 -14.884 -16.841 1.00 85.81 347 ASP A C 1
ATOM 2651 O O . ASP A 1 347 ? 29.067 -16.060 -16.541 1.00 85.81 347 ASP A O 1
ATOM 2655 N N . TYR A 1 348 ? 29.364 -13.925 -15.911 1.00 87.56 348 TYR A N 1
ATOM 2656 C CA . TYR A 1 348 ? 29.124 -14.171 -14.488 1.00 87.56 348 TYR A CA 1
ATOM 2657 C C . TYR A 1 348 ? 27.707 -14.703 -14.228 1.00 87.56 348 TYR A C 1
ATOM 2659 O O . TYR A 1 348 ? 27.540 -15.665 -13.478 1.00 87.56 348 TYR A O 1
ATOM 2667 N N . LEU A 1 349 ? 26.682 -14.114 -14.854 1.00 86.00 349 LEU A N 1
ATOM 2668 C CA . LEU A 1 349 ? 25.302 -14.585 -14.715 1.00 86.00 349 LEU A CA 1
ATOM 2669 C C . LEU A 1 349 ? 25.130 -15.977 -15.335 1.00 86.00 349 LEU A C 1
ATOM 2671 O O . LEU A 1 349 ? 24.517 -16.846 -14.720 1.00 86.00 349 LEU A O 1
ATOM 2675 N N . ILE A 1 350 ? 25.725 -16.238 -16.500 1.00 86.38 350 ILE A N 1
ATOM 2676 C CA . ILE A 1 350 ? 25.707 -17.568 -17.130 1.00 86.38 350 ILE A CA 1
ATOM 2677 C C . ILE A 1 350 ? 26.359 -18.614 -16.212 1.00 86.38 350 ILE A C 1
ATOM 2679 O O . ILE A 1 350 ? 25.828 -19.714 -16.061 1.00 86.38 350 ILE A O 1
ATOM 2683 N N . ALA A 1 351 ? 27.453 -18.266 -15.526 1.00 85.88 351 ALA A N 1
ATOM 2684 C CA . ALA A 1 351 ? 28.099 -19.137 -14.543 1.00 85.88 351 ALA A CA 1
ATOM 2685 C C . ALA A 1 351 ? 27.224 -19.436 -13.304 1.00 85.88 351 ALA A C 1
ATOM 2687 O O . ALA A 1 351 ? 27.505 -20.388 -12.576 1.00 85.88 351 ALA A O 1
ATOM 2688 N N . LYS A 1 352 ? 26.165 -18.652 -13.063 1.00 84.06 352 LYS A N 1
ATOM 2689 C CA . LYS A 1 352 ? 25.155 -18.854 -12.007 1.00 84.06 352 LYS A CA 1
ATOM 2690 C C . LYS A 1 352 ? 23.842 -19.444 -12.559 1.00 84.06 352 LYS A C 1
ATOM 2692 O O . LYS A 1 352 ? 22.786 -19.198 -11.985 1.00 84.06 352 LYS A O 1
ATOM 2697 N N . ASP A 1 353 ? 23.917 -20.208 -13.654 1.00 84.44 353 ASP A N 1
ATOM 2698 C CA . ASP A 1 353 ? 22.815 -20.925 -14.328 1.00 84.44 353 ASP A CA 1
ATOM 2699 C C . ASP A 1 353 ? 21.816 -20.069 -15.143 1.00 84.44 353 ASP A C 1
ATOM 2701 O O . ASP A 1 353 ? 20.735 -20.548 -15.506 1.00 84.44 353 ASP A O 1
ATOM 2705 N N . PHE A 1 354 ? 22.164 -18.831 -15.516 1.00 83.75 354 PHE A N 1
ATOM 2706 C CA . PHE A 1 354 ? 21.321 -18.023 -16.412 1.00 83.75 354 PHE A CA 1
ATOM 2707 C C . PHE A 1 354 ? 21.437 -18.481 -17.868 1.00 83.75 354 PHE A C 1
ATOM 2709 O O . PHE A 1 354 ? 22.528 -18.723 -18.385 1.00 83.75 354 PHE A O 1
ATOM 2716 N N . GLN A 1 355 ? 20.306 -18.544 -18.574 1.00 84.88 355 GLN A N 1
ATOM 2717 C CA . GLN A 1 355 ? 20.293 -18.867 -20.000 1.00 84.88 355 GLN A CA 1
ATOM 2718 C C . GLN A 1 355 ? 20.438 -17.607 -20.849 1.00 84.88 355 GLN A C 1
ATOM 2720 O O . GLN A 1 355 ? 19.646 -16.667 -20.748 1.00 84.88 355 GLN A O 1
ATOM 2725 N N . ARG A 1 356 ? 21.451 -17.609 -21.720 1.00 84.88 356 ARG A N 1
ATOM 2726 C CA . ARG A 1 356 ? 21.697 -16.526 -22.670 1.00 84.88 356 ARG A CA 1
ATOM 2727 C C . ARG A 1 356 ? 20.664 -16.533 -23.787 1.00 84.88 356 ARG A C 1
ATOM 2729 O O . ARG A 1 356 ? 20.464 -17.558 -24.446 1.00 84.88 356 ARG A O 1
ATOM 2736 N N . VAL A 1 357 ? 20.079 -15.366 -24.042 1.00 85.19 357 VAL A N 1
ATOM 2737 C CA . VAL A 1 357 ? 19.140 -15.161 -25.140 1.00 85.19 357 VAL A CA 1
ATOM 2738 C C . VAL A 1 357 ? 19.554 -13.979 -26.002 1.00 85.19 357 VAL A C 1
ATOM 2740 O O . VAL A 1 357 ? 19.820 -12.889 -25.491 1.00 85.19 357 VAL A O 1
ATOM 2743 N N . SER A 1 358 ? 19.571 -14.202 -27.316 1.00 83.88 358 SER A N 1
ATOM 2744 C CA . SER A 1 358 ? 20.034 -13.220 -28.292 1.00 83.88 358 SER A CA 1
ATOM 2745 C C . SER A 1 358 ? 18.970 -12.904 -29.339 1.00 83.88 358 SER A C 1
ATOM 2747 O O . SER A 1 358 ? 18.178 -13.769 -29.724 1.00 83.88 358 SER A O 1
ATOM 2749 N N . ILE A 1 359 ? 18.961 -11.657 -29.808 1.00 82.38 359 ILE A N 1
ATOM 2750 C CA . ILE A 1 359 ? 18.124 -11.211 -30.923 1.00 82.38 359 ILE A CA 1
ATOM 2751 C C . ILE A 1 359 ? 19.001 -11.169 -32.173 1.00 82.38 359 ILE A C 1
ATOM 2753 O O . ILE A 1 359 ? 19.962 -10.405 -32.232 1.00 82.38 359 ILE A O 1
ATOM 2757 N N . ARG A 1 360 ? 18.662 -11.976 -33.181 1.00 76.94 360 ARG A N 1
ATOM 2758 C CA . ARG A 1 360 ? 19.262 -11.900 -34.517 1.00 76.94 360 ARG A CA 1
ATOM 2759 C C . ARG A 1 360 ? 18.142 -11.592 -35.506 1.00 76.94 360 ARG A C 1
ATOM 2761 O O . ARG A 1 360 ? 17.265 -12.437 -35.650 1.00 76.94 360 ARG A O 1
ATOM 2768 N N . PRO A 1 361 ? 18.114 -10.409 -36.138 1.00 60.97 361 PRO A N 1
ATOM 2769 C CA . PRO A 1 361 ? 17.197 -10.185 -37.246 1.00 60.97 361 PRO A CA 1
ATOM 2770 C C . PRO A 1 361 ? 17.598 -11.118 -38.396 1.00 60.97 361 PRO A C 1
ATOM 2772 O O . PRO A 1 361 ? 18.778 -11.185 -38.742 1.00 60.97 361 PRO A O 1
ATOM 2775 N N . ASP A 1 362 ? 16.639 -11.854 -38.954 1.00 44.97 362 ASP A N 1
ATOM 2776 C CA . ASP A 1 362 ? 16.870 -12.737 -40.099 1.00 44.97 362 ASP A CA 1
ATOM 2777 C C . ASP A 1 362 ? 17.271 -11.887 -41.318 1.00 44.97 362 ASP A C 1
ATOM 2779 O O . ASP A 1 362 ? 16.427 -11.284 -41.978 1.00 44.97 362 ASP A O 1
ATOM 2783 N N . ILE A 1 363 ? 18.572 -11.805 -41.606 1.00 46.97 363 ILE A N 1
ATOM 2784 C CA . ILE A 1 363 ? 19.098 -11.303 -42.883 1.00 46.97 363 ILE A CA 1
ATOM 2785 C C . ILE A 1 363 ? 19.473 -12.522 -43.725 1.00 46.97 363 ILE A C 1
ATOM 2787 O O . ILE A 1 363 ? 20.638 -12.765 -43.999 1.00 46.97 363 ILE A O 1
ATOM 2791 N N . GLU A 1 364 ? 18.482 -13.323 -44.101 1.00 40.66 364 GLU A N 1
ATOM 2792 C CA . GLU A 1 364 ? 18.611 -14.340 -45.149 1.00 40.66 364 GLU A CA 1
ATOM 2793 C C . GLU A 1 364 ? 17.265 -14.454 -45.868 1.00 40.66 364 GLU A C 1
ATOM 2795 O O . GLU A 1 364 ? 16.457 -15.316 -45.543 1.00 40.66 364 GLU A O 1
ATOM 2800 N N . GLN A 1 365 ? 17.000 -13.520 -46.789 1.00 33.59 365 GLN A N 1
ATOM 2801 C CA . GLN A 1 365 ? 16.066 -13.651 -47.922 1.00 33.59 365 GLN A CA 1
ATOM 2802 C C . GLN A 1 365 ? 16.028 -12.325 -48.697 1.00 33.59 365 GLN A C 1
ATOM 2804 O O . GLN A 1 365 ? 15.066 -11.577 -48.592 1.00 33.59 365 GLN A O 1
ATOM 2809 N N . LEU A 1 366 ? 17.102 -11.992 -49.421 1.00 36.44 366 LEU A N 1
ATOM 2810 C CA . LEU A 1 366 ? 17.124 -10.989 -50.504 1.00 36.44 366 LEU A CA 1
ATOM 2811 C C . LEU A 1 366 ? 18.496 -11.040 -51.195 1.00 36.44 366 LEU A C 1
ATOM 2813 O O . LEU A 1 366 ? 19.353 -10.192 -50.973 1.00 36.44 366 LEU A O 1
ATOM 2817 N N . SER A 1 367 ? 18.712 -12.059 -52.024 1.00 27.84 367 SER A N 1
ATOM 2818 C CA . SER A 1 367 ? 19.719 -12.001 -53.089 1.00 27.84 367 SER A CA 1
ATOM 2819 C C . SER A 1 367 ? 19.420 -13.067 -54.141 1.00 27.84 367 SER A C 1
ATOM 2821 O O . SER A 1 367 ? 20.102 -14.082 -54.220 1.00 27.84 367 SER A O 1
ATOM 2823 N N . ASP A 1 368 ? 18.389 -12.824 -54.946 1.00 28.17 368 ASP A N 1
ATOM 2824 C CA . ASP A 1 368 ? 18.379 -13.302 -56.324 1.00 28.17 368 ASP A CA 1
ATOM 2825 C C . ASP A 1 368 ? 18.253 -12.072 -57.223 1.00 28.17 368 ASP A C 1
ATOM 2827 O O . ASP A 1 368 ? 17.319 -11.282 -57.084 1.00 28.17 368 ASP A O 1
ATOM 2831 N N . THR A 1 369 ? 19.209 -11.968 -58.148 1.00 27.11 369 THR A N 1
ATOM 2832 C CA . THR A 1 369 ? 19.314 -11.099 -59.336 1.00 27.11 369 THR A CA 1
ATOM 2833 C C . THR A 1 369 ? 20.310 -9.926 -59.326 1.00 27.11 369 THR A C 1
ATOM 2835 O O . THR A 1 369 ? 20.282 -9.016 -58.504 1.00 27.11 369 THR A O 1
ATOM 2838 N N . SER A 1 370 ? 21.130 -9.962 -60.384 1.00 27.89 370 SER A N 1
ATOM 2839 C CA . SER A 1 370 ? 22.092 -8.998 -60.939 1.00 27.89 370 SER A CA 1
ATOM 2840 C C . SER A 1 370 ? 23.452 -8.829 -60.255 1.00 27.89 370 SER A C 1
ATOM 2842 O O . SER A 1 370 ? 23.610 -8.235 -59.194 1.00 27.89 370 SER A O 1
ATOM 2844 N N . SER A 1 371 ? 24.428 -9.373 -60.976 1.00 23.58 371 SER A N 1
ATOM 2845 C CA . SER A 1 371 ? 25.863 -9.217 -60.881 1.00 23.58 371 SER A CA 1
ATOM 2846 C C . SER A 1 371 ? 26.340 -7.852 -61.401 1.00 23.58 371 SER A C 1
ATOM 2848 O O . SER A 1 371 ? 25.643 -7.178 -62.158 1.00 23.58 371 SER A O 1
ATOM 2850 N N . ASP A 1 372 ? 27.588 -7.556 -61.031 1.00 23.73 372 ASP A N 1
ATOM 2851 C CA . ASP A 1 372 ? 28.551 -6.664 -61.688 1.00 23.73 372 ASP A CA 1
ATOM 2852 C C . ASP A 1 372 ? 28.399 -5.149 -61.452 1.00 23.73 372 ASP A C 1
ATOM 2854 O O . ASP A 1 372 ? 27.501 -4.489 -61.962 1.00 23.73 372 ASP A O 1
ATOM 2858 N N . VAL A 1 373 ? 29.334 -4.554 -60.694 1.00 27.48 373 VAL A N 1
ATOM 2859 C CA . VAL A 1 373 ? 30.597 -3.972 -61.208 1.00 27.48 373 VAL A CA 1
ATOM 2860 C C . VAL A 1 373 ? 31.357 -3.284 -60.040 1.00 27.48 373 VAL A C 1
ATOM 2862 O O . VAL A 1 373 ? 30.945 -2.228 -59.577 1.00 27.48 373 VAL A O 1
ATOM 2865 N N . LEU A 1 374 ? 32.480 -3.912 -59.631 1.00 26.41 374 LEU A N 1
ATOM 2866 C CA . LEU A 1 374 ? 33.804 -3.366 -59.222 1.00 26.41 374 LEU A CA 1
ATOM 2867 C C . LEU A 1 374 ? 33.925 -2.366 -58.032 1.00 26.41 374 LEU A C 1
ATOM 2869 O O . LEU A 1 374 ? 33.174 -1.411 -57.931 1.00 26.41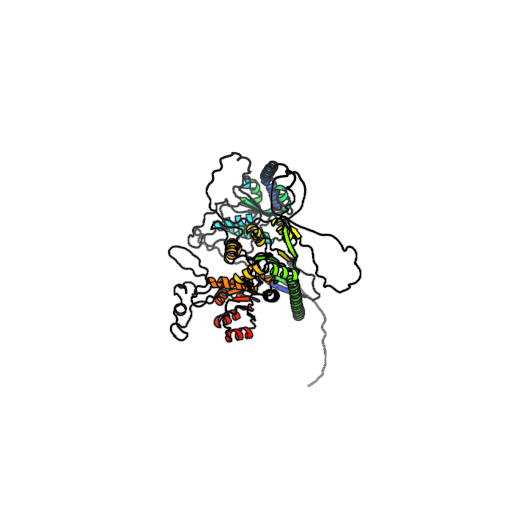 374 LEU A O 1
ATOM 2873 N N . SER A 1 375 ? 34.934 -2.402 -57.146 1.00 24.80 375 SER A N 1
ATOM 2874 C CA . SER A 1 375 ? 36.119 -3.265 -56.981 1.00 24.80 375 SER A CA 1
ATOM 2875 C C . SER A 1 375 ? 37.020 -2.761 -55.827 1.00 24.80 375 SER A C 1
ATOM 2877 O O . SER A 1 375 ? 37.103 -1.551 -55.618 1.00 24.80 375 SER A O 1
ATOM 2879 N N . ASN A 1 376 ? 37.799 -3.695 -55.258 1.00 24.27 376 ASN A N 1
ATOM 2880 C CA . ASN A 1 376 ? 39.133 -3.567 -54.626 1.00 24.27 376 ASN A CA 1
ATOM 2881 C C . ASN A 1 376 ? 39.227 -3.254 -53.118 1.00 24.27 376 ASN A C 1
ATOM 2883 O O . ASN A 1 376 ? 39.011 -2.122 -52.693 1.00 24.27 376 ASN A O 1
ATOM 2887 N N . PHE A 1 377 ? 39.660 -4.235 -52.312 1.00 24.39 377 PHE A N 1
ATOM 2888 C CA . PHE A 1 377 ? 41.086 -4.597 -52.154 1.00 24.39 377 PHE A CA 1
ATOM 2889 C C . PHE A 1 377 ? 41.242 -5.931 -51.373 1.00 24.39 377 PHE A C 1
ATOM 2891 O O . PHE A 1 377 ? 40.883 -5.995 -50.199 1.00 24.39 377 PHE A O 1
ATOM 2898 N N . ASP A 1 378 ? 41.688 -6.973 -52.093 1.00 25.02 378 ASP A N 1
ATOM 2899 C CA . ASP A 1 378 ? 42.761 -7.973 -51.855 1.00 25.02 378 ASP A CA 1
ATOM 2900 C C . ASP A 1 378 ? 43.190 -8.395 -50.427 1.00 25.02 378 ASP A C 1
ATOM 2902 O O . ASP A 1 378 ? 43.301 -7.562 -49.535 1.00 25.02 378 ASP A O 1
ATOM 2906 N N . ASP A 1 379 ? 43.673 -9.614 -50.142 1.00 26.08 379 ASP A N 1
ATOM 2907 C CA . ASP A 1 379 ? 43.600 -10.964 -50.742 1.00 26.08 379 ASP A CA 1
ATOM 2908 C C . ASP A 1 379 ? 44.398 -11.946 -49.830 1.00 26.08 379 ASP A C 1
ATOM 2910 O O . ASP A 1 379 ? 45.202 -11.500 -49.006 1.00 26.08 379 ASP A O 1
ATOM 2914 N N . ALA A 1 380 ? 44.239 -13.256 -50.083 1.00 26.33 380 ALA A N 1
ATOM 2915 C CA . ALA A 1 380 ? 45.138 -14.394 -49.770 1.00 26.33 380 ALA A CA 1
ATOM 2916 C C . ALA A 1 380 ? 45.227 -14.972 -48.323 1.00 26.33 380 ALA A C 1
ATOM 2918 O O . ALA A 1 380 ? 45.328 -14.236 -47.350 1.00 26.33 380 ALA A O 1
ATOM 2919 N N . TYR A 1 381 ? 45.333 -16.292 -48.058 1.00 28.23 381 TYR A N 1
ATOM 2920 C CA . TYR A 1 381 ? 45.169 -17.565 -48.799 1.00 28.23 381 TYR A CA 1
ATOM 2921 C C . TYR A 1 381 ? 45.421 -18.749 -47.804 1.00 28.23 381 TYR A C 1
ATOM 2923 O O . TYR A 1 381 ? 46.258 -18.594 -46.919 1.00 28.23 381 TYR A O 1
ATOM 2931 N N . GLU A 1 382 ? 44.727 -19.891 -47.999 1.00 27.95 382 GLU A N 1
ATOM 2932 C CA . GLU A 1 382 ? 45.073 -21.314 -47.664 1.00 27.95 382 GLU A CA 1
ATOM 2933 C C . GLU A 1 382 ? 45.370 -21.807 -46.206 1.00 27.95 382 GLU A C 1
ATOM 2935 O O . GLU A 1 382 ? 45.846 -21.061 -45.366 1.00 27.95 382 GLU A O 1
ATOM 2940 N N . ASP A 1 383 ? 45.157 -23.069 -45.770 1.00 25.03 383 ASP A N 1
ATOM 2941 C CA . ASP A 1 383 ? 44.667 -24.301 -46.414 1.00 25.03 383 ASP A CA 1
ATOM 2942 C C . ASP A 1 383 ? 44.177 -25.396 -45.413 1.00 25.03 383 ASP A C 1
ATOM 2944 O O . ASP A 1 383 ? 44.601 -25.471 -44.261 1.00 25.03 383 ASP A O 1
ATOM 2948 N N . GLN A 1 384 ? 43.292 -26.253 -45.937 1.00 25.36 384 GLN A N 1
ATOM 2949 C CA . GLN A 1 384 ? 42.991 -27.689 -45.721 1.00 25.36 384 GLN A CA 1
ATOM 2950 C C . GLN A 1 384 ? 43.108 -28.459 -44.374 1.00 25.36 384 GLN A C 1
ATOM 2952 O O . GLN A 1 384 ? 44.163 -28.736 -43.818 1.00 25.36 384 GLN A O 1
ATOM 2957 N N . VAL A 1 385 ? 41.953 -29.028 -43.986 1.00 28.44 385 VAL A N 1
ATOM 2958 C CA . VAL A 1 385 ? 41.648 -30.483 -43.920 1.00 28.44 385 VAL A CA 1
ATOM 2959 C C . VAL A 1 385 ? 42.822 -31.453 -43.662 1.00 28.44 385 VAL A C 1
ATOM 2961 O O . VAL A 1 385 ? 43.414 -31.960 -44.604 1.00 28.44 385 VAL A O 1
ATOM 2964 N N . ALA A 1 386 ? 43.024 -31.871 -42.403 1.00 24.58 386 ALA A N 1
ATOM 2965 C CA . ALA A 1 386 ? 43.502 -33.219 -42.038 1.00 24.58 386 ALA A CA 1
ATOM 2966 C C . ALA A 1 386 ? 43.447 -33.451 -40.513 1.00 24.58 386 ALA A C 1
ATOM 2968 O O . ALA A 1 386 ? 44.321 -32.986 -39.795 1.00 24.58 386 ALA A O 1
ATOM 2969 N N . ALA A 1 387 ? 42.429 -34.174 -40.020 1.00 28.22 387 ALA A N 1
ATOM 2970 C CA . ALA A 1 387 ? 42.501 -35.076 -38.846 1.00 28.22 387 ALA A CA 1
ATOM 2971 C C . ALA A 1 387 ? 41.115 -35.666 -38.492 1.00 28.22 387 ALA A C 1
ATOM 2973 O O . ALA A 1 387 ? 40.674 -35.665 -37.344 1.00 28.22 387 ALA A O 1
ATOM 2974 N N . LYS A 1 388 ? 40.408 -36.230 -39.480 1.00 33.09 388 LYS A N 1
ATOM 2975 C CA . LYS A 1 388 ? 39.440 -37.312 -39.226 1.00 33.09 388 LYS A CA 1
ATOM 2976 C C . LYS A 1 388 ? 40.224 -38.624 -39.164 1.00 33.09 388 LYS A C 1
ATOM 2978 O O . LYS A 1 388 ? 40.238 -39.360 -40.134 1.00 33.09 388 LYS A O 1
ATOM 2983 N N . HIS A 1 389 ? 40.941 -38.846 -38.069 1.00 33.91 389 HIS A N 1
ATOM 2984 C CA . HIS A 1 389 ? 41.430 -40.140 -37.572 1.00 33.91 389 HIS A CA 1
ATOM 2985 C C . HIS A 1 389 ? 42.408 -39.813 -36.445 1.00 33.91 389 HIS A C 1
ATOM 2987 O O . HIS A 1 389 ? 43.535 -39.442 -36.728 1.00 33.91 389 HIS A O 1
ATOM 2993 N N . LEU A 1 390 ? 41.940 -39.866 -35.197 1.00 28.75 390 LEU A N 1
ATOM 2994 C CA . LEU A 1 390 ? 42.703 -40.163 -33.972 1.00 28.75 390 LEU A CA 1
ATOM 2995 C C . LEU A 1 390 ? 41.748 -40.019 -32.775 1.00 28.75 390 LEU A C 1
ATOM 2997 O O . LEU A 1 390 ? 41.908 -39.200 -31.877 1.00 28.75 390 LEU A O 1
ATOM 3001 N N . SER A 1 391 ? 40.698 -40.838 -32.778 1.00 33.03 391 SER A N 1
ATOM 3002 C CA . SER A 1 391 ? 40.001 -41.210 -31.553 1.00 33.03 391 SER A CA 1
ATOM 3003 C C . SER A 1 391 ? 40.701 -42.440 -30.985 1.00 33.03 391 SER A C 1
ATOM 3005 O O . SER A 1 391 ? 40.361 -43.550 -31.378 1.00 33.03 391 SER A O 1
ATOM 3007 N N . PHE A 1 392 ? 41.688 -42.259 -30.110 1.00 35.81 392 PHE A N 1
ATOM 3008 C CA . PHE A 1 392 ? 42.058 -43.246 -29.091 1.00 35.81 392 PHE A CA 1
ATOM 3009 C C . PHE A 1 392 ? 43.033 -42.587 -28.101 1.00 35.81 392 PHE A C 1
ATOM 3011 O O . PHE A 1 392 ? 44.077 -42.099 -28.512 1.00 35.81 392 PHE A O 1
ATOM 3018 N N . LEU A 1 393 ? 42.689 -42.629 -26.806 1.00 32.53 393 LEU A N 1
ATOM 3019 C CA . LEU A 1 393 ? 43.511 -42.268 -25.633 1.00 32.53 393 LEU A CA 1
ATOM 3020 C C . LEU A 1 393 ? 43.561 -40.784 -25.212 1.00 32.53 393 LEU A C 1
ATOM 3022 O O . LEU A 1 393 ? 44.551 -40.094 -25.415 1.00 32.53 393 LEU A O 1
ATOM 3026 N N . SER A 1 394 ? 42.535 -40.340 -24.477 1.00 29.05 394 SER A N 1
ATOM 3027 C CA . SER A 1 394 ? 42.727 -39.544 -23.249 1.00 29.05 394 SER A CA 1
ATOM 3028 C C . SER A 1 394 ? 41.424 -39.522 -22.439 1.00 29.05 394 SER A C 1
ATOM 3030 O O . SER A 1 394 ? 40.472 -38.820 -22.771 1.00 29.05 394 SER A O 1
ATOM 3032 N N . MET A 1 395 ? 41.351 -40.361 -21.403 1.00 31.78 395 MET A N 1
ATOM 3033 C CA . MET A 1 395 ? 40.307 -40.317 -20.376 1.00 31.78 395 MET A CA 1
ATOM 3034 C C . MET A 1 395 ? 40.810 -39.423 -19.239 1.00 31.78 395 MET A C 1
ATOM 3036 O O . MET A 1 395 ? 41.628 -39.851 -18.429 1.00 31.78 395 MET A O 1
ATOM 3040 N N . GLY A 1 396 ? 40.313 -38.191 -19.182 1.00 30.92 396 GLY A N 1
ATOM 3041 C CA . GLY A 1 396 ? 40.410 -37.312 -18.018 1.00 30.92 396 GLY A CA 1
ATOM 3042 C C . GLY A 1 396 ? 39.022 -36.739 -17.710 1.00 30.92 396 GLY A C 1
ATOM 3043 O O . GLY A 1 396 ? 38.284 -36.436 -18.650 1.00 30.92 396 GLY A O 1
ATOM 3044 N N . PRO A 1 397 ? 38.612 -36.615 -16.435 1.00 31.86 397 PRO A N 1
ATOM 3045 C CA . PRO A 1 397 ? 37.274 -36.155 -16.097 1.00 31.86 397 PRO A CA 1
ATOM 3046 C C . PRO A 1 397 ? 37.189 -34.639 -16.312 1.00 31.86 397 PRO A C 1
ATOM 3048 O O . PRO A 1 397 ? 37.689 -33.857 -15.508 1.00 31.86 397 PRO A O 1
ATOM 3051 N N . SER A 1 398 ? 36.562 -34.207 -17.405 1.00 27.11 398 SER A N 1
ATOM 3052 C CA . SER A 1 398 ? 36.164 -32.807 -17.568 1.00 27.11 398 SER A CA 1
ATOM 3053 C C . SER A 1 398 ? 34.890 -32.525 -16.758 1.00 27.11 398 SER A C 1
ATOM 3055 O O . SER A 1 398 ? 33.982 -33.362 -16.738 1.00 27.11 398 SER A O 1
ATOM 3057 N N . PRO A 1 399 ? 34.787 -31.360 -16.093 1.00 32.88 399 PRO A N 1
ATOM 3058 C CA . PRO A 1 399 ? 33.575 -30.968 -15.391 1.00 32.88 399 PRO A CA 1
ATOM 3059 C C . PRO A 1 399 ? 32.439 -30.789 -16.402 1.00 32.88 399 PRO A C 1
ATOM 3061 O O . PRO A 1 399 ? 32.609 -30.183 -17.459 1.00 32.88 399 PRO A O 1
ATOM 3064 N N . ILE A 1 400 ? 31.273 -31.338 -16.071 1.00 29.27 400 ILE A N 1
ATOM 3065 C CA . ILE A 1 400 ? 30.048 -31.249 -16.867 1.00 29.27 400 ILE A CA 1
ATOM 3066 C C . ILE A 1 400 ? 29.570 -29.789 -16.836 1.00 29.27 400 ILE A C 1
ATOM 3068 O O . ILE A 1 400 ? 28.805 -29.393 -15.961 1.00 29.27 400 ILE A O 1
ATOM 3072 N N . VAL A 1 401 ? 30.039 -28.973 -17.780 1.00 33.31 401 VAL A N 1
ATOM 3073 C CA . VAL A 1 401 ? 29.441 -27.669 -18.085 1.00 33.31 401 VAL A CA 1
ATOM 3074 C C . VAL A 1 401 ? 28.254 -27.935 -19.007 1.00 33.31 401 VAL A C 1
ATOM 3076 O O . VAL A 1 401 ? 28.416 -28.403 -20.133 1.00 33.31 401 VAL A O 1
ATOM 3079 N N . SER A 1 402 ? 27.039 -27.678 -18.522 1.00 32.59 402 SER A N 1
ATOM 3080 C CA . SER A 1 402 ? 25.813 -27.791 -19.315 1.00 32.59 402 SER A CA 1
ATOM 3081 C C . SER A 1 402 ? 25.745 -26.649 -20.338 1.00 32.59 402 SER A C 1
ATOM 3083 O O . SER A 1 402 ? 25.144 -25.609 -20.092 1.00 32.59 402 SER A O 1
ATOM 3085 N N . THR A 1 403 ? 26.373 -26.812 -21.502 1.00 35.91 403 THR A N 1
ATOM 3086 C CA . THR A 1 403 ? 26.298 -25.842 -22.604 1.00 35.91 403 THR A CA 1
ATOM 3087 C C . THR A 1 403 ? 25.015 -26.049 -23.414 1.00 35.91 403 THR A C 1
ATOM 3089 O O . THR A 1 403 ? 24.998 -26.649 -24.489 1.00 35.91 403 THR A O 1
ATOM 3092 N N . LYS A 1 404 ? 23.881 -25.552 -22.907 1.00 50.00 404 LYS A N 1
ATOM 3093 C CA . LYS A 1 404 ? 22.685 -25.389 -23.752 1.00 50.00 404 LYS A CA 1
ATOM 3094 C C . LYS A 1 404 ? 22.970 -24.308 -24.802 1.00 50.00 404 LYS A C 1
ATOM 3096 O O . LYS A 1 404 ? 23.427 -23.224 -24.455 1.00 50.00 404 LYS A O 1
ATOM 3101 N N . LYS A 1 405 ? 22.721 -24.611 -26.084 1.00 53.00 405 LYS A N 1
ATOM 3102 C CA . LYS A 1 405 ? 22.901 -23.666 -27.202 1.00 53.00 405 LYS A CA 1
ATOM 3103 C C . LYS A 1 405 ? 22.113 -22.363 -26.950 1.00 53.00 405 LYS A C 1
ATOM 3105 O O . LYS A 1 405 ? 20.980 -22.457 -26.470 1.00 53.00 405 LYS A O 1
ATOM 3110 N N . PRO A 1 406 ? 22.672 -21.182 -27.285 1.00 63.56 406 PRO A N 1
ATOM 3111 C CA . PRO A 1 406 ? 21.968 -19.908 -27.156 1.00 63.56 406 PRO A CA 1
ATOM 3112 C C . PRO A 1 406 ? 20.704 -19.920 -28.020 1.00 63.56 406 PRO A C 1
ATOM 3114 O O . PRO A 1 406 ? 20.743 -20.324 -29.183 1.00 63.56 406 PRO A O 1
ATOM 3117 N N . GLN A 1 407 ? 19.574 -19.513 -27.443 1.00 76.31 407 GLN A N 1
ATOM 3118 C CA . GLN A 1 407 ? 18.328 -19.378 -28.195 1.00 76.31 407 GLN A CA 1
ATOM 3119 C C . GLN A 1 407 ? 18.314 -18.027 -28.911 1.00 76.31 407 GLN A C 1
ATOM 3121 O O . GLN A 1 407 ? 18.595 -16.989 -28.304 1.00 76.31 407 GLN A O 1
ATOM 3126 N N . HIS A 1 408 ? 17.998 -18.059 -30.203 1.00 83.00 408 HIS A N 1
ATOM 3127 C CA . HIS A 1 408 ? 17.930 -16.881 -31.060 1.00 83.00 408 HIS A CA 1
ATOM 3128 C C . HIS A 1 408 ? 16.473 -16.552 -31.383 1.00 83.00 408 HIS A C 1
ATOM 3130 O O . HIS A 1 408 ? 15.679 -17.452 -31.656 1.00 83.00 408 HIS A O 1
ATOM 3136 N N . PHE A 1 409 ? 16.136 -15.264 -31.351 1.00 83.81 409 PHE A N 1
ATOM 3137 C CA . PHE A 1 409 ? 14.801 -14.754 -31.663 1.00 83.81 409 PHE A CA 1
ATOM 3138 C C . PHE A 1 409 ? 14.888 -13.682 -32.751 1.00 83.81 409 PHE A C 1
ATOM 3140 O O . PHE A 1 409 ? 15.804 -12.859 -32.726 1.00 83.81 409 PHE A O 1
ATOM 3147 N N . ALA A 1 410 ? 13.908 -13.654 -33.659 1.00 80.19 410 ALA A N 1
ATOM 3148 C CA . ALA A 1 410 ? 13.892 -12.719 -34.788 1.00 80.19 410 ALA A CA 1
ATOM 3149 C C . ALA A 1 410 ? 13.538 -11.278 -34.372 1.00 80.19 410 ALA A C 1
ATOM 3151 O O . ALA A 1 410 ? 13.868 -10.316 -35.060 1.00 80.19 410 ALA A O 1
ATOM 3152 N N . SER A 1 411 ? 12.851 -11.100 -33.235 1.00 85.38 411 SER A N 1
ATOM 3153 C CA . SER A 1 411 ? 12.417 -9.787 -32.744 1.00 85.38 411 SER A CA 1
ATOM 3154 C C . SER A 1 411 ? 12.341 -9.726 -31.217 1.00 85.38 411 SER A C 1
ATOM 3156 O O . SER A 1 411 ? 12.016 -10.715 -30.553 1.00 85.38 411 SER A O 1
ATOM 3158 N N . ALA A 1 412 ? 12.539 -8.527 -30.657 1.00 84.25 412 ALA A N 1
ATOM 3159 C CA . ALA A 1 412 ? 12.354 -8.241 -29.232 1.00 84.25 412 ALA A CA 1
ATOM 3160 C C . ALA A 1 412 ? 10.944 -8.608 -28.724 1.00 84.25 412 ALA A C 1
ATOM 3162 O O . ALA A 1 412 ? 10.791 -9.029 -27.578 1.00 84.25 412 ALA A O 1
ATOM 3163 N N . ALA A 1 413 ? 9.913 -8.506 -29.571 1.00 85.88 413 ALA A N 1
ATOM 3164 C CA . ALA A 1 413 ? 8.546 -8.879 -29.203 1.00 85.88 413 ALA A CA 1
ATOM 3165 C C . ALA A 1 413 ? 8.371 -10.401 -29.043 1.00 85.88 413 ALA A C 1
ATOM 3167 O O . ALA A 1 413 ? 7.708 -10.852 -28.108 1.00 85.88 413 ALA A O 1
ATOM 3168 N N . GLN A 1 414 ? 8.996 -11.195 -29.920 1.00 86.06 414 GLN A N 1
ATOM 3169 C CA . GLN A 1 414 ? 8.985 -12.659 -29.821 1.00 86.06 414 GLN A CA 1
ATOM 3170 C C . GLN A 1 414 ? 9.761 -13.131 -28.591 1.00 86.06 414 GLN A C 1
ATOM 3172 O O . GLN A 1 414 ? 9.296 -14.008 -27.863 1.00 86.06 414 GLN A O 1
ATOM 3177 N N . LEU A 1 415 ? 10.903 -12.489 -28.324 1.00 86.38 415 LEU A N 1
ATOM 3178 C CA . LEU A 1 415 ? 11.671 -12.714 -27.108 1.00 86.38 415 LEU A CA 1
ATOM 3179 C C . LEU A 1 415 ? 10.818 -12.459 -25.857 1.00 86.38 415 LEU A C 1
ATOM 3181 O O . LEU A 1 415 ? 10.769 -13.291 -24.952 1.00 86.38 415 LEU A O 1
ATOM 3185 N N . LEU A 1 416 ? 10.101 -11.333 -25.818 1.00 86.50 416 LEU A N 1
ATOM 3186 C CA . LEU A 1 416 ? 9.243 -10.985 -24.689 1.00 86.50 416 LEU A CA 1
ATOM 3187 C C . LEU A 1 416 ? 8.124 -12.010 -24.467 1.00 86.50 416 LEU A C 1
ATOM 3189 O O . LEU A 1 416 ? 7.841 -12.352 -23.317 1.00 86.50 416 LEU A O 1
ATOM 3193 N N . ASP A 1 417 ? 7.477 -12.494 -25.530 1.00 87.38 417 ASP A N 1
ATOM 3194 C CA . ASP A 1 417 ? 6.431 -13.519 -25.423 1.00 87.38 417 ASP A CA 1
ATOM 3195 C C . ASP A 1 417 ? 6.998 -14.841 -24.888 1.00 87.38 417 ASP A C 1
ATOM 3197 O O . ASP A 1 417 ? 6.446 -15.415 -23.946 1.00 87.38 417 ASP A O 1
ATOM 3201 N N . HIS A 1 418 ? 8.153 -15.274 -25.400 1.00 85.81 418 HIS A N 1
ATOM 3202 C CA . HIS A 1 418 ? 8.828 -16.481 -24.928 1.00 85.81 418 HIS A CA 1
ATOM 3203 C C . HIS A 1 418 ? 9.209 -16.387 -23.443 1.00 85.81 418 HIS A C 1
ATOM 3205 O O . HIS A 1 418 ? 8.797 -17.229 -22.641 1.00 85.81 418 HIS A O 1
ATOM 3211 N N . VAL A 1 419 ? 9.907 -15.317 -23.051 1.00 86.25 419 VAL A N 1
ATOM 3212 C CA . VAL A 1 419 ? 10.306 -15.074 -21.656 1.00 86.25 419 VAL A CA 1
ATOM 3213 C C . VAL A 1 419 ? 9.080 -14.931 -20.751 1.00 86.25 419 VAL A C 1
ATOM 3215 O O . VAL A 1 419 ? 9.092 -15.395 -19.617 1.00 86.25 419 VAL A O 1
ATOM 3218 N N . THR A 1 420 ? 7.978 -14.348 -21.236 1.00 86.50 420 THR A N 1
ATOM 3219 C CA . THR A 1 420 ? 6.735 -14.241 -20.452 1.00 86.50 420 THR A CA 1
ATOM 3220 C C . THR A 1 420 ? 6.077 -15.607 -20.227 1.00 86.50 420 THR A C 1
ATOM 3222 O O . THR A 1 420 ? 5.543 -15.852 -19.142 1.00 86.50 420 THR A O 1
ATOM 3225 N N . ARG A 1 421 ? 6.106 -16.515 -21.211 1.00 86.00 421 ARG A N 1
ATOM 3226 C CA . ARG A 1 421 ? 5.588 -17.889 -21.062 1.00 86.00 421 ARG A CA 1
ATOM 3227 C C . ARG A 1 421 ? 6.464 -18.713 -20.124 1.00 86.00 421 ARG A C 1
ATOM 3229 O O . ARG A 1 421 ? 5.948 -19.403 -19.244 1.00 86.00 421 ARG A O 1
ATOM 3236 N N . GLU A 1 422 ? 7.778 -18.578 -20.260 1.00 85.00 422 GLU A N 1
ATOM 3237 C CA . GLU A 1 422 ? 8.779 -19.263 -19.444 1.00 85.00 422 GLU A CA 1
ATOM 3238 C C . GLU A 1 422 ? 9.350 -18.378 -18.323 1.00 85.00 422 GLU A C 1
ATOM 3240 O O . GLU A 1 422 ? 10.510 -18.512 -17.939 1.00 85.00 422 GLU A O 1
ATOM 3245 N N . TRP A 1 423 ? 8.518 -17.518 -17.725 1.00 80.81 423 TRP A N 1
ATOM 3246 C CA . TRP A 1 423 ? 8.943 -16.535 -16.712 1.00 80.81 423 TRP A CA 1
ATOM 3247 C C . TRP A 1 423 ? 9.520 -17.146 -15.432 1.00 80.81 423 TRP A C 1
ATOM 3249 O O . TRP A 1 423 ? 9.934 -16.405 -14.553 1.00 80.81 423 TRP A O 1
ATOM 3259 N N . ARG A 1 424 ? 9.465 -18.477 -15.280 1.00 78.12 424 ARG A N 1
ATOM 3260 C CA . ARG A 1 424 ? 10.024 -19.231 -14.147 1.00 78.12 424 ARG A CA 1
ATOM 3261 C C . ARG A 1 424 ? 11.480 -19.658 -14.347 1.00 78.12 424 ARG A C 1
ATOM 3263 O O . ARG A 1 424 ? 12.028 -20.298 -13.456 1.00 78.12 424 ARG A O 1
ATOM 3270 N N . ARG A 1 425 ? 12.057 -19.371 -15.512 1.00 82.06 425 ARG A N 1
ATOM 3271 C CA . ARG A 1 425 ? 13.467 -19.602 -15.819 1.00 82.06 425 ARG A CA 1
ATOM 3272 C C . ARG A 1 425 ? 14.224 -18.279 -15.795 1.00 82.06 425 ARG A C 1
ATOM 3274 O O . ARG A 1 425 ? 13.640 -17.223 -16.031 1.00 82.06 425 ARG A O 1
ATOM 3281 N N . ASP A 1 426 ? 15.512 -18.385 -15.513 1.00 85.56 426 ASP A N 1
ATOM 3282 C CA . ASP A 1 426 ? 16.439 -17.270 -15.421 1.00 85.56 426 ASP A CA 1
ATOM 3283 C C . ASP A 1 426 ? 17.091 -17.015 -16.783 1.00 85.56 426 ASP A C 1
ATOM 3285 O O . ASP A 1 426 ? 17.679 -17.912 -17.395 1.00 85.56 426 ASP A O 1
ATOM 3289 N N . TRP A 1 427 ? 16.954 -15.782 -17.268 1.00 86.69 427 TRP A N 1
ATOM 3290 C CA . TRP A 1 427 ? 17.357 -15.379 -18.616 1.00 86.69 427 TRP A CA 1
ATOM 3291 C C . TRP A 1 427 ? 18.247 -14.139 -18.559 1.00 86.69 427 TRP A C 1
ATOM 3293 O O . TRP A 1 427 ? 18.015 -13.247 -17.737 1.00 86.69 427 TRP A O 1
ATOM 3303 N N . VAL A 1 428 ? 19.229 -14.055 -19.455 1.00 88.00 428 VAL A N 1
ATOM 3304 C CA . VAL A 1 428 ? 20.101 -12.883 -19.605 1.00 88.00 428 VAL A CA 1
ATOM 3305 C C . VAL A 1 428 ? 20.184 -12.443 -21.066 1.00 88.00 428 VAL A C 1
ATOM 3307 O O . VAL A 1 428 ? 20.263 -13.279 -21.968 1.00 88.00 428 VAL A O 1
ATOM 3310 N N . THR A 1 429 ? 20.142 -11.129 -21.307 1.00 86.69 429 THR A N 1
ATOM 3311 C CA . THR A 1 429 ? 20.305 -10.555 -22.651 1.00 86.69 429 THR A CA 1
ATOM 3312 C C . THR A 1 429 ? 21.058 -9.221 -22.639 1.00 86.69 429 THR A C 1
ATOM 3314 O O . THR A 1 429 ? 20.826 -8.366 -21.779 1.00 86.69 429 THR A O 1
ATOM 3317 N N . SER A 1 430 ? 21.941 -9.027 -23.619 1.00 83.25 430 SER A N 1
ATOM 3318 C CA . SER A 1 430 ? 22.673 -7.779 -23.889 1.00 83.25 430 SER A CA 1
ATOM 3319 C C . SER A 1 430 ? 22.127 -6.990 -25.086 1.00 83.25 430 SER A C 1
ATOM 3321 O O . SER A 1 430 ? 22.529 -5.849 -25.310 1.00 83.25 430 SER A O 1
ATOM 3323 N N . ASP A 1 431 ? 21.219 -7.587 -25.865 1.00 79.56 431 ASP A N 1
ATOM 3324 C CA . ASP A 1 431 ? 20.936 -7.159 -27.247 1.00 79.56 431 ASP A CA 1
ATOM 3325 C C . ASP A 1 431 ? 19.839 -6.085 -27.340 1.00 79.56 431 ASP A C 1
ATOM 3327 O O . ASP A 1 431 ? 19.633 -5.462 -28.381 1.00 79.56 431 ASP A O 1
ATOM 3331 N N . LEU A 1 432 ? 19.138 -5.825 -26.234 1.00 80.50 432 LEU A N 1
ATOM 3332 C CA . LEU A 1 432 ? 18.114 -4.785 -26.139 1.00 80.50 432 LEU A CA 1
ATOM 3333 C C . LEU A 1 432 ? 18.780 -3.409 -26.007 1.00 80.50 432 LEU A C 1
ATOM 3335 O O . LEU A 1 432 ? 19.090 -2.973 -24.896 1.00 80.50 432 LEU A O 1
ATOM 3339 N N . THR A 1 433 ? 19.010 -2.725 -27.127 1.00 73.56 433 THR A N 1
ATOM 3340 C CA . THR A 1 433 ? 19.698 -1.420 -27.179 1.00 73.56 433 THR A CA 1
ATOM 3341 C C . THR A 1 433 ? 18.757 -0.219 -27.295 1.00 73.56 433 THR A C 1
ATOM 3343 O O . THR A 1 433 ? 19.138 0.878 -26.896 1.00 73.56 433 THR A O 1
ATOM 3346 N N . THR A 1 434 ? 17.526 -0.404 -27.779 1.00 80.56 434 THR A N 1
ATOM 3347 C CA . THR A 1 434 ? 16.554 0.682 -27.983 1.00 80.56 434 THR A CA 1
ATOM 3348 C C . THR A 1 434 ? 15.631 0.884 -26.778 1.00 80.56 434 THR A C 1
ATOM 3350 O O . THR A 1 434 ? 15.268 -0.070 -26.081 1.00 80.56 434 THR A O 1
ATOM 3353 N N . ARG A 1 435 ? 15.211 2.135 -26.536 1.00 83.25 435 ARG A N 1
ATOM 3354 C CA . ARG A 1 435 ? 14.269 2.490 -25.460 1.00 83.25 435 ARG A CA 1
ATOM 3355 C C . ARG A 1 435 ? 12.919 1.801 -25.612 1.00 83.25 435 ARG A C 1
ATOM 3357 O O . ARG A 1 435 ? 12.437 1.222 -24.647 1.00 83.25 435 ARG A O 1
ATOM 3364 N N . GLU A 1 436 ? 12.360 1.794 -26.819 1.00 82.50 436 GLU A N 1
ATOM 3365 C CA . GLU A 1 436 ? 11.076 1.145 -27.112 1.00 82.50 436 GLU A CA 1
ATOM 3366 C C . GLU A 1 436 ? 11.104 -0.346 -26.762 1.00 82.50 436 GLU A C 1
ATOM 3368 O O . GLU A 1 436 ? 10.192 -0.862 -26.113 1.00 82.50 436 GLU A O 1
ATOM 3373 N N . ALA A 1 437 ? 12.190 -1.037 -27.130 1.00 82.25 437 ALA A N 1
ATOM 3374 C CA . ALA A 1 437 ? 12.360 -2.437 -26.784 1.00 82.25 437 ALA A CA 1
ATOM 3375 C C . ALA A 1 437 ? 12.436 -2.628 -25.269 1.00 82.25 437 ALA A C 1
ATOM 3377 O O . ALA A 1 437 ? 11.804 -3.537 -24.746 1.00 82.25 437 ALA A O 1
ATOM 3378 N N . LEU A 1 438 ? 13.148 -1.762 -24.547 1.00 84.38 438 LEU A N 1
ATOM 3379 C CA . LEU A 1 438 ? 13.288 -1.875 -23.099 1.00 84.38 438 LEU A CA 1
ATOM 3380 C C . LEU A 1 438 ? 11.982 -1.578 -22.344 1.00 84.38 438 LEU A C 1
ATOM 3382 O O . LEU A 1 438 ? 11.641 -2.302 -21.409 1.00 84.38 438 LEU A O 1
ATOM 3386 N N . GLU A 1 439 ? 11.223 -0.564 -22.764 1.00 85.19 439 GLU A N 1
ATOM 3387 C CA . GLU A 1 439 ? 9.941 -0.185 -22.151 1.00 85.19 439 GLU A CA 1
ATOM 3388 C C . GLU A 1 439 ? 8.905 -1.316 -22.214 1.00 85.19 439 GLU A C 1
ATOM 3390 O O . GLU A 1 439 ? 8.147 -1.531 -21.265 1.00 85.19 439 GLU A O 1
ATOM 3395 N N . MET A 1 440 ? 8.909 -2.118 -23.285 1.00 84.50 440 MET A N 1
ATOM 3396 C CA . MET A 1 440 ? 8.050 -3.304 -23.365 1.00 84.50 440 MET A CA 1
ATOM 3397 C C . MET A 1 440 ? 8.357 -4.332 -22.262 1.00 84.50 440 MET A C 1
ATOM 3399 O O . MET A 1 440 ? 7.441 -4.991 -21.754 1.00 84.50 440 MET A O 1
ATOM 3403 N N . PHE A 1 441 ? 9.631 -4.463 -21.878 1.00 84.69 441 PHE A N 1
ATOM 3404 C CA . PHE A 1 441 ? 10.092 -5.417 -20.871 1.00 84.69 441 PHE A CA 1
ATOM 3405 C C . PHE A 1 441 ? 9.930 -4.876 -19.442 1.00 84.69 441 PHE A C 1
ATOM 3407 O O . PHE A 1 441 ? 9.540 -5.641 -18.560 1.00 84.69 441 PHE A O 1
ATOM 3414 N N . THR A 1 442 ? 10.128 -3.575 -19.195 1.00 83.44 442 THR A N 1
ATOM 3415 C CA . THR A 1 442 ? 9.982 -2.975 -17.846 1.00 83.44 442 THR A CA 1
ATOM 3416 C C . THR A 1 442 ? 8.546 -2.996 -17.321 1.00 83.44 442 THR A C 1
ATOM 3418 O O . THR A 1 442 ? 8.323 -3.001 -16.110 1.00 83.44 442 THR A O 1
ATOM 3421 N N . LEU A 1 443 ? 7.545 -3.114 -18.201 1.00 82.81 443 LEU A N 1
ATOM 3422 C CA . LEU A 1 443 ? 6.153 -3.370 -17.809 1.00 82.81 443 LEU A CA 1
ATOM 3423 C C . LEU A 1 443 ? 5.954 -4.720 -17.097 1.00 82.81 443 LEU A C 1
ATOM 3425 O O . LEU A 1 443 ? 4.870 -4.983 -16.562 1.00 82.81 443 LEU A O 1
ATOM 3429 N N . ARG A 1 444 ? 6.939 -5.625 -17.140 1.00 84.62 444 ARG A N 1
ATOM 3430 C CA . ARG A 1 444 ? 6.874 -6.938 -16.497 1.00 84.62 444 ARG A CA 1
ATOM 3431 C C . ARG A 1 444 ? 7.619 -6.916 -15.160 1.00 84.62 444 ARG A C 1
ATOM 3433 O O . ARG A 1 444 ? 8.785 -6.550 -15.109 1.00 84.62 444 ARG A O 1
ATOM 3440 N N . PRO A 1 445 ? 6.993 -7.395 -14.072 1.00 80.94 445 PRO A N 1
ATOM 3441 C CA . PRO A 1 445 ? 7.535 -7.271 -12.721 1.00 80.94 445 PRO A CA 1
ATOM 3442 C C . PRO A 1 445 ? 8.664 -8.262 -12.406 1.00 80.94 445 PRO A C 1
ATOM 3444 O O . PRO A 1 445 ? 8.965 -8.421 -11.236 1.00 80.94 445 PRO A O 1
ATOM 3447 N N . PHE A 1 446 ? 9.203 -8.987 -13.390 1.00 83.12 446 PHE A N 1
ATOM 3448 C CA . PHE A 1 446 ? 10.297 -9.958 -13.232 1.00 83.12 446 PHE A CA 1
ATOM 3449 C C . PHE A 1 446 ? 11.553 -9.567 -14.026 1.00 83.12 446 PHE A C 1
ATOM 3451 O O . PHE A 1 446 ? 12.541 -10.296 -14.010 1.00 83.12 446 PHE A O 1
ATOM 3458 N N . VAL A 1 447 ? 11.514 -8.442 -14.743 1.00 85.75 447 VAL A N 1
ATOM 3459 C CA . VAL A 1 447 ? 12.656 -7.938 -15.507 1.00 85.75 447 VAL A CA 1
ATOM 3460 C C . VAL A 1 447 ? 13.453 -6.979 -14.632 1.00 85.75 447 VAL A C 1
ATOM 3462 O O . VAL A 1 447 ? 12.876 -6.108 -13.983 1.00 85.75 447 VAL A O 1
ATOM 3465 N N . LEU A 1 448 ? 14.774 -7.131 -14.647 1.00 86.38 448 LEU A N 1
ATOM 3466 C CA . LEU A 1 448 ? 15.718 -6.240 -13.995 1.00 86.38 448 LEU A CA 1
ATOM 3467 C C . LEU A 1 448 ? 16.711 -5.692 -15.022 1.00 86.38 448 LEU A C 1
ATOM 3469 O O . LEU A 1 448 ? 17.367 -6.440 -15.748 1.00 86.38 448 LEU A O 1
ATOM 3473 N N . VAL A 1 449 ? 16.838 -4.373 -15.070 1.00 87.75 449 VAL A N 1
ATOM 3474 C CA . VAL A 1 449 ? 17.762 -3.673 -15.958 1.00 87.75 449 VAL A CA 1
ATOM 3475 C C . VAL A 1 449 ? 19.006 -3.272 -15.175 1.00 87.75 449 VAL A C 1
ATOM 3477 O O . VAL A 1 449 ? 18.937 -2.471 -14.241 1.00 87.75 449 VAL A O 1
ATOM 3480 N N . LEU A 1 450 ? 20.148 -3.818 -15.580 1.00 87.50 450 LEU A N 1
ATOM 3481 C CA . LEU A 1 450 ? 21.466 -3.501 -15.048 1.00 87.50 450 LEU A CA 1
ATOM 3482 C C . LEU A 1 450 ? 22.162 -2.488 -15.960 1.00 87.50 450 LEU A C 1
ATOM 3484 O O . LEU A 1 450 ? 22.241 -2.694 -17.173 1.00 87.50 450 LEU A O 1
ATOM 3488 N N . SER A 1 451 ? 22.704 -1.424 -15.373 1.00 88.38 451 SER A N 1
ATOM 3489 C CA . SER A 1 451 ? 23.669 -0.540 -16.031 1.00 88.38 451 SER A CA 1
ATOM 3490 C C . SER A 1 451 ? 25.066 -0.849 -15.512 1.00 88.38 451 SER A C 1
ATOM 3492 O O . SER A 1 451 ? 25.263 -0.868 -14.306 1.00 88.38 451 SER A O 1
ATOM 3494 N N . VAL A 1 452 ? 26.028 -1.074 -16.397 1.00 88.12 452 VAL A N 1
ATOM 3495 C CA . VAL A 1 452 ? 27.433 -1.338 -16.093 1.00 88.12 452 VAL A CA 1
ATOM 3496 C C . VAL A 1 452 ? 28.247 -0.185 -16.654 1.00 88.12 452 VAL A C 1
ATOM 3498 O O . VAL A 1 452 ? 28.287 0.016 -17.868 1.00 88.12 452 VAL A O 1
ATOM 3501 N N . ASP A 1 453 ? 28.901 0.568 -15.785 1.00 88.25 453 ASP A N 1
ATOM 3502 C CA . ASP A 1 453 ? 29.790 1.654 -16.182 1.00 88.25 453 ASP A CA 1
ATOM 3503 C C . ASP A 1 453 ? 31.192 1.439 -15.618 1.00 88.25 453 ASP A C 1
ATOM 3505 O O . ASP A 1 453 ? 31.379 0.656 -14.694 1.00 88.25 453 ASP A O 1
ATOM 3509 N N . ALA A 1 454 ? 32.193 2.091 -16.193 1.00 88.56 454 ALA A N 1
ATOM 3510 C CA . ALA A 1 454 ? 33.576 2.014 -15.740 1.00 88.56 454 ALA A CA 1
ATOM 3511 C C . ALA A 1 454 ? 34.288 3.348 -16.009 1.00 88.56 454 ALA A C 1
ATOM 3513 O O . ALA A 1 454 ? 33.895 4.065 -16.933 1.00 88.56 454 ALA A O 1
ATOM 3514 N N . PRO A 1 455 ? 35.351 3.687 -15.256 1.00 89.81 455 PRO A N 1
ATOM 3515 C CA . PRO A 1 455 ? 36.121 4.901 -15.506 1.00 89.81 455 PRO A CA 1
ATOM 3516 C C . PRO A 1 455 ? 36.598 4.995 -16.964 1.00 89.81 455 PRO A C 1
ATOM 3518 O O . PRO A 1 455 ? 37.073 4.013 -17.535 1.00 89.81 455 PRO A O 1
ATOM 3521 N N . LEU A 1 456 ? 36.503 6.187 -17.561 1.00 88.19 456 LEU A N 1
ATOM 3522 C CA . LEU A 1 456 ? 36.781 6.425 -18.984 1.00 88.19 456 LEU A CA 1
ATOM 3523 C C . LEU A 1 456 ? 38.148 5.878 -19.432 1.00 88.19 456 LEU A C 1
ATOM 3525 O O . LEU A 1 456 ? 38.234 5.188 -20.448 1.00 88.19 456 LEU A O 1
ATOM 3529 N N . LEU A 1 457 ? 39.197 6.146 -18.648 1.00 88.25 457 LEU A N 1
ATOM 3530 C CA . LEU A 1 457 ? 40.560 5.695 -18.942 1.00 88.25 457 LEU A CA 1
ATOM 3531 C C . LEU A 1 457 ? 40.689 4.166 -18.890 1.00 88.25 457 LEU A C 1
ATOM 3533 O O . LEU A 1 457 ? 41.294 3.573 -19.775 1.00 88.25 457 LEU A O 1
ATOM 3537 N N . GLU A 1 458 ? 40.064 3.509 -17.911 1.00 87.38 458 GLU A N 1
ATOM 3538 C CA . GLU A 1 458 ? 40.029 2.041 -17.814 1.00 87.38 458 GLU A CA 1
ATOM 3539 C C . GLU A 1 458 ? 39.348 1.420 -19.042 1.00 87.38 458 GLU A C 1
ATOM 3541 O O . GLU A 1 458 ? 39.855 0.460 -19.622 1.00 87.38 458 GLU A O 1
ATOM 3546 N N . ARG A 1 459 ? 38.223 1.993 -19.492 1.00 88.12 459 ARG A N 1
ATOM 3547 C CA . ARG A 1 459 ? 37.529 1.531 -20.706 1.00 88.12 459 ARG A CA 1
ATOM 3548 C C . ARG A 1 459 ? 38.387 1.708 -21.957 1.00 88.12 459 ARG A C 1
ATOM 3550 O O . ARG A 1 459 ? 38.386 0.816 -22.802 1.00 88.12 459 ARG A O 1
ATOM 3557 N N . PHE A 1 460 ? 39.108 2.825 -22.066 1.00 88.25 460 PHE A N 1
ATOM 3558 C CA . PHE A 1 460 ? 40.038 3.091 -23.164 1.00 88.25 460 PHE A CA 1
ATOM 3559 C C . PHE A 1 460 ? 41.190 2.077 -23.188 1.00 88.25 460 PHE A C 1
ATOM 3561 O O . PHE A 1 460 ? 41.480 1.498 -24.233 1.00 88.25 460 PHE A O 1
ATOM 3568 N N . HIS A 1 461 ? 41.789 1.782 -22.030 1.00 87.50 461 HIS A N 1
ATOM 3569 C CA . HIS A 1 461 ? 42.818 0.748 -21.924 1.00 87.50 461 HIS A CA 1
ATOM 3570 C C . HIS A 1 461 ? 42.280 -0.629 -22.327 1.00 87.50 461 HIS A C 1
ATOM 3572 O O . HIS A 1 461 ? 42.869 -1.279 -23.183 1.00 87.50 461 HIS A O 1
ATOM 3578 N N . ARG A 1 462 ? 41.118 -1.048 -21.807 1.00 87.69 462 ARG A N 1
ATOM 3579 C CA . ARG A 1 462 ? 40.474 -2.323 -22.187 1.00 87.69 462 ARG A CA 1
ATOM 3580 C C . ARG A 1 462 ? 40.163 -2.394 -23.681 1.00 87.69 462 ARG A C 1
ATOM 3582 O O . ARG A 1 462 ? 40.302 -3.453 -24.284 1.00 87.69 462 ARG A O 1
ATOM 3589 N N . PHE A 1 463 ? 39.746 -1.274 -24.269 1.00 85.12 463 PHE A N 1
ATOM 3590 C CA . PHE A 1 463 ? 39.469 -1.169 -25.696 1.00 85.12 463 PHE A CA 1
ATOM 3591 C C . PHE A 1 463 ? 40.726 -1.400 -26.537 1.00 85.12 463 PHE A C 1
ATOM 3593 O O . PHE A 1 463 ? 40.703 -2.244 -27.426 1.00 85.12 463 PHE A O 1
ATOM 3600 N N . ASN A 1 464 ? 41.827 -0.719 -26.217 1.00 85.00 464 ASN A N 1
ATOM 3601 C CA . ASN A 1 464 ? 43.081 -0.860 -26.956 1.00 85.00 464 ASN A CA 1
ATOM 3602 C C . ASN A 1 464 ? 43.764 -2.214 -26.731 1.00 85.00 464 ASN A C 1
ATOM 3604 O O . ASN A 1 464 ? 44.413 -2.711 -27.640 1.00 85.00 464 ASN A O 1
ATOM 3608 N N . THR A 1 465 ? 43.599 -2.836 -25.561 1.00 83.62 465 THR A N 1
ATOM 3609 C CA . THR A 1 465 ? 44.119 -4.192 -25.314 1.00 83.62 465 THR A CA 1
ATOM 3610 C C . THR A 1 465 ? 43.327 -5.260 -26.073 1.00 83.62 465 THR A C 1
ATOM 3612 O O . THR A 1 465 ? 43.883 -6.289 -26.442 1.00 83.62 465 THR A O 1
ATOM 3615 N N . SER A 1 466 ? 42.027 -5.040 -26.295 1.00 77.94 466 SER A N 1
ATOM 3616 C CA . SER A 1 466 ? 41.144 -6.010 -26.954 1.00 77.94 466 SER A CA 1
ATOM 3617 C C . SER A 1 466 ? 41.059 -5.846 -28.475 1.00 77.94 466 SER A C 1
ATOM 3619 O O . SER A 1 466 ? 40.604 -6.776 -29.139 1.00 77.94 466 SER A O 1
ATOM 3621 N N . ASN A 1 467 ? 41.437 -4.688 -29.025 1.00 76.56 467 ASN A N 1
ATOM 3622 C CA . ASN A 1 467 ? 41.341 -4.398 -30.454 1.00 76.56 467 ASN A CA 1
ATOM 3623 C C . ASN A 1 467 ? 42.701 -4.422 -31.145 1.00 76.56 467 ASN A C 1
ATOM 3625 O O . ASN A 1 467 ? 43.671 -3.848 -30.666 1.00 76.56 467 ASN A O 1
ATOM 3629 N N . SER A 1 468 ? 42.720 -4.975 -32.355 1.00 71.19 468 SER A N 1
ATOM 3630 C CA . SER A 1 468 ? 43.887 -5.012 -33.242 1.00 71.19 468 SER A CA 1
ATOM 3631 C C . SER A 1 468 ? 44.334 -3.620 -33.716 1.00 71.19 468 SER A C 1
ATOM 3633 O O . SER A 1 468 ? 45.496 -3.434 -34.066 1.00 71.19 468 SER A O 1
ATOM 3635 N N . HIS A 1 469 ? 43.421 -2.640 -33.727 1.00 77.81 469 HIS A N 1
ATOM 3636 C CA . HIS A 1 469 ? 43.678 -1.262 -34.149 1.00 77.81 469 HIS A CA 1
ATOM 3637 C C . HIS A 1 469 ? 43.453 -0.284 -32.982 1.00 77.81 469 HIS A C 1
ATOM 3639 O O . HIS A 1 469 ? 42.298 -0.048 -32.608 1.00 77.81 469 HIS A O 1
ATOM 3645 N N . PRO A 1 470 ? 44.522 0.286 -32.394 1.00 79.19 470 PRO A N 1
ATOM 3646 C CA . PRO A 1 470 ? 44.398 1.260 -31.317 1.00 79.19 470 PRO A CA 1
ATOM 3647 C C . PRO A 1 470 ? 43.865 2.591 -31.858 1.00 79.19 470 PRO A C 1
ATOM 3649 O O . PRO A 1 470 ? 44.298 3.078 -32.901 1.00 79.19 470 PRO A O 1
ATOM 3652 N N . VAL A 1 471 ? 42.923 3.189 -31.132 1.00 86.50 471 VAL A N 1
ATOM 3653 C CA . VAL A 1 471 ? 42.295 4.473 -31.488 1.00 86.50 471 VAL A CA 1
ATOM 3654 C C . VAL A 1 471 ? 42.833 5.565 -30.560 1.00 86.50 471 VAL A C 1
ATOM 3656 O O . VAL A 1 471 ? 43.228 5.279 -29.427 1.00 86.50 471 VAL A O 1
ATOM 3659 N N . SER A 1 472 ? 42.873 6.823 -31.013 1.00 90.06 472 SER A N 1
ATOM 3660 C CA . SER A 1 472 ? 43.252 7.946 -30.145 1.00 90.06 472 SER A CA 1
ATOM 3661 C C . SER A 1 472 ? 42.218 8.161 -29.034 1.00 90.06 472 SER A C 1
ATOM 3663 O O . SER A 1 472 ? 41.033 7.856 -29.193 1.00 90.06 472 SER A O 1
ATOM 3665 N N . LEU A 1 473 ? 42.654 8.714 -27.897 1.00 88.94 473 LEU A N 1
ATOM 3666 C CA . LEU A 1 473 ? 41.754 9.009 -26.779 1.00 88.94 473 LEU A CA 1
ATOM 3667 C C . LEU A 1 473 ? 40.618 9.950 -27.208 1.00 88.94 473 LEU A C 1
ATOM 3669 O O . LEU A 1 473 ? 39.467 9.718 -26.855 1.00 88.94 473 LEU A O 1
ATOM 3673 N N . GLU A 1 474 ? 40.923 10.967 -28.014 1.00 88.94 474 GLU A N 1
ATOM 3674 C CA . GLU A 1 474 ? 39.938 11.934 -28.514 1.00 88.94 474 GLU A CA 1
ATOM 3675 C C . GLU A 1 474 ? 38.856 11.271 -29.374 1.00 88.94 474 GLU A C 1
ATOM 3677 O O . GLU A 1 474 ? 37.666 11.518 -29.179 1.00 88.94 474 GLU A O 1
ATOM 3682 N N . ALA A 1 475 ? 39.246 10.377 -30.288 1.00 87.00 475 ALA A N 1
ATOM 3683 C CA . ALA A 1 475 ? 38.292 9.650 -31.117 1.00 87.00 475 ALA A CA 1
ATOM 3684 C C . ALA A 1 475 ? 37.437 8.679 -30.283 1.00 87.00 475 ALA A C 1
ATOM 3686 O O . ALA A 1 475 ? 36.230 8.580 -30.508 1.00 87.00 475 ALA A O 1
ATOM 3687 N N . PHE A 1 476 ? 38.029 8.028 -29.275 1.00 88.88 476 PHE A N 1
ATOM 3688 C CA . PHE A 1 476 ? 37.301 7.167 -28.343 1.00 88.88 476 PHE A CA 1
ATOM 3689 C C . PHE A 1 476 ? 36.272 7.943 -27.506 1.00 88.88 476 PHE A C 1
ATOM 3691 O O . PHE A 1 476 ? 35.135 7.491 -27.377 1.00 88.88 476 PHE A O 1
ATOM 3698 N N . VAL A 1 477 ? 36.648 9.108 -26.969 1.00 90.12 477 VAL A N 1
ATOM 3699 C CA . VAL A 1 477 ? 35.749 9.985 -26.199 1.00 90.12 477 VAL A CA 1
ATOM 3700 C C . VAL A 1 477 ? 34.603 10.477 -27.070 1.00 90.12 477 VAL A C 1
ATOM 3702 O O . VAL A 1 477 ? 33.450 10.345 -26.675 1.00 90.12 477 VAL A O 1
ATOM 3705 N N . ARG A 1 478 ? 34.892 10.944 -28.291 1.00 86.50 478 ARG A N 1
ATOM 3706 C CA . ARG A 1 478 ? 33.860 11.410 -29.227 1.00 86.50 478 ARG A CA 1
ATOM 3707 C C . ARG A 1 478 ? 32.828 10.323 -29.537 1.00 86.50 478 ARG A C 1
ATOM 3709 O O . ARG A 1 478 ? 31.631 10.587 -29.558 1.00 86.50 478 ARG A O 1
ATOM 3716 N N . GLU A 1 479 ? 33.276 9.091 -29.769 1.00 84.00 479 GLU A N 1
ATOM 3717 C CA . GLU A 1 479 ? 32.374 7.957 -29.991 1.00 84.00 479 GLU A CA 1
ATOM 3718 C C . GLU A 1 479 ? 31.593 7.531 -28.741 1.00 84.00 479 GLU A C 1
ATOM 3720 O O . GLU A 1 479 ? 30.495 6.980 -28.865 1.00 84.00 479 GLU A O 1
ATOM 3725 N N . ASP A 1 480 ? 32.163 7.695 -27.548 1.00 85.31 480 ASP A N 1
ATOM 3726 C CA . ASP A 1 480 ? 31.465 7.396 -26.299 1.00 85.31 480 ASP A CA 1
ATOM 3727 C C . ASP A 1 480 ? 30.400 8.450 -25.991 1.00 85.31 480 ASP A C 1
ATOM 3729 O O . ASP A 1 480 ? 29.265 8.079 -25.703 1.00 85.31 480 ASP A O 1
ATOM 3733 N N . ASP A 1 481 ? 30.713 9.734 -26.170 1.00 87.38 481 ASP A N 1
ATOM 3734 C CA . ASP A 1 481 ? 29.764 10.836 -26.002 1.00 87.38 481 ASP A CA 1
ATOM 3735 C C . ASP A 1 481 ? 28.559 10.676 -26.935 1.00 87.38 481 ASP A C 1
ATOM 3737 O O . ASP A 1 481 ? 27.415 10.779 -26.492 1.00 87.38 481 ASP A O 1
ATOM 3741 N N . LEU A 1 482 ? 28.788 10.301 -28.199 1.00 84.12 482 LEU A N 1
ATOM 3742 C CA . LEU A 1 482 ? 27.706 9.993 -29.140 1.00 84.12 482 LEU A CA 1
ATOM 3743 C C . LEU A 1 482 ? 26.819 8.826 -28.673 1.00 84.12 482 LEU A C 1
ATOM 3745 O O . LEU A 1 482 ? 25.623 8.814 -28.951 1.00 84.12 482 LEU A O 1
ATOM 3749 N N . ARG A 1 483 ? 27.357 7.838 -27.948 1.00 80.69 483 ARG A N 1
ATOM 3750 C CA . ARG A 1 483 ? 26.568 6.710 -27.412 1.00 80.69 483 ARG A CA 1
ATOM 3751 C C . ARG A 1 483 ? 25.866 7.047 -26.097 1.00 80.69 483 ARG A C 1
ATOM 3753 O O . ARG A 1 483 ? 24.768 6.546 -25.840 1.00 80.69 483 ARG A O 1
ATOM 3760 N N . VAL A 1 484 ? 26.499 7.847 -25.244 1.00 82.88 484 VAL A N 1
ATOM 3761 C CA . VAL A 1 484 ? 25.963 8.227 -23.934 1.00 82.88 484 VAL A CA 1
ATOM 3762 C C . VAL A 1 484 ? 24.899 9.308 -24.086 1.00 82.88 484 VAL A C 1
ATOM 3764 O O . VAL A 1 484 ? 23.800 9.143 -23.557 1.00 82.88 484 VAL A O 1
ATOM 3767 N N . PHE A 1 485 ? 25.205 10.370 -24.830 1.00 81.69 485 PHE A N 1
ATOM 3768 C CA . PHE A 1 485 ? 24.378 11.569 -24.966 1.00 81.69 485 PHE A CA 1
ATOM 3769 C C . PHE A 1 485 ? 23.600 11.634 -26.286 1.00 81.69 485 PHE A C 1
ATOM 3771 O O . PHE A 1 485 ? 22.551 12.275 -26.325 1.00 81.69 485 PHE A O 1
ATOM 3778 N N . GLY A 1 486 ? 24.047 10.931 -27.331 1.00 77.56 486 GLY A N 1
ATOM 3779 C CA . GLY A 1 486 ? 23.412 10.977 -28.651 1.00 77.56 486 GLY A CA 1
ATOM 3780 C C . GLY A 1 486 ? 23.868 12.152 -29.515 1.00 77.56 486 GLY A C 1
ATOM 3781 O O . GLY A 1 486 ? 24.690 12.967 -29.102 1.00 77.56 486 GLY A O 1
ATOM 3782 N N . ASP A 1 487 ? 23.310 12.239 -30.723 1.00 69.38 487 ASP A N 1
ATOM 3783 C CA . ASP A 1 487 ? 23.610 13.300 -31.688 1.00 69.38 487 ASP A CA 1
ATOM 3784 C C . ASP A 1 487 ? 22.546 14.418 -31.600 1.00 69.38 487 ASP A C 1
ATOM 3786 O O . ASP A 1 487 ? 21.514 14.398 -32.274 1.00 69.38 487 ASP A O 1
ATOM 3790 N N . GLY A 1 488 ? 22.759 15.375 -30.689 1.00 64.81 488 GLY A N 1
ATOM 3791 C CA . GLY A 1 488 ? 21.944 16.591 -30.540 1.00 64.81 488 GLY A CA 1
ATOM 3792 C C . GLY A 1 488 ? 20.671 16.491 -29.664 1.00 64.81 488 GLY A C 1
ATOM 3793 O O . GLY A 1 488 ? 20.344 15.441 -29.119 1.00 64.81 488 GLY A O 1
ATOM 3794 N N . PRO A 1 489 ? 19.927 17.609 -29.497 1.00 59.88 489 PRO A N 1
ATOM 3795 C CA . PRO A 1 489 ? 18.790 17.733 -28.568 1.00 59.88 489 PRO A CA 1
ATOM 3796 C C . PRO A 1 489 ? 17.487 17.058 -29.037 1.00 59.88 489 PRO A C 1
ATOM 3798 O O . PRO A 1 489 ? 16.474 17.142 -28.344 1.00 59.88 489 PRO A O 1
ATOM 3801 N N . ARG A 1 490 ? 17.477 16.409 -30.210 1.00 55.91 490 ARG A N 1
ATOM 3802 C CA . ARG A 1 490 ? 16.353 15.573 -30.653 1.00 55.91 490 ARG A CA 1
ATOM 3803 C C . ARG A 1 490 ? 16.573 14.166 -30.108 1.00 55.91 490 ARG A C 1
ATOM 3805 O O . ARG A 1 490 ? 17.553 13.524 -30.455 1.00 55.91 490 ARG A O 1
ATOM 3812 N N . GLU A 1 491 ? 15.669 13.740 -29.232 1.00 56.19 491 GLU A N 1
ATOM 3813 C CA . GLU A 1 491 ? 15.678 12.481 -28.480 1.00 56.19 491 GLU A CA 1
ATOM 3814 C C . GLU A 1 491 ? 16.190 11.283 -29.297 1.00 56.19 491 GLU A C 1
ATOM 3816 O O . GLU A 1 491 ? 15.446 10.619 -30.016 1.00 56.19 491 GLU A O 1
ATOM 3821 N N . SER A 1 492 ? 17.478 10.968 -29.158 1.00 60.03 492 SER A N 1
ATOM 3822 C CA . SER A 1 492 ? 18.008 9.695 -29.630 1.00 60.03 492 SER A CA 1
ATOM 3823 C C . SER A 1 492 ? 17.504 8.603 -28.684 1.00 60.03 492 SER A C 1
ATOM 3825 O O . SER A 1 492 ? 17.999 8.422 -27.568 1.00 60.03 492 SER A O 1
ATOM 3827 N N . THR A 1 493 ? 16.484 7.866 -29.121 1.00 63.53 493 THR A N 1
ATOM 3828 C CA . THR A 1 493 ? 15.851 6.759 -28.377 1.00 63.53 493 THR A CA 1
ATOM 3829 C C . THR A 1 493 ? 16.806 5.590 -28.088 1.00 63.53 493 THR A C 1
ATOM 3831 O O . THR A 1 493 ? 16.442 4.648 -27.383 1.00 63.53 493 THR A O 1
ATOM 3834 N N . SER A 1 494 ? 18.034 5.638 -28.609 1.00 68.00 494 SER A N 1
ATOM 3835 C CA . SER A 1 494 ? 19.101 4.650 -28.431 1.00 68.00 494 SER A CA 1
ATOM 3836 C C . SER A 1 494 ? 20.248 5.103 -27.517 1.00 68.00 494 SER A C 1
ATOM 3838 O O . SER A 1 494 ? 21.163 4.314 -27.282 1.00 68.00 494 SER A O 1
ATOM 3840 N N . SER A 1 495 ? 20.253 6.347 -27.021 1.00 80.75 495 SER A N 1
ATOM 3841 C CA . SER A 1 495 ? 21.326 6.830 -26.136 1.00 80.75 495 SER A CA 1
ATOM 3842 C C . SER A 1 495 ? 21.228 6.226 -24.732 1.00 80.75 495 SER A C 1
ATOM 3844 O O . SER A 1 495 ? 20.137 5.982 -24.212 1.00 80.75 495 SER A O 1
ATOM 3846 N N . LEU A 1 496 ? 22.370 6.001 -24.072 1.00 79.12 496 LEU A N 1
ATOM 3847 C CA . LEU A 1 496 ? 22.380 5.444 -22.711 1.00 79.12 496 LEU A CA 1
ATOM 3848 C C . LEU A 1 496 ? 21.729 6.387 -21.691 1.00 79.12 496 LEU A C 1
ATOM 3850 O O . LEU A 1 496 ? 21.070 5.913 -20.766 1.00 79.12 496 LEU A O 1
ATOM 3854 N N . ASN A 1 497 ? 21.860 7.706 -21.872 1.00 82.19 497 ASN A N 1
ATOM 3855 C CA . ASN A 1 497 ? 21.220 8.682 -20.995 1.00 82.19 497 ASN A CA 1
ATOM 3856 C C . ASN A 1 497 ? 19.685 8.622 -21.096 1.00 82.19 497 ASN A C 1
ATOM 3858 O O . ASN A 1 497 ? 19.011 8.701 -20.072 1.00 82.19 497 ASN A O 1
ATOM 3862 N N . ALA A 1 498 ? 19.128 8.375 -22.289 1.00 79.56 498 ALA A N 1
ATOM 3863 C CA . ALA A 1 498 ? 17.687 8.167 -22.460 1.00 79.56 498 ALA A CA 1
ATOM 3864 C C . ALA A 1 498 ? 17.171 6.889 -21.770 1.00 79.56 498 ALA A C 1
ATOM 3866 O O . ALA A 1 498 ? 15.988 6.798 -21.447 1.00 79.56 498 ALA A O 1
ATOM 3867 N N . LEU A 1 499 ? 18.043 5.904 -21.525 1.00 81.88 499 LEU A N 1
ATOM 3868 C CA . LEU A 1 499 ? 17.701 4.653 -20.840 1.00 81.88 499 LEU A CA 1
ATOM 3869 C C . LEU A 1 499 ? 17.867 4.723 -19.317 1.00 81.88 499 LEU A C 1
ATOM 3871 O O . LEU A 1 499 ? 17.460 3.785 -18.630 1.00 81.88 499 LEU A O 1
ATOM 3875 N N . ARG A 1 500 ? 18.454 5.799 -18.779 1.00 82.44 500 ARG A N 1
ATOM 3876 C CA . ARG A 1 500 ? 18.824 5.924 -17.360 1.00 82.44 500 ARG A CA 1
ATOM 3877 C C . ARG A 1 500 ? 17.635 5.760 -16.412 1.00 82.44 500 ARG A C 1
ATOM 3879 O O . ARG A 1 500 ? 17.776 5.108 -15.382 1.00 82.44 500 ARG A O 1
ATOM 3886 N N . ASP A 1 501 ? 16.469 6.277 -16.788 1.00 82.50 501 ASP A N 1
ATOM 3887 C CA . ASP A 1 501 ? 15.240 6.194 -15.984 1.00 82.50 501 ASP A CA 1
ATOM 3888 C C . ASP A 1 501 ? 14.684 4.765 -15.872 1.00 82.50 501 ASP A C 1
ATOM 3890 O O . ASP A 1 501 ? 13.908 4.459 -14.967 1.00 82.50 501 ASP A O 1
ATOM 3894 N N . LEU A 1 502 ? 15.076 3.882 -16.795 1.00 82.75 502 LEU A N 1
ATOM 3895 C CA . LEU A 1 502 ? 14.627 2.491 -16.858 1.00 82.75 502 LEU A CA 1
ATOM 3896 C C . LEU A 1 502 ? 15.589 1.530 -16.142 1.00 82.75 502 LEU A C 1
ATOM 3898 O O . LEU A 1 502 ? 15.288 0.342 -16.034 1.00 82.75 502 LEU A O 1
ATOM 3902 N N . VAL A 1 503 ? 16.742 2.014 -15.670 1.00 84.62 503 VAL A N 1
ATOM 3903 C CA . VAL A 1 503 ? 17.753 1.209 -14.971 1.00 84.62 503 VAL A CA 1
ATOM 3904 C C . VAL A 1 503 ? 17.320 0.945 -13.530 1.00 84.62 503 VAL A C 1
ATOM 3906 O O . VAL A 1 503 ? 16.944 1.859 -12.801 1.00 84.62 503 VAL A O 1
ATOM 3909 N N . ASN A 1 504 ? 17.423 -0.312 -13.092 1.00 85.31 504 ASN A N 1
ATOM 3910 C CA . ASN A 1 504 ? 17.111 -0.707 -11.719 1.00 85.31 504 ASN A CA 1
ATOM 3911 C C . ASN A 1 504 ? 18.346 -0.740 -10.813 1.00 85.31 504 ASN A C 1
ATOM 3913 O O . ASN A 1 504 ? 18.241 -0.387 -9.641 1.00 85.31 504 ASN A O 1
ATOM 3917 N N . ILE A 1 505 ? 19.488 -1.197 -11.333 1.00 85.81 505 ILE A N 1
ATOM 3918 C CA . ILE A 1 505 ? 20.743 -1.317 -10.577 1.00 85.81 505 ILE A CA 1
ATOM 3919 C C . ILE A 1 505 ? 21.885 -0.751 -11.411 1.00 85.81 505 ILE A C 1
ATOM 3921 O O . ILE A 1 505 ? 22.023 -1.083 -12.591 1.00 85.81 505 ILE A O 1
ATOM 3925 N N . HIS A 1 506 ? 22.721 0.069 -10.777 1.00 86.50 506 HIS A N 1
ATOM 3926 C CA . HIS A 1 506 ? 23.936 0.599 -11.372 1.00 86.50 506 HIS A CA 1
ATOM 3927 C C . HIS A 1 506 ? 25.170 -0.123 -10.812 1.00 86.50 506 HIS A C 1
ATOM 3929 O O . HIS A 1 506 ? 25.380 -0.189 -9.606 1.00 86.50 506 HIS A O 1
ATOM 3935 N N . ILE A 1 507 ? 26.006 -0.660 -11.693 1.00 87.88 507 ILE A N 1
ATOM 3936 C CA . ILE A 1 507 ? 27.234 -1.390 -11.383 1.00 87.88 507 ILE A CA 1
ATOM 3937 C C . ILE A 1 507 ? 28.401 -0.539 -11.880 1.00 87.88 507 ILE A C 1
ATOM 3939 O O . ILE A 1 507 ? 28.518 -0.283 -13.076 1.00 87.88 507 ILE A O 1
ATOM 3943 N N . SER A 1 508 ? 29.274 -0.113 -10.968 1.00 88.06 508 SER A N 1
ATOM 3944 C CA . SER A 1 508 ? 30.522 0.576 -11.315 1.00 88.06 508 SER A CA 1
ATOM 3945 C C . SER A 1 508 ? 31.678 -0.424 -11.331 1.00 88.06 508 SER A C 1
ATOM 3947 O O . SER A 1 508 ? 32.098 -0.923 -10.289 1.00 88.06 508 SER A O 1
ATOM 3949 N N . ASN A 1 509 ? 32.180 -0.746 -12.518 1.00 88.56 509 ASN A N 1
ATOM 3950 C CA . ASN A 1 509 ? 33.290 -1.655 -12.750 1.00 88.56 509 ASN A CA 1
ATOM 3951 C C . ASN A 1 509 ? 34.627 -0.901 -12.824 1.00 88.56 509 ASN A C 1
ATOM 3953 O O . ASN A 1 509 ? 35.207 -0.701 -13.894 1.00 88.56 509 ASN A O 1
ATOM 3957 N N . SER A 1 510 ? 35.144 -0.528 -11.659 1.00 87.12 510 SER A N 1
ATOM 3958 C CA . SER A 1 510 ? 36.489 0.032 -11.491 1.00 87.12 510 SER A CA 1
ATOM 3959 C C . SER A 1 510 ? 37.574 -1.034 -11.267 1.00 87.12 510 SER A C 1
ATOM 3961 O O . SER A 1 510 ? 38.656 -0.703 -10.793 1.00 87.12 510 SER A O 1
ATOM 3963 N N . PHE A 1 511 ? 37.291 -2.315 -11.532 1.00 87.00 511 PHE A N 1
ATOM 3964 C CA . PHE A 1 511 ? 38.200 -3.422 -11.220 1.00 87.00 511 PHE A CA 1
ATOM 3965 C C . PHE A 1 511 ? 39.046 -3.826 -12.428 1.00 87.00 511 PHE A C 1
ATOM 3967 O O . PHE A 1 511 ? 38.533 -3.963 -13.534 1.00 87.00 511 PHE A O 1
ATOM 3974 N N . GLN A 1 512 ? 40.331 -4.089 -12.196 1.00 80.62 512 GLN A N 1
ATOM 3975 C CA . GLN A 1 512 ? 41.277 -4.489 -13.246 1.00 80.62 512 GLN A CA 1
ATOM 3976 C C . GLN A 1 512 ? 41.239 -5.992 -13.557 1.00 80.62 512 GLN A C 1
ATOM 3978 O O . GLN A 1 512 ? 41.680 -6.410 -14.625 1.00 80.62 512 GLN A O 1
ATOM 3983 N N . SER A 1 513 ? 40.706 -6.816 -12.647 1.00 85.81 513 SER A N 1
ATOM 3984 C CA . SER A 1 513 ? 40.612 -8.270 -12.807 1.00 85.81 513 SER A CA 1
ATOM 3985 C C . SER A 1 513 ? 39.167 -8.771 -12.755 1.00 85.81 513 SER A C 1
ATOM 3987 O O . SER A 1 513 ? 38.326 -8.252 -12.015 1.00 85.81 513 SER A O 1
ATOM 3989 N N . LEU A 1 514 ? 38.886 -9.833 -13.519 1.00 86.00 514 LEU A N 1
ATOM 3990 C CA . LEU A 1 514 ? 37.571 -10.486 -13.547 1.00 86.00 514 LEU A CA 1
ATOM 3991 C C . LEU A 1 514 ? 37.205 -11.112 -12.196 1.00 86.00 514 LEU A C 1
ATOM 3993 O O . LEU A 1 514 ? 36.052 -11.050 -11.783 1.00 86.00 514 LEU A O 1
ATOM 3997 N N . SER A 1 515 ? 38.180 -11.668 -11.472 1.00 86.69 515 SER A N 1
ATOM 3998 C CA . SER A 1 515 ? 37.947 -12.257 -10.150 1.00 86.69 515 SER A CA 1
ATOM 3999 C C . SER A 1 515 ? 37.514 -11.217 -9.114 1.00 86.69 515 SER A C 1
ATOM 4001 O O . SER A 1 515 ? 36.608 -11.489 -8.329 1.00 86.69 515 SER A O 1
ATOM 4003 N N . ALA A 1 516 ? 38.103 -10.016 -9.139 1.00 87.94 516 ALA A N 1
ATOM 4004 C CA . ALA A 1 516 ? 37.700 -8.920 -8.261 1.00 87.94 516 ALA A CA 1
ATOM 4005 C C . ALA A 1 516 ? 36.287 -8.417 -8.596 1.00 87.94 516 ALA A C 1
ATOM 4007 O O . ALA A 1 516 ? 35.488 -8.193 -7.688 1.00 87.94 516 ALA A O 1
ATOM 4008 N N . LEU A 1 517 ? 35.953 -8.318 -9.890 1.00 87.69 517 LEU A N 1
ATOM 4009 C CA . LEU A 1 517 ? 34.595 -7.998 -10.330 1.00 87.69 517 LEU A CA 1
ATOM 4010 C C . LEU A 1 517 ? 33.589 -9.060 -9.857 1.00 87.69 517 LEU A C 1
ATOM 4012 O O . LEU A 1 517 ? 32.557 -8.703 -9.303 1.00 87.69 517 LEU A O 1
ATOM 4016 N N . HIS A 1 518 ? 33.883 -10.352 -10.023 1.00 88.88 518 HIS A N 1
ATOM 4017 C CA . HIS A 1 518 ? 32.990 -11.429 -9.581 1.00 88.88 518 HIS A CA 1
ATOM 4018 C C . HIS A 1 518 ? 32.788 -11.427 -8.061 1.00 88.88 518 HIS A C 1
ATOM 4020 O O . HIS A 1 518 ? 31.654 -11.568 -7.611 1.00 88.88 518 HIS A O 1
ATOM 4026 N N . GLY A 1 519 ? 33.848 -11.191 -7.278 1.00 87.06 519 GLY A N 1
ATOM 4027 C CA . GLY A 1 519 ? 33.738 -11.037 -5.824 1.00 87.06 519 GLY A CA 1
ATOM 4028 C C . GLY A 1 519 ? 32.839 -9.861 -5.427 1.00 87.06 519 GLY A C 1
ATOM 4029 O O . GLY A 1 519 ? 31.988 -9.998 -4.553 1.00 87.06 519 GLY A O 1
ATOM 4030 N N . TYR A 1 520 ? 32.950 -8.731 -6.131 1.00 88.19 520 TYR A N 1
ATOM 4031 C CA . TYR A 1 520 ? 32.054 -7.591 -5.940 1.00 88.19 520 TYR A CA 1
ATOM 4032 C C . TYR A 1 520 ? 30.592 -7.910 -6.305 1.00 88.19 520 TYR A C 1
ATOM 4034 O O . TYR A 1 520 ? 29.677 -7.500 -5.590 1.00 88.19 520 TYR A O 1
ATOM 4042 N N . LEU A 1 521 ? 30.351 -8.660 -7.387 1.00 86.44 521 LEU A N 1
ATOM 4043 C CA . LEU A 1 521 ? 29.002 -9.080 -7.790 1.00 86.44 521 LEU A CA 1
ATOM 4044 C C . LEU A 1 521 ? 28.382 -10.081 -6.799 1.00 86.44 521 LEU A C 1
ATOM 4046 O O . LEU A 1 521 ? 27.187 -9.981 -6.509 1.00 86.44 521 LEU A O 1
ATOM 4050 N N . ASP A 1 522 ? 29.185 -10.993 -6.240 1.00 86.06 522 ASP A N 1
ATOM 4051 C CA . ASP A 1 522 ? 28.764 -11.896 -5.163 1.00 86.06 522 ASP A CA 1
ATOM 4052 C C . ASP A 1 522 ? 28.377 -11.098 -3.899 1.00 86.06 522 ASP A C 1
ATOM 4054 O O . ASP A 1 522 ? 27.326 -11.347 -3.305 1.00 86.06 522 ASP A O 1
ATOM 4058 N N . ASP A 1 523 ? 29.158 -10.075 -3.534 1.00 85.25 523 ASP A N 1
ATOM 4059 C CA . ASP A 1 523 ? 28.875 -9.184 -2.398 1.00 85.25 523 ASP A CA 1
ATOM 4060 C C . ASP A 1 523 ? 27.619 -8.323 -2.579 1.00 85.25 523 ASP A C 1
ATOM 4062 O O . ASP A 1 523 ? 26.971 -7.949 -1.586 1.00 85.25 523 ASP A O 1
ATOM 4066 N N . LEU A 1 524 ? 27.312 -7.968 -3.829 1.00 81.69 524 LEU A N 1
ATOM 4067 C CA . LEU A 1 524 ? 26.116 -7.226 -4.220 1.00 81.69 524 LEU A CA 1
ATOM 4068 C C . LEU A 1 524 ? 24.866 -8.118 -4.204 1.00 81.69 524 LEU A C 1
ATOM 4070 O O . LEU A 1 524 ? 23.761 -7.606 -4.056 1.00 81.69 524 LEU A O 1
ATOM 4074 N N . ASN A 1 525 ? 25.048 -9.440 -4.295 1.00 82.62 525 ASN A N 1
ATOM 4075 C CA . ASN A 1 525 ? 23.998 -10.454 -4.250 1.00 82.62 525 ASN A CA 1
ATOM 4076 C C . ASN A 1 525 ? 22.863 -10.189 -5.256 1.00 82.62 525 ASN A C 1
ATOM 4078 O O . ASN A 1 525 ? 21.683 -10.190 -4.903 1.00 82.62 525 ASN A O 1
ATOM 4082 N N . LEU A 1 526 ? 23.227 -9.996 -6.531 1.00 78.88 526 LEU A N 1
ATOM 4083 C CA . LEU A 1 526 ? 22.291 -9.695 -7.626 1.00 78.88 526 LEU A CA 1
ATOM 4084 C C . LEU A 1 526 ? 21.101 -10.660 -7.716 1.00 78.88 526 LEU A C 1
ATOM 4086 O O . LEU A 1 526 ? 20.041 -10.264 -8.196 1.00 78.88 526 LEU A O 1
ATOM 4090 N N . LEU A 1 527 ? 21.279 -11.903 -7.263 1.00 79.31 527 LEU A N 1
ATOM 4091 C CA . LEU A 1 527 ? 20.290 -12.981 -7.299 1.00 79.31 527 LEU A CA 1
ATOM 4092 C C . LEU A 1 527 ? 19.216 -12.877 -6.204 1.00 79.31 527 LEU A C 1
ATOM 4094 O O . LEU A 1 527 ? 18.304 -13.706 -6.166 1.00 79.31 527 LEU A O 1
ATOM 4098 N N . ASP A 1 528 ? 19.294 -11.895 -5.298 1.00 80.69 528 ASP A N 1
ATOM 4099 C CA . ASP A 1 528 ? 18.251 -11.704 -4.290 1.00 80.69 528 ASP A CA 1
ATOM 4100 C C . ASP A 1 528 ? 16.919 -11.327 -4.971 1.00 80.69 528 ASP A C 1
ATOM 4102 O O . ASP A 1 528 ? 16.817 -10.263 -5.599 1.00 80.69 528 ASP A O 1
ATOM 4106 N N . PRO A 1 529 ? 15.843 -12.127 -4.811 1.00 75.31 529 PRO A N 1
ATOM 4107 C CA . PRO A 1 529 ? 14.526 -11.788 -5.352 1.00 75.31 529 PRO A CA 1
ATOM 4108 C C . PRO A 1 529 ? 13.977 -10.462 -4.807 1.00 75.31 529 PRO A C 1
ATOM 4110 O O . PRO A 1 529 ? 13.053 -9.882 -5.386 1.00 75.31 529 PRO A O 1
ATOM 4113 N N . GLY A 1 530 ? 14.537 -9.965 -3.701 1.00 76.75 530 GLY A N 1
ATOM 4114 C CA . GLY A 1 530 ? 14.231 -8.660 -3.144 1.00 76.75 530 GLY A CA 1
ATOM 4115 C C . GLY A 1 530 ? 14.524 -7.476 -4.076 1.00 76.75 530 GLY A C 1
ATOM 4116 O O . GLY A 1 530 ? 13.862 -6.448 -3.932 1.00 76.75 530 GLY A O 1
ATOM 4117 N N . HIS A 1 531 ? 15.429 -7.619 -5.054 1.00 79.38 531 HIS A N 1
ATOM 4118 C CA . HIS A 1 531 ? 15.698 -6.584 -6.064 1.00 79.38 531 HIS A CA 1
ATOM 4119 C C . HIS A 1 531 ? 14.539 -6.400 -7.048 1.00 79.38 531 HIS A C 1
ATOM 4121 O O . HIS A 1 531 ? 14.212 -5.278 -7.427 1.00 79.38 531 HIS A O 1
ATOM 4127 N N . VAL A 1 532 ? 13.884 -7.498 -7.427 1.00 79.69 532 VAL A N 1
ATOM 4128 C CA . VAL A 1 532 ? 12.717 -7.494 -8.318 1.00 79.69 532 VAL A CA 1
ATOM 4129 C C . VAL A 1 532 ? 11.447 -7.137 -7.552 1.00 79.69 532 VAL A C 1
ATOM 4131 O O . VAL A 1 532 ? 10.594 -6.377 -8.015 1.00 79.69 532 VAL A O 1
ATOM 4134 N N . ARG A 1 533 ? 11.303 -7.699 -6.349 1.00 81.25 533 ARG A N 1
ATOM 4135 C CA . ARG A 1 533 ? 10.150 -7.470 -5.487 1.00 81.25 533 ARG A CA 1
ATOM 4136 C C . ARG A 1 533 ? 10.613 -7.175 -4.064 1.00 81.25 533 ARG A C 1
ATOM 4138 O O . ARG A 1 533 ? 10.892 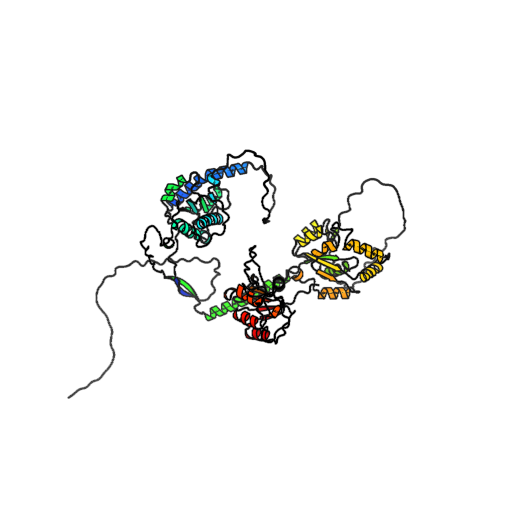-8.120 -3.323 1.00 81.25 533 ARG A O 1
ATOM 4145 N N . PRO A 1 534 ? 10.564 -5.902 -3.634 1.00 84.38 534 PRO A N 1
ATOM 4146 C CA . PRO A 1 534 ? 10.982 -5.525 -2.296 1.00 84.38 534 PRO A CA 1
ATOM 4147 C C . PRO A 1 534 ? 10.278 -6.363 -1.216 1.00 84.38 534 PRO A C 1
ATOM 4149 O O . PRO A 1 534 ? 9.051 -6.547 -1.276 1.00 84.38 534 PRO A O 1
ATOM 4152 N N . PRO A 1 535 ? 11.013 -6.873 -0.210 1.00 87.75 535 PRO A N 1
ATOM 4153 C CA . PRO A 1 535 ? 10.395 -7.523 0.935 1.00 87.75 535 PRO A CA 1
ATOM 4154 C C . PRO A 1 535 ? 9.520 -6.523 1.699 1.00 87.75 535 PRO A C 1
ATOM 4156 O O . PRO A 1 535 ? 9.710 -5.310 1.613 1.00 87.75 535 PRO A O 1
ATOM 4159 N N . TRP A 1 536 ? 8.569 -7.029 2.490 1.00 90.75 536 TRP A N 1
ATOM 4160 C CA . TRP A 1 536 ? 7.619 -6.183 3.225 1.00 90.75 536 TRP A CA 1
ATOM 4161 C C . TRP A 1 536 ? 8.294 -5.104 4.070 1.00 90.75 536 TRP A C 1
ATOM 4163 O O . TRP A 1 536 ? 7.863 -3.957 4.036 1.00 90.75 536 TRP A O 1
ATOM 4173 N N . ASP A 1 537 ? 9.372 -5.448 4.774 1.00 91.44 537 ASP A N 1
ATOM 4174 C CA . ASP A 1 537 ? 10.104 -4.476 5.584 1.00 91.44 537 ASP A CA 1
ATOM 4175 C C . ASP A 1 537 ? 10.719 -3.360 4.739 1.00 91.44 537 ASP A C 1
ATOM 4177 O O . ASP A 1 537 ? 10.644 -2.202 5.135 1.00 91.44 537 ASP A O 1
ATOM 4181 N N . ALA A 1 538 ? 11.277 -3.691 3.567 1.00 89.88 538 ALA A N 1
ATOM 4182 C CA . ALA A 1 538 ? 11.818 -2.693 2.651 1.00 89.88 538 ALA A CA 1
ATOM 4183 C C . ALA A 1 538 ? 10.704 -1.791 2.124 1.00 89.88 538 ALA A C 1
ATOM 4185 O O . ALA A 1 538 ? 10.826 -0.577 2.196 1.00 89.88 538 ALA A O 1
ATOM 4186 N N . TYR A 1 539 ? 9.577 -2.369 1.705 1.00 91.62 539 TYR A N 1
ATOM 4187 C CA . TYR A 1 539 ? 8.413 -1.608 1.257 1.00 91.62 539 TYR A CA 1
ATOM 4188 C C . TYR A 1 539 ? 7.899 -0.629 2.328 1.00 91.62 539 TYR A C 1
ATOM 4190 O O . TYR A 1 539 ? 7.719 0.559 2.050 1.00 91.62 539 TYR A O 1
ATOM 4198 N N . PHE A 1 540 ? 7.693 -1.095 3.564 1.00 93.81 540 PHE A N 1
ATOM 4199 C CA . PHE A 1 540 ? 7.201 -0.239 4.646 1.00 93.81 540 PHE A CA 1
ATOM 4200 C C . PHE A 1 540 ? 8.244 0.778 5.115 1.00 93.81 540 PHE A C 1
ATOM 4202 O O . PHE A 1 540 ? 7.873 1.907 5.437 1.00 93.81 540 PHE A O 1
ATOM 4209 N N . MET A 1 541 ? 9.538 0.442 5.077 1.00 92.00 541 MET A N 1
ATOM 4210 C CA . MET A 1 541 ? 10.585 1.428 5.337 1.00 92.00 541 MET A CA 1
ATOM 4211 C C . MET A 1 541 ? 10.714 2.476 4.234 1.00 92.00 541 MET A C 1
ATOM 4213 O O . MET A 1 541 ? 10.916 3.654 4.535 1.00 92.00 541 MET A O 1
ATOM 4217 N N . THR A 1 542 ? 10.543 2.107 2.965 1.00 90.75 542 THR A N 1
ATOM 4218 C CA . THR A 1 542 ? 10.476 3.080 1.869 1.00 90.75 542 THR A CA 1
ATOM 4219 C C . THR A 1 542 ? 9.284 4.009 2.063 1.00 90.75 542 THR A C 1
ATOM 4221 O O . THR A 1 542 ? 9.432 5.218 1.917 1.00 90.75 542 THR A O 1
ATOM 4224 N N . LEU A 1 543 ? 8.124 3.493 2.479 1.00 91.19 543 LEU A N 1
ATOM 4225 C CA . LEU A 1 543 ? 6.967 4.329 2.812 1.00 91.19 543 LEU A CA 1
ATOM 4226 C C . LEU A 1 543 ? 7.233 5.269 3.994 1.00 91.19 543 LEU A C 1
ATOM 4228 O O . LEU A 1 543 ? 6.859 6.437 3.922 1.00 91.19 543 LEU A O 1
ATOM 4232 N N . ALA A 1 544 ? 7.907 4.805 5.049 1.00 90.50 544 ALA A N 1
ATOM 4233 C CA . ALA A 1 544 ? 8.321 5.663 6.162 1.00 90.50 544 ALA A CA 1
ATOM 4234 C C . ALA A 1 544 ? 9.312 6.753 5.704 1.00 90.50 544 ALA A C 1
ATOM 4236 O O . ALA A 1 544 ? 9.203 7.911 6.110 1.00 90.50 544 ALA A O 1
ATOM 4237 N N . SER A 1 545 ? 10.208 6.420 4.772 1.00 89.31 545 SER A N 1
ATOM 4238 C CA . SER A 1 545 ? 11.141 7.368 4.151 1.00 89.31 545 SER A CA 1
ATOM 4239 C C . SER A 1 545 ? 10.437 8.377 3.238 1.00 89.31 545 SER A C 1
ATOM 4241 O O . SER A 1 545 ? 10.764 9.559 3.237 1.00 89.31 545 SER A O 1
ATOM 4243 N N . LEU A 1 546 ? 9.420 7.956 2.486 1.00 88.69 546 LEU A N 1
ATOM 4244 C CA . LEU A 1 546 ? 8.589 8.862 1.689 1.00 88.69 546 LEU A CA 1
ATOM 4245 C C . LEU A 1 546 ? 7.764 9.790 2.587 1.00 88.69 546 LEU A C 1
ATOM 4247 O O . LEU A 1 546 ? 7.695 10.991 2.333 1.00 88.69 546 LEU A O 1
ATOM 4251 N N . ALA A 1 547 ? 7.204 9.254 3.671 1.00 86.12 547 ALA A N 1
ATOM 4252 C CA . ALA A 1 547 ? 6.509 10.021 4.695 1.00 86.12 547 ALA A CA 1
ATOM 4253 C C . ALA A 1 547 ? 7.415 11.097 5.315 1.00 86.12 547 ALA A C 1
ATOM 4255 O O . ALA A 1 547 ? 7.009 12.252 5.443 1.00 86.12 547 ALA A O 1
ATOM 4256 N N . SER A 1 548 ? 8.669 10.764 5.633 1.00 87.88 548 SER A N 1
ATOM 4257 C CA . SER A 1 548 ? 9.603 11.728 6.221 1.00 87.88 548 SER A CA 1
ATOM 4258 C C . SER A 1 548 ? 9.944 12.889 5.287 1.00 87.88 548 SER A C 1
ATOM 4260 O O . SER A 1 548 ? 10.223 13.984 5.762 1.00 87.88 548 SER A O 1
ATOM 4262 N N . ARG A 1 549 ? 9.889 12.708 3.960 1.00 85.44 549 ARG A N 1
ATOM 4263 C CA . ARG A 1 549 ? 10.124 13.804 2.997 1.00 85.44 549 ARG A CA 1
ATOM 4264 C C . ARG A 1 549 ? 9.066 14.906 3.076 1.00 85.44 549 ARG A C 1
ATOM 4266 O O . ARG A 1 549 ? 9.334 16.019 2.642 1.00 85.44 549 ARG A O 1
ATOM 4273 N N . ARG A 1 550 ? 7.894 14.609 3.641 1.00 82.06 550 ARG A N 1
ATOM 4274 C CA . ARG A 1 550 ? 6.793 15.557 3.854 1.00 82.06 550 ARG A CA 1
ATOM 4275 C C . ARG A 1 550 ? 6.696 16.062 5.302 1.00 82.06 550 ARG A C 1
ATOM 4277 O O . ARG A 1 550 ? 5.668 16.611 5.697 1.00 82.06 550 ARG A O 1
ATOM 4284 N N . SER A 1 551 ? 7.725 15.850 6.123 1.00 81.38 551 SER A N 1
ATOM 4285 C CA . SER A 1 551 ? 7.790 16.431 7.467 1.00 81.38 551 SER A CA 1
ATOM 4286 C C . SER A 1 551 ? 8.091 17.929 7.406 1.00 81.38 551 SER A C 1
ATOM 4288 O O . SER A 1 551 ? 8.997 18.338 6.683 1.00 81.38 551 SER A O 1
ATOM 4290 N N . ASN A 1 552 ? 7.422 18.710 8.248 1.00 77.12 552 ASN A N 1
ATOM 4291 C CA . ASN A 1 552 ? 7.614 20.157 8.357 1.00 77.12 552 ASN A CA 1
ATOM 4292 C C . ASN A 1 552 ? 8.576 20.546 9.486 1.00 77.12 552 ASN A C 1
ATOM 4294 O O . ASN A 1 552 ? 8.862 21.724 9.667 1.00 77.12 552 ASN A O 1
ATOM 4298 N N . CYS A 1 553 ? 9.053 19.584 10.281 1.00 83.31 553 CYS A N 1
ATOM 4299 C CA . CYS A 1 553 ? 10.057 19.845 11.304 1.00 83.31 553 CYS A CA 1
ATOM 4300 C C . CYS A 1 553 ? 11.398 20.237 10.663 1.00 83.31 553 CYS A C 1
ATOM 4302 O O . CYS A 1 553 ? 11.949 19.488 9.854 1.00 83.31 553 CYS A O 1
ATOM 4304 N N . MET A 1 554 ? 11.936 21.391 11.066 1.00 82.75 554 MET A N 1
ATOM 4305 C CA . MET A 1 554 ? 13.202 21.924 10.551 1.00 82.75 554 MET A CA 1
ATOM 4306 C C . MET A 1 554 ? 14.431 21.178 11.085 1.00 82.75 554 MET A C 1
ATOM 4308 O O . MET A 1 554 ? 15.445 21.095 10.401 1.00 82.75 554 MET A O 1
ATOM 4312 N N . LYS A 1 555 ? 14.336 20.579 12.281 1.00 78.94 555 LYS A N 1
ATOM 4313 C CA . LYS A 1 555 ? 15.478 19.938 12.955 1.00 78.94 555 LYS A CA 1
ATOM 4314 C C . LYS A 1 555 ? 15.652 18.463 12.594 1.00 78.94 555 LYS A C 1
ATOM 4316 O O . LYS A 1 555 ? 16.776 17.982 12.480 1.00 78.94 555 LYS A O 1
ATOM 4321 N N . ARG A 1 556 ? 14.550 17.713 12.458 1.00 78.62 556 ARG A N 1
ATOM 4322 C CA . ARG A 1 556 ? 14.579 16.270 12.162 1.00 78.62 556 ARG A CA 1
ATOM 4323 C C . ARG A 1 556 ? 13.435 15.864 11.246 1.00 78.62 556 ARG A C 1
ATOM 4325 O O . ARG A 1 556 ? 12.268 15.988 11.610 1.00 78.62 556 ARG A O 1
ATOM 4332 N N . ARG A 1 557 ? 13.782 15.274 10.102 1.00 83.88 557 ARG A N 1
ATOM 4333 C CA . ARG A 1 557 ? 12.821 14.709 9.150 1.00 83.88 557 ARG A CA 1
ATOM 4334 C C . ARG A 1 557 ? 12.591 13.229 9.427 1.00 83.88 557 ARG A C 1
ATOM 4336 O O . ARG A 1 557 ? 13.233 12.362 8.841 1.00 83.88 557 ARG A O 1
ATOM 4343 N N . VAL A 1 558 ? 11.689 12.954 10.365 1.00 87.12 558 VAL A N 1
ATOM 4344 C CA . VAL A 1 558 ? 11.294 11.588 10.756 1.00 87.12 558 VAL A CA 1
ATOM 4345 C C . VAL A 1 558 ? 9.963 11.225 10.107 1.00 87.12 558 VAL A C 1
ATOM 4347 O O . VAL A 1 558 ? 9.070 12.066 10.018 1.00 87.12 558 VAL A O 1
ATOM 4350 N N . GLY A 1 559 ? 9.842 9.974 9.672 1.00 89.94 559 GLY A N 1
ATOM 4351 C CA . GLY A 1 559 ? 8.604 9.369 9.197 1.00 89.94 559 GLY A CA 1
ATOM 4352 C C . GLY A 1 559 ? 8.392 8.019 9.873 1.00 89.94 559 GLY A C 1
ATOM 4353 O O . GLY A 1 559 ? 9.360 7.349 10.246 1.00 89.94 559 GLY A O 1
ATOM 4354 N N . ALA A 1 560 ? 7.125 7.647 10.047 1.00 92.38 560 ALA A N 1
ATOM 4355 C CA . ALA A 1 560 ? 6.728 6.387 10.656 1.00 92.38 560 ALA A CA 1
ATOM 4356 C C . ALA A 1 560 ? 5.479 5.809 9.977 1.00 92.38 560 ALA A C 1
ATOM 4358 O O . ALA A 1 560 ? 4.639 6.551 9.465 1.00 92.38 560 ALA A O 1
ATOM 4359 N N . VAL A 1 561 ? 5.348 4.486 9.979 1.00 94.56 561 VAL A N 1
ATOM 4360 C CA . VAL A 1 561 ? 4.205 3.751 9.428 1.00 94.56 561 VAL A CA 1
ATOM 4361 C C . VAL A 1 561 ? 3.850 2.614 10.373 1.00 94.56 561 VAL A C 1
ATOM 4363 O O . VAL A 1 561 ? 4.682 1.763 10.678 1.00 94.56 561 VAL A O 1
ATOM 4366 N N . LEU A 1 562 ? 2.599 2.579 10.820 1.00 94.81 562 LEU A N 1
ATOM 4367 C CA . LEU A 1 562 ? 2.058 1.507 11.638 1.00 94.81 562 LEU A CA 1
ATOM 4368 C C . LEU A 1 562 ? 1.323 0.498 10.756 1.00 94.81 562 LEU A C 1
ATOM 4370 O O . LEU A 1 562 ? 0.422 0.852 9.991 1.00 94.81 562 LEU A O 1
ATOM 4374 N N . VAL A 1 563 ? 1.692 -0.773 10.880 1.00 95.06 563 VAL A N 1
ATOM 4375 C CA . VAL A 1 563 ? 1.230 -1.859 10.014 1.00 95.06 563 VAL A CA 1
ATOM 4376 C C . VAL A 1 563 ? 0.699 -3.012 10.851 1.00 95.06 563 VAL A C 1
ATOM 4378 O O . VAL A 1 563 ? 1.286 -3.388 11.861 1.00 95.06 563 VAL A O 1
ATOM 4381 N N . ARG A 1 564 ? -0.376 -3.645 10.382 1.00 92.62 564 ARG A N 1
ATOM 4382 C CA . ARG A 1 564 ? -0.897 -4.895 10.939 1.00 92.62 564 ARG A CA 1
ATOM 4383 C C . ARG A 1 564 ? -1.281 -5.836 9.813 1.00 92.62 564 ARG A C 1
ATOM 4385 O O . ARG A 1 564 ? -1.981 -5.433 8.893 1.00 92.62 564 ARG A O 1
ATOM 4392 N N . GLU A 1 565 ? -0.822 -7.086 9.873 1.00 89.25 565 GLU A N 1
ATOM 4393 C CA . GLU A 1 565 ? -1.104 -8.100 8.837 1.00 89.25 565 GLU A CA 1
ATOM 4394 C C . GLU A 1 565 ? -0.769 -7.621 7.405 1.00 89.25 565 GLU A C 1
ATOM 4396 O O . GLU A 1 565 ? -1.501 -7.892 6.456 1.00 89.25 565 GLU A O 1
ATOM 4401 N N . ASN A 1 566 ? 0.343 -6.891 7.248 1.00 88.56 566 ASN A N 1
ATOM 4402 C CA . ASN A 1 566 ? 0.782 -6.250 5.997 1.00 88.56 566 ASN A CA 1
ATOM 4403 C C . ASN A 1 566 ? -0.192 -5.196 5.435 1.00 88.56 566 ASN A C 1
ATOM 4405 O O . ASN A 1 566 ? -0.105 -4.833 4.263 1.00 88.56 566 ASN A O 1
ATOM 4409 N N . ARG A 1 567 ? -1.108 -4.682 6.261 1.00 88.00 567 ARG A N 1
ATOM 4410 C CA . ARG A 1 567 ? -1.971 -3.545 5.945 1.00 88.00 567 ARG A CA 1
ATOM 4411 C C . ARG A 1 567 ? -1.549 -2.336 6.768 1.00 88.00 567 ARG A C 1
ATOM 4413 O O . ARG A 1 567 ? -1.366 -2.436 7.979 1.00 88.00 567 ARG A O 1
ATOM 4420 N N . ILE A 1 568 ? -1.426 -1.193 6.108 1.00 92.56 568 ILE A N 1
ATOM 4421 C CA . ILE A 1 568 ? -1.133 0.080 6.767 1.00 92.56 568 ILE A CA 1
ATOM 4422 C C . ILE A 1 568 ? -2.362 0.478 7.589 1.00 92.56 568 ILE A C 1
ATOM 4424 O O . ILE A 1 568 ? -3.467 0.566 7.050 1.00 92.56 568 ILE A O 1
ATOM 4428 N N . LEU A 1 569 ? -2.170 0.662 8.893 1.00 90.12 569 LEU A N 1
ATOM 4429 C CA . LEU A 1 569 ? -3.191 1.169 9.807 1.00 90.12 569 LEU A CA 1
ATOM 4430 C C . LEU A 1 569 ? -3.187 2.691 9.819 1.00 90.12 569 LEU A C 1
ATOM 4432 O O . LEU A 1 569 ? -4.234 3.317 9.695 1.00 90.12 569 LEU A O 1
ATOM 4436 N N . ALA A 1 570 ? -1.994 3.254 9.967 1.00 89.25 570 ALA A N 1
ATOM 4437 C CA . ALA A 1 570 ? -1.763 4.680 9.983 1.00 89.25 570 ALA A CA 1
ATOM 4438 C C . ALA A 1 570 ? -0.351 4.962 9.484 1.00 89.25 570 ALA A C 1
ATOM 4440 O O . ALA A 1 570 ? 0.598 4.225 9.751 1.00 89.25 570 ALA A O 1
ATOM 4441 N N . THR A 1 571 ? -0.212 6.063 8.776 1.00 84.69 571 THR A N 1
ATOM 4442 C CA . THR A 1 571 ? 1.068 6.728 8.563 1.00 84.69 571 THR A CA 1
ATOM 4443 C C . THR A 1 571 ? 1.186 7.815 9.615 1.00 84.69 571 THR A C 1
ATOM 4445 O O . THR A 1 571 ? 0.178 8.443 9.924 1.00 84.69 571 THR A O 1
ATOM 4448 N N . GLY A 1 572 ? 2.381 8.046 10.155 1.00 67.81 572 GLY A N 1
ATOM 4449 C CA . GLY A 1 572 ? 2.647 9.157 11.060 1.00 67.81 572 GLY A CA 1
ATOM 4450 C C . GLY A 1 572 ? 2.346 10.459 10.354 1.00 67.81 572 GLY A C 1
ATOM 4451 O O . GLY A 1 572 ? 3.197 10.936 9.613 1.00 67.81 572 GLY A O 1
ATOM 4452 N N . GLN A 1 573 ? 1.108 10.938 10.500 1.00 65.38 573 GLN A N 1
ATOM 4453 C CA . GLN A 1 573 ? 0.555 12.087 9.811 1.00 65.38 573 GLN A CA 1
ATOM 4454 C C . GLN A 1 573 ? -0.301 12.960 10.732 1.00 65.38 573 GLN A C 1
ATOM 4456 O O . GLN A 1 573 ? -1.006 12.458 11.598 1.00 65.38 573 GLN A O 1
ATOM 4461 N N . VAL A 1 574 ? -0.246 14.278 10.532 1.00 48.09 574 VAL A N 1
ATOM 4462 C CA . VAL A 1 574 ? -1.095 15.274 11.195 1.00 48.09 574 VAL A CA 1
ATOM 4463 C C . VAL A 1 574 ? -1.938 15.972 10.130 1.00 48.09 574 VAL A C 1
ATOM 4465 O O . VAL A 1 574 ? -1.407 16.579 9.201 1.00 48.09 574 VAL A O 1
ATOM 4468 N N . LEU A 1 575 ? -3.262 15.925 10.264 1.00 44.75 575 LEU A N 1
ATOM 4469 C CA . LEU A 1 575 ? -4.169 16.796 9.514 1.00 44.75 575 LEU A CA 1
ATOM 4470 C C . LEU A 1 575 ? -4.138 18.183 10.164 1.00 44.75 575 LEU A C 1
ATOM 4472 O O . LEU A 1 575 ? -4.648 18.317 11.268 1.00 44.75 575 LEU A O 1
ATOM 4476 N N . SER A 1 576 ? -3.569 19.215 9.531 1.00 38.50 576 SER A N 1
ATOM 4477 C CA . SER A 1 576 ? -3.844 20.593 9.984 1.00 38.50 576 SER A CA 1
ATOM 4478 C C . SER A 1 576 ? -4.700 21.293 8.953 1.00 38.50 576 SER A C 1
ATOM 4480 O O . SER A 1 576 ? -4.312 21.413 7.788 1.00 38.50 576 SER A O 1
ATOM 4482 N N . TRP A 1 577 ? -5.850 21.752 9.420 1.00 33.78 577 TRP A N 1
ATOM 4483 C CA . TRP A 1 577 ? -6.691 22.700 8.724 1.00 33.78 577 TRP A CA 1
ATOM 4484 C C . TRP A 1 577 ? -6.050 24.083 8.874 1.00 33.78 577 TRP A C 1
ATOM 4486 O O . TRP A 1 577 ? -5.839 24.540 9.996 1.00 33.78 577 TRP A O 1
ATOM 4496 N N . ILE A 1 578 ? -5.683 24.713 7.758 1.00 40.97 578 ILE A N 1
ATOM 4497 C CA . ILE A 1 578 ? -5.317 26.131 7.743 1.00 40.97 578 ILE A CA 1
ATOM 4498 C C . ILE A 1 578 ? -6.514 26.870 7.138 1.00 40.97 578 ILE A C 1
ATOM 4500 O O . ILE A 1 578 ? -6.836 26.600 5.978 1.00 40.97 578 ILE A O 1
ATOM 4504 N N . PRO A 1 579 ? -7.160 27.798 7.862 1.00 39.44 579 PRO A N 1
ATOM 4505 C CA . PRO A 1 579 ? -8.003 28.790 7.222 1.00 39.44 579 PRO A CA 1
ATOM 4506 C C . PRO A 1 579 ? -7.080 29.741 6.463 1.00 39.44 579 PRO A C 1
ATOM 4508 O O . PRO A 1 579 ? -6.457 30.615 7.059 1.00 39.44 579 PRO A O 1
ATOM 4511 N N . SER A 1 580 ? -6.933 29.544 5.157 1.00 43.09 580 SER A N 1
ATOM 4512 C CA . SER A 1 580 ? -6.346 30.564 4.292 1.00 43.09 580 SER A CA 1
ATOM 4513 C C . SER A 1 580 ? -7.470 31.224 3.510 1.00 43.09 580 SER A C 1
ATOM 4515 O O . SER A 1 580 ? -8.401 30.544 3.078 1.00 43.09 580 SER A O 1
ATOM 4517 N N . ARG A 1 581 ? -7.398 32.551 3.385 1.00 45.19 581 ARG A N 1
ATOM 4518 C CA . ARG A 1 581 ? -8.480 33.422 2.907 1.00 45.19 581 ARG A CA 1
ATOM 4519 C C . ARG A 1 581 ? -8.975 33.098 1.493 1.00 45.19 581 ARG A C 1
ATOM 4521 O O . ARG A 1 581 ? -10.100 33.471 1.199 1.00 45.19 581 ARG A O 1
ATOM 4528 N N . ASP A 1 582 ? -8.206 32.354 0.690 1.00 44.03 582 ASP A N 1
ATOM 4529 C CA . ASP A 1 582 ? -8.499 32.208 -0.741 1.00 44.03 582 ASP A CA 1
ATOM 4530 C C . ASP A 1 582 ? -8.522 30.772 -1.308 1.00 44.03 582 ASP A C 1
ATOM 4532 O O . ASP A 1 582 ? -8.978 30.603 -2.432 1.00 44.03 582 ASP A O 1
ATOM 4536 N N . LEU A 1 583 ? -8.130 29.708 -0.587 1.00 43.56 583 LEU A N 1
ATOM 4537 C CA . LEU A 1 583 ? -8.195 28.324 -1.112 1.00 43.56 583 LEU A CA 1
ATOM 4538 C C . LEU A 1 583 ? -8.323 27.265 0.004 1.00 43.56 583 LEU A C 1
ATOM 4540 O O . LEU A 1 583 ? -7.511 27.214 0.931 1.00 43.56 583 LEU A O 1
ATOM 4544 N N . ILE A 1 584 ? -9.293 26.349 -0.125 1.00 38.94 584 ILE A N 1
ATOM 4545 C CA . ILE A 1 584 ? -9.432 25.149 0.722 1.00 38.94 584 ILE A CA 1
ATOM 4546 C C . ILE A 1 584 ? -8.373 24.125 0.292 1.00 38.94 584 ILE A C 1
ATOM 4548 O O . ILE A 1 584 ? -8.621 23.305 -0.586 1.00 38.94 584 ILE A O 1
ATOM 4552 N N . ASN A 1 585 ? -7.192 24.136 0.914 1.00 40.97 585 ASN A N 1
ATOM 4553 C CA . ASN A 1 585 ? -6.178 23.102 0.683 1.00 40.97 585 ASN A CA 1
ATOM 4554 C C . ASN A 1 585 ? -5.944 22.254 1.940 1.00 40.97 585 ASN A C 1
ATOM 4556 O O . ASN A 1 585 ? -5.280 22.670 2.894 1.00 40.97 585 ASN A O 1
ATOM 4560 N N . MET A 1 586 ? -6.455 21.019 1.916 1.00 41.44 586 MET A N 1
ATOM 4561 C CA . MET A 1 586 ? -6.170 19.999 2.925 1.00 41.44 586 MET A CA 1
ATOM 4562 C C . MET A 1 586 ? -4.714 19.533 2.796 1.00 41.44 586 MET A C 1
ATOM 4564 O O . MET A 1 586 ? -4.347 18.842 1.847 1.00 41.44 586 MET A O 1
ATOM 4568 N N . HIS A 1 587 ? -3.872 19.898 3.762 1.00 45.81 587 HIS A N 1
ATOM 4569 C CA . HIS A 1 587 ? -2.465 19.505 3.770 1.00 45.81 587 HIS A CA 1
ATOM 4570 C C . HIS A 1 587 ? -2.228 18.317 4.708 1.00 45.81 587 HIS A C 1
ATOM 4572 O O . HIS A 1 587 ? -2.321 18.437 5.930 1.00 45.81 587 HIS A O 1
ATOM 4578 N N . PHE A 1 588 ? -1.854 17.177 4.124 1.00 41.16 588 PHE A N 1
ATOM 4579 C CA . PHE A 1 588 ? -1.297 16.034 4.851 1.00 41.16 588 PHE A CA 1
ATOM 4580 C C . PHE A 1 588 ? 0.105 16.378 5.375 1.00 41.16 588 PHE A C 1
ATOM 4582 O O . PHE A 1 588 ? 1.003 16.678 4.575 1.00 41.16 588 PHE A O 1
ATOM 4589 N N . ARG A 1 589 ? 0.305 16.309 6.697 1.00 52.88 589 ARG A N 1
ATOM 4590 C CA . ARG A 1 589 ? 1.599 16.525 7.382 1.00 52.88 589 ARG A CA 1
ATOM 4591 C C . ARG A 1 589 ? 2.067 15.225 7.994 1.00 52.88 589 ARG A C 1
ATOM 4593 O O . ARG A 1 589 ? 1.226 14.377 8.206 1.00 52.88 589 ARG A O 1
ATOM 4600 N N . TYR A 1 590 ? 3.357 15.075 8.289 1.00 53.81 590 TYR A N 1
ATOM 4601 C CA . TYR A 1 590 ? 3.937 13.791 8.717 1.00 53.81 590 TYR A CA 1
ATOM 4602 C C . TYR A 1 590 ? 4.689 13.879 10.070 1.00 53.81 590 TYR A C 1
ATOM 4604 O O . TYR A 1 590 ? 4.625 12.988 10.915 1.00 53.81 590 TYR A O 1
ATOM 4612 N N . ASN A 1 591 ? 5.326 15.024 10.329 1.00 60.59 591 ASN A N 1
ATOM 4613 C CA . ASN A 1 591 ? 5.982 15.404 11.588 1.00 60.59 591 ASN A CA 1
ATOM 4614 C C . ASN A 1 591 ? 6.046 16.945 11.630 1.00 60.59 591 ASN A C 1
ATOM 4616 O O . ASN A 1 591 ? 6.413 17.558 10.621 1.00 60.59 591 ASN A O 1
ATOM 4620 N N . GLY A 1 592 ? 5.629 17.572 12.733 1.00 67.50 592 GLY A N 1
ATOM 4621 C CA . GLY A 1 592 ? 5.486 19.029 12.837 1.00 67.50 592 GLY A CA 1
ATOM 4622 C C . GLY A 1 592 ? 4.687 19.478 14.062 1.00 67.50 592 GLY A C 1
ATOM 4623 O O . GLY A 1 592 ? 4.368 18.669 14.929 1.00 67.50 592 GLY A O 1
ATOM 4624 N N . THR A 1 593 ? 4.391 20.773 14.145 1.00 75.62 593 THR A N 1
ATOM 4625 C CA . THR A 1 593 ? 3.576 21.371 15.214 1.00 75.62 593 THR A CA 1
ATOM 4626 C C . THR A 1 593 ? 2.139 20.807 15.237 1.00 75.62 593 THR A C 1
ATOM 4628 O O . THR A 1 593 ? 1.667 20.292 14.216 1.00 75.62 593 THR A O 1
ATOM 4631 N N . PRO A 1 594 ? 1.442 20.857 16.393 1.00 77.81 594 PRO A N 1
ATOM 4632 C CA . PRO A 1 594 ? 0.063 20.396 16.546 1.00 77.81 594 PRO A CA 1
ATOM 4633 C C . PRO A 1 594 ? -0.928 21.038 15.567 1.00 77.81 594 PRO A C 1
ATOM 4635 O O . PRO A 1 594 ? -0.669 22.080 14.964 1.00 77.81 594 PRO A O 1
ATOM 4638 N N . ARG A 1 595 ? -2.107 20.413 15.437 1.00 72.00 595 ARG A N 1
ATOM 4639 C CA . ARG A 1 595 ? -3.204 20.916 14.593 1.00 72.00 595 ARG A CA 1
ATOM 4640 C C . ARG A 1 595 ? -3.595 22.338 15.015 1.00 72.00 595 ARG A C 1
ATOM 4642 O O . ARG A 1 595 ? -3.725 22.602 16.205 1.00 72.00 595 ARG A O 1
ATOM 4649 N N . GLY A 1 596 ? -3.814 23.221 14.041 1.00 72.94 596 GLY A N 1
ATOM 4650 C CA . GLY A 1 596 ? -4.240 24.605 14.281 1.00 72.94 596 GLY A CA 1
ATOM 4651 C C . GLY A 1 596 ? -3.127 25.587 14.669 1.00 72.94 596 GLY A C 1
ATOM 4652 O O . GLY A 1 596 ? -3.424 26.757 14.879 1.00 72.94 596 GLY A O 1
ATOM 4653 N N . LEU A 1 597 ? -1.863 25.150 14.733 1.00 76.38 597 LEU A N 1
ATOM 4654 C CA . LEU A 1 597 ? -0.710 26.029 14.960 1.00 76.38 597 LEU A CA 1
ATOM 4655 C C . LEU A 1 597 ? 0.074 26.285 13.666 1.00 76.38 597 LEU A C 1
ATOM 4657 O O . LEU A 1 597 ? -0.018 25.518 12.701 1.00 76.38 597 LEU A O 1
ATOM 4661 N N . THR A 1 598 ? 0.862 27.363 13.657 1.00 80.19 598 THR A N 1
ATOM 4662 C CA . THR A 1 598 ? 1.805 27.672 12.573 1.00 80.19 598 THR A CA 1
ATOM 4663 C C . THR A 1 598 ? 2.822 26.551 12.424 1.00 80.19 598 THR A C 1
ATOM 4665 O O . THR A 1 598 ? 3.184 25.866 13.388 1.00 80.19 598 THR A O 1
ATOM 4668 N N . ASN A 1 599 ? 3.271 26.308 11.195 1.00 77.31 599 ASN A N 1
ATOM 4669 C CA . ASN A 1 599 ? 4.131 25.163 10.941 1.00 77.31 599 ASN A CA 1
ATOM 4670 C C . ASN A 1 599 ? 5.550 25.411 11.411 1.00 77.31 599 ASN A C 1
ATOM 4672 O O . ASN A 1 599 ? 6.041 26.531 11.389 1.00 77.31 599 ASN A O 1
ATOM 4676 N N . CYS A 1 600 ? 6.247 24.341 11.783 1.00 83.06 600 CYS A N 1
ATOM 4677 C CA . CYS A 1 600 ? 7.644 24.445 12.187 1.00 83.06 600 CYS A CA 1
ATOM 4678 C C . CYS A 1 600 ? 8.529 25.060 11.083 1.00 83.06 600 CYS A C 1
ATOM 4680 O O . CYS A 1 600 ? 9.345 25.914 11.396 1.00 83.06 600 CYS A O 1
ATOM 4682 N N . ASN A 1 601 ? 8.316 24.729 9.806 1.00 83.88 601 ASN A N 1
ATOM 4683 C CA . ASN A 1 601 ? 9.000 25.358 8.665 1.00 83.88 601 ASN A CA 1
ATOM 4684 C C . ASN A 1 601 ? 8.557 26.802 8.367 1.00 83.88 601 ASN A C 1
ATOM 4686 O O . ASN A 1 601 ? 9.182 27.465 7.550 1.00 83.88 601 ASN A O 1
ATOM 4690 N N . GLU A 1 602 ? 7.497 27.277 9.018 1.00 83.44 602 GLU A N 1
ATOM 4691 C CA . GLU A 1 602 ? 6.992 28.656 8.973 1.00 83.44 602 GLU A CA 1
ATOM 4692 C C . GLU A 1 602 ? 7.295 29.403 10.290 1.00 83.44 602 GLU A C 1
ATOM 4694 O O . GLU A 1 602 ? 6.703 30.440 10.568 1.00 83.44 602 GLU A O 1
ATOM 4699 N N . GLY A 1 603 ? 8.177 28.867 11.144 1.00 82.25 603 GLY A N 1
ATOM 4700 C CA . GLY A 1 603 ? 8.557 29.496 12.415 1.00 82.25 603 GLY A CA 1
ATOM 4701 C C . GLY A 1 603 ? 7.730 29.088 13.643 1.00 82.25 603 GLY A C 1
ATOM 4702 O O . GLY A 1 603 ? 8.013 29.546 14.743 1.00 82.25 603 GLY A O 1
ATOM 4703 N N . GLY A 1 604 ? 6.753 28.186 13.521 1.00 82.44 604 GLY A N 1
ATOM 4704 C CA . GLY A 1 604 ? 5.833 27.818 14.612 1.00 82.44 604 GLY A CA 1
ATOM 4705 C C . GLY A 1 604 ? 6.425 27.011 15.773 1.00 82.44 604 GLY A C 1
ATOM 4706 O O . GLY A 1 604 ? 5.732 26.709 16.739 1.00 82.44 604 GLY A O 1
ATOM 4707 N N . CYS A 1 605 ? 7.702 26.635 15.702 1.00 82.88 605 CYS A N 1
ATOM 4708 C CA . CYS A 1 605 ? 8.413 25.994 16.806 1.00 82.88 605 CYS A CA 1
ATOM 4709 C C . CYS A 1 605 ? 9.718 26.741 17.060 1.00 82.88 605 CYS A C 1
ATOM 4711 O O . CYS A 1 605 ? 10.659 26.603 16.275 1.00 82.88 605 CYS A O 1
ATOM 4713 N N . ILE A 1 606 ? 9.782 27.491 18.162 1.00 80.31 606 ILE A N 1
ATOM 4714 C CA . ILE A 1 606 ? 10.934 28.342 18.478 1.00 80.31 606 ILE A CA 1
ATOM 4715 C C . ILE A 1 606 ? 12.198 27.484 18.588 1.00 80.31 606 ILE A C 1
ATOM 4717 O O . ILE A 1 606 ? 13.121 27.696 17.818 1.00 80.31 606 ILE A O 1
ATOM 4721 N N . ARG A 1 607 ? 12.191 26.401 19.380 1.00 82.75 607 ARG A N 1
ATOM 4722 C CA . ARG A 1 607 ? 13.332 25.468 19.522 1.00 82.75 607 ARG A CA 1
ATOM 4723 C C . ARG A 1 607 ? 13.890 24.907 18.206 1.00 82.75 607 ARG A C 1
ATOM 4725 O O . ARG A 1 607 ? 15.066 24.558 18.123 1.00 82.75 607 ARG A O 1
ATOM 4732 N N . CYS A 1 608 ? 13.035 24.676 17.210 1.00 80.56 608 CYS A N 1
ATOM 4733 C CA . CYS A 1 608 ? 13.480 24.128 15.926 1.00 80.56 608 CYS A CA 1
ATOM 4734 C C . CYS A 1 608 ? 14.013 25.200 14.976 1.00 80.56 608 CYS A C 1
ATOM 4736 O O . CYS A 1 608 ? 14.797 24.856 14.097 1.00 80.56 608 CYS A O 1
ATOM 4738 N N . ASN A 1 609 ? 13.565 26.446 15.135 1.00 82.50 609 ASN A N 1
ATOM 4739 C CA . ASN A 1 609 ? 13.971 27.583 14.309 1.00 82.50 609 ASN A CA 1
ATOM 4740 C C . ASN A 1 609 ? 15.070 28.428 14.964 1.00 82.50 609 ASN A C 1
ATOM 4742 O O . ASN A 1 609 ? 15.688 29.247 14.294 1.00 82.50 609 ASN A O 1
ATOM 4746 N N . THR A 1 610 ? 15.350 28.210 16.247 1.00 76.56 610 THR A N 1
ATOM 4747 C CA . THR A 1 610 ? 16.500 28.772 16.944 1.00 76.56 610 THR A CA 1
ATOM 4748 C C . THR A 1 610 ? 17.628 27.744 17.007 1.00 76.56 610 THR A C 1
ATOM 4750 O O . THR A 1 610 ? 17.410 26.546 17.208 1.00 76.56 610 THR A O 1
ATOM 4753 N N . ASN A 1 611 ? 18.873 28.211 16.899 1.00 64.69 611 ASN A N 1
ATOM 4754 C CA . ASN A 1 611 ? 20.069 27.413 17.197 1.00 64.69 611 ASN A CA 1
ATOM 4755 C C . ASN A 1 611 ? 20.269 27.221 18.717 1.00 64.69 611 ASN A C 1
ATOM 4757 O O . ASN A 1 611 ? 21.399 27.092 19.182 1.00 64.69 611 ASN A O 1
ATOM 4761 N N . ALA A 1 612 ? 19.184 27.212 19.501 1.00 59.00 612 ALA A N 1
ATOM 4762 C CA . ALA A 1 612 ? 19.252 27.047 20.945 1.00 59.00 612 ALA A CA 1
ATOM 4763 C C . ALA A 1 612 ? 19.859 25.676 21.285 1.00 59.00 612 ALA A C 1
ATOM 4765 O O . ALA A 1 612 ? 19.380 24.617 20.839 1.00 59.00 612 ALA A O 1
ATOM 4766 N N . TYR A 1 613 ? 20.946 25.709 22.056 1.00 54.69 613 TYR A N 1
ATOM 4767 C CA . TYR A 1 613 ? 21.591 24.520 22.597 1.00 54.69 613 TYR A CA 1
ATOM 4768 C C . TYR A 1 613 ? 20.745 23.950 23.748 1.00 54.69 613 TYR A C 1
ATOM 4770 O O . TYR A 1 613 ? 19.980 24.680 24.380 1.00 54.69 613 TYR A O 1
ATOM 4778 N N . PRO A 1 614 ? 20.826 22.636 24.032 1.00 49.00 614 PRO A N 1
ATOM 4779 C CA . PRO A 1 614 ? 20.143 22.058 25.185 1.00 49.00 614 PRO A CA 1
ATOM 4780 C C . PRO A 1 614 ? 20.746 22.660 26.468 1.00 49.00 614 PRO A C 1
ATOM 4782 O O . PRO A 1 614 ? 21.838 22.268 26.862 1.00 49.00 614 PRO A O 1
ATOM 4785 N N . GLY A 1 615 ? 20.071 23.641 27.074 1.00 51.12 615 GLY A N 1
ATOM 4786 C CA . GLY A 1 615 ? 20.562 24.359 28.258 1.00 51.12 615 GLY A CA 1
ATOM 4787 C C . GLY A 1 615 ? 19.822 25.668 28.550 1.00 51.12 615 GLY A C 1
ATOM 4788 O O . GLY A 1 615 ? 19.646 26.012 29.715 1.00 51.12 615 GLY A O 1
ATOM 4789 N N . ASP A 1 616 ? 19.299 26.339 27.521 1.00 57.31 616 ASP A N 1
ATOM 4790 C CA . ASP A 1 616 ? 18.493 27.552 27.702 1.00 57.31 616 ASP A CA 1
ATOM 4791 C C . ASP A 1 616 ? 17.070 27.172 28.139 1.00 57.31 616 ASP A C 1
ATOM 4793 O O . ASP A 1 616 ? 16.272 26.652 27.351 1.00 57.31 616 ASP A O 1
ATOM 4797 N N . ALA A 1 617 ? 16.765 27.386 29.423 1.00 55.62 617 ALA A N 1
ATOM 4798 C CA . ALA A 1 617 ? 15.537 26.927 30.079 1.00 55.62 617 ALA A CA 1
ATOM 4799 C C . ALA A 1 617 ? 14.246 27.404 29.384 1.00 55.62 617 ALA A C 1
ATOM 4801 O O . ALA A 1 617 ? 13.251 26.681 29.382 1.00 55.62 617 ALA A O 1
ATOM 4802 N N . GLU A 1 618 ? 14.278 28.568 28.734 1.00 56.00 618 GLU A N 1
ATOM 4803 C CA . GLU A 1 618 ? 13.105 29.221 28.138 1.00 56.00 618 GLU A CA 1
ATOM 4804 C C . GLU A 1 618 ? 12.729 28.681 26.737 1.00 56.00 618 GLU A C 1
ATOM 4806 O O . GLU A 1 618 ? 11.589 28.825 26.301 1.00 56.00 618 GLU A O 1
ATOM 4811 N N . TYR A 1 619 ? 13.640 27.973 26.047 1.00 56.59 619 TYR A N 1
ATOM 4812 C CA . TYR A 1 619 ? 13.440 27.481 24.665 1.00 56.59 619 TYR A CA 1
ATOM 4813 C C . TYR A 1 619 ? 13.750 25.983 24.483 1.00 56.59 619 TYR A C 1
ATOM 4815 O O . TYR A 1 619 ? 13.987 25.502 23.370 1.00 56.59 619 TYR A O 1
ATOM 4823 N N . SER A 1 620 ? 13.769 25.227 25.582 1.00 60.72 620 SER A N 1
ATOM 4824 C CA . SER A 1 620 ? 14.285 23.853 25.619 1.00 60.72 620 SER A CA 1
ATOM 4825 C C . SER A 1 620 ? 13.324 22.782 25.076 1.00 60.72 620 SER A C 1
ATOM 4827 O O . SER A 1 620 ? 13.779 21.723 24.623 1.00 60.72 620 SER A O 1
ATOM 4829 N N . GLU A 1 621 ? 12.011 23.034 25.035 1.00 70.31 621 GLU A N 1
ATOM 4830 C CA . GLU A 1 621 ? 11.014 22.046 24.605 1.00 70.31 621 GLU A CA 1
ATOM 4831 C C . GLU A 1 621 ? 10.589 22.191 23.139 1.00 70.31 621 GLU A C 1
ATOM 4833 O O . GLU A 1 621 ? 10.437 23.275 22.583 1.00 70.31 621 GLU A O 1
ATOM 4838 N N . CYS A 1 622 ? 10.465 21.048 22.460 1.00 78.56 622 CYS A N 1
ATOM 4839 C CA . CYS A 1 622 ? 10.057 21.011 21.060 1.00 78.56 622 CYS A CA 1
ATOM 4840 C C . CYS A 1 622 ? 8.541 20.872 21.003 1.00 78.56 622 CYS A C 1
ATOM 4842 O O . CYS A 1 622 ? 8.014 19.882 21.499 1.00 78.56 622 CYS A O 1
ATOM 4844 N N . LEU A 1 623 ? 7.863 21.794 20.321 1.00 81.75 623 LEU A N 1
ATOM 4845 C CA . LEU A 1 623 ? 6.422 21.685 20.082 1.00 81.75 623 LEU A CA 1
ATOM 4846 C C . LEU A 1 623 ? 6.071 20.638 19.014 1.00 81.75 623 LEU A C 1
ATOM 4848 O O . LEU A 1 623 ? 4.906 20.308 18.844 1.00 81.75 623 LEU A O 1
ATOM 4852 N N . CYS A 1 624 ? 7.041 20.133 18.245 1.00 82.06 624 CYS A N 1
ATOM 4853 C CA . CYS A 1 624 ? 6.748 19.209 17.150 1.00 82.06 624 CYS A CA 1
ATOM 4854 C C . CYS A 1 624 ? 6.399 17.809 17.667 1.00 82.06 624 CYS A C 1
ATOM 4856 O O . CYS A 1 624 ? 7.181 17.200 18.396 1.00 82.06 624 CYS A O 1
ATOM 4858 N N . LEU A 1 625 ? 5.280 17.263 17.192 1.00 84.81 625 LEU A N 1
ATOM 4859 C CA . LEU A 1 625 ? 4.907 15.871 17.403 1.00 84.81 625 LEU A CA 1
ATOM 4860 C C . LEU A 1 625 ? 5.697 14.962 16.463 1.00 84.81 625 LEU A C 1
ATOM 4862 O O . LEU A 1 625 ? 5.717 15.152 15.240 1.00 84.81 625 LEU A O 1
ATOM 4866 N N . HIS A 1 626 ? 6.321 13.948 17.052 1.00 86.88 626 HIS A N 1
ATOM 4867 C CA . HIS A 1 626 ? 7.082 12.937 16.334 1.00 86.88 626 HIS A CA 1
ATOM 4868 C C . HIS A 1 626 ? 6.174 12.060 15.461 1.00 86.88 626 HIS A C 1
ATOM 4870 O O . HIS A 1 626 ? 4.992 11.861 15.751 1.00 86.88 626 HIS A O 1
ATOM 4876 N N . ALA A 1 627 ? 6.730 11.512 14.380 1.00 89.06 627 ALA A N 1
ATOM 4877 C CA . ALA A 1 627 ? 5.957 10.721 13.425 1.00 89.06 627 ALA A CA 1
ATOM 4878 C C . ALA A 1 627 ? 5.377 9.446 14.062 1.00 89.06 627 ALA A C 1
ATOM 4880 O O . ALA A 1 627 ? 4.263 9.044 13.735 1.00 89.06 627 ALA A O 1
ATOM 4881 N N . GLU A 1 628 ? 6.110 8.829 14.988 1.00 91.50 628 GLU A N 1
ATOM 4882 C CA . GLU A 1 628 ? 5.690 7.657 15.755 1.00 91.50 628 GLU A CA 1
ATOM 4883 C C . GLU A 1 628 ? 4.432 7.966 16.566 1.00 91.50 628 GLU A C 1
ATOM 4885 O O . GLU A 1 628 ? 3.452 7.229 16.508 1.00 91.50 628 GLU A O 1
ATOM 4890 N N . GLU A 1 629 ? 4.435 9.098 17.267 1.00 89.75 629 GLU A N 1
ATOM 4891 C CA . GLU A 1 629 ? 3.299 9.549 18.059 1.00 89.75 629 GLU A CA 1
ATOM 4892 C C . GLU A 1 629 ? 2.084 9.852 17.182 1.00 89.75 629 GLU A C 1
ATOM 4894 O O . GLU A 1 629 ? 0.986 9.384 17.475 1.00 89.75 629 GLU A O 1
ATOM 4899 N N . ASN A 1 630 ? 2.284 10.540 16.058 1.00 87.31 630 ASN A N 1
ATOM 4900 C CA . ASN A 1 630 ? 1.206 10.808 15.108 1.00 87.31 630 ASN A CA 1
ATOM 4901 C C . ASN A 1 630 ? 0.594 9.512 14.559 1.00 87.31 630 ASN A C 1
ATOM 4903 O O . ASN A 1 630 ? -0.624 9.406 14.452 1.00 87.31 630 ASN A O 1
ATOM 4907 N N . ALA A 1 631 ? 1.417 8.500 14.261 1.00 90.50 631 ALA A N 1
ATOM 4908 C CA . ALA A 1 631 ? 0.931 7.215 13.758 1.00 90.50 631 ALA A CA 1
ATOM 4909 C C . ALA A 1 631 ? 0.054 6.504 14.801 1.00 90.50 631 ALA A C 1
ATOM 4911 O O . ALA A 1 631 ? -0.961 5.896 14.457 1.00 90.50 631 ALA A O 1
ATOM 4912 N N . LEU A 1 632 ? 0.428 6.601 16.079 1.00 91.56 632 LEU A N 1
ATOM 4913 C CA . LEU A 1 632 ? -0.336 6.035 17.186 1.00 91.56 632 LEU A CA 1
ATOM 4914 C C . LEU A 1 632 ? -1.640 6.795 17.450 1.00 91.56 632 LEU A C 1
ATOM 4916 O O . LEU A 1 632 ? -2.668 6.155 17.668 1.00 91.56 632 LEU A O 1
ATOM 4920 N N . LEU A 1 633 ? -1.616 8.131 17.412 1.00 89.31 633 LEU A N 1
ATOM 4921 C CA . LEU A 1 633 ? -2.805 8.971 17.592 1.00 89.31 633 LEU A CA 1
ATOM 4922 C C . LEU A 1 633 ? -3.829 8.741 16.473 1.00 89.31 633 LEU A C 1
ATOM 4924 O O . LEU A 1 633 ? -5.013 8.564 16.748 1.00 89.31 633 LEU A O 1
ATOM 4928 N N . GLU A 1 634 ? -3.367 8.678 15.223 1.00 86.56 634 GLU A N 1
ATOM 4929 C CA . GLU A 1 634 ? -4.209 8.455 14.044 1.00 86.56 634 GLU A CA 1
ATOM 4930 C C . GLU A 1 634 ? -4.829 7.048 14.046 1.00 86.56 634 GLU A C 1
ATOM 4932 O O . GLU A 1 634 ? -6.006 6.878 13.719 1.00 86.56 634 GLU A O 1
ATOM 4937 N N . ALA A 1 635 ? -4.063 6.025 14.446 1.00 89.19 635 ALA A N 1
ATOM 4938 C CA . ALA A 1 635 ? -4.580 4.667 14.580 1.00 89.19 635 ALA A CA 1
ATOM 4939 C C . ALA A 1 635 ? -5.536 4.541 15.777 1.00 89.19 635 ALA A C 1
ATOM 4941 O O . ALA A 1 635 ? -6.597 3.928 15.671 1.00 89.19 635 ALA A O 1
ATOM 4942 N N . GLY A 1 636 ? -5.200 5.127 16.921 1.00 86.06 636 GLY A N 1
ATOM 4943 C CA . GLY A 1 636 ? -5.900 4.885 18.177 1.00 86.06 636 GLY A CA 1
ATOM 4944 C C . GLY A 1 636 ? -5.675 3.463 18.714 1.00 86.06 636 GLY A C 1
ATOM 4945 O O . GLY A 1 636 ? -5.432 2.505 17.973 1.00 86.06 636 GLY A O 1
ATOM 4946 N N . ARG A 1 637 ? -5.775 3.312 20.040 1.00 84.44 637 ARG A N 1
ATOM 4947 C CA . ARG A 1 637 ? -5.406 2.079 20.764 1.00 84.44 637 ARG A CA 1
ATOM 4948 C C . ARG A 1 637 ? -6.124 0.825 20.252 1.00 84.44 637 ARG A C 1
ATOM 4950 O O . ARG A 1 637 ? -5.505 -0.227 20.122 1.00 84.44 637 ARG A O 1
ATOM 4957 N N . GLU A 1 638 ? -7.411 0.934 19.930 1.00 84.00 638 GLU A N 1
ATOM 4958 C CA . GLU A 1 638 ? -8.227 -0.206 19.492 1.00 84.00 638 GLU A CA 1
ATOM 4959 C C . GLU A 1 638 ? -7.781 -0.786 18.141 1.00 84.00 638 GLU A C 1
ATOM 4961 O O . GLU A 1 638 ? -7.848 -2.000 17.932 1.00 84.00 638 GLU A O 1
ATOM 4966 N N . ARG A 1 639 ? -7.289 0.056 17.216 1.00 84.44 639 ARG A N 1
ATOM 4967 C CA . ARG A 1 639 ? -6.903 -0.393 15.868 1.00 84.44 639 ARG A CA 1
ATOM 4968 C C . ARG A 1 639 ? -5.509 -1.008 15.824 1.00 84.44 639 ARG A C 1
ATOM 4970 O O . ARG A 1 639 ? -5.309 -1.917 15.016 1.00 84.44 639 ARG A O 1
ATOM 4977 N N . VAL A 1 640 ? -4.584 -0.585 16.694 1.00 85.81 640 VAL A N 1
ATOM 4978 C CA . VAL A 1 640 ? -3.233 -1.171 16.788 1.00 85.81 640 VAL A CA 1
ATOM 4979 C C . VAL A 1 640 ? -3.348 -2.680 17.020 1.00 85.81 640 VAL A C 1
ATOM 4981 O O . VAL A 1 640 ? -2.915 -3.462 16.178 1.00 85.81 640 VAL A O 1
ATOM 4984 N N . GLY A 1 641 ? -4.054 -3.121 18.061 1.00 77.12 641 GLY A N 1
ATOM 4985 C CA . GLY A 1 641 ? -4.301 -4.545 18.315 1.00 77.12 641 GLY A CA 1
ATOM 4986 C C . GLY A 1 641 ? -3.031 -5.413 18.426 1.00 77.12 641 GLY A C 1
ATOM 4987 O O . GLY A 1 641 ? -1.897 -4.958 18.288 1.00 77.12 641 GLY A O 1
ATOM 4988 N N . LEU A 1 642 ? -3.216 -6.711 18.679 1.00 77.50 642 LEU A N 1
ATOM 4989 C CA . LEU A 1 642 ? -2.095 -7.639 18.857 1.00 77.50 642 LEU A CA 1
ATOM 4990 C C . LEU A 1 642 ? -1.383 -7.924 17.526 1.00 77.50 642 LEU A C 1
ATOM 4992 O O . LEU A 1 642 ? -2.010 -8.340 16.553 1.00 77.50 642 LEU A O 1
ATOM 4996 N N . GLY A 1 643 ? -0.054 -7.779 17.516 1.00 85.31 643 GLY A N 1
ATOM 4997 C CA . GLY A 1 643 ? 0.789 -8.115 16.362 1.00 85.31 643 GLY A CA 1
ATOM 4998 C C . GLY A 1 643 ? 1.045 -6.970 15.381 1.00 85.31 643 GLY A C 1
ATOM 4999 O O . GLY A 1 643 ? 1.472 -7.240 14.260 1.00 85.31 643 GLY A O 1
ATOM 5000 N N . SER A 1 644 ? 0.799 -5.722 15.785 1.00 94.25 644 SER A N 1
ATOM 5001 C CA . SER A 1 644 ? 1.201 -4.549 15.006 1.00 94.25 644 SER A CA 1
ATOM 5002 C C . SER A 1 644 ? 2.710 -4.334 14.999 1.00 94.25 644 SER A C 1
ATOM 5004 O O . SER A 1 644 ? 3.392 -4.584 15.997 1.00 94.25 644 SER A O 1
ATOM 5006 N N . VAL A 1 645 ? 3.205 -3.839 13.868 1.00 96.00 645 VAL A N 1
ATOM 5007 C CA . VAL A 1 645 ? 4.605 -3.499 13.621 1.00 96.00 645 VAL A CA 1
ATOM 5008 C C . VAL A 1 645 ? 4.692 -2.017 13.275 1.00 96.00 645 VAL A C 1
ATOM 5010 O O . VAL A 1 645 ? 3.980 -1.549 12.385 1.00 96.00 645 VAL A O 1
ATOM 5013 N N . LEU A 1 646 ? 5.548 -1.279 13.976 1.00 95.25 646 LEU A N 1
ATOM 5014 C CA . LEU A 1 646 ? 5.843 0.119 13.676 1.00 95.25 646 LEU A CA 1
ATOM 5015 C C . LEU A 1 646 ? 7.160 0.202 12.904 1.00 95.25 646 LEU A C 1
ATOM 5017 O O . LEU A 1 646 ? 8.181 -0.276 13.386 1.00 95.25 646 LEU A O 1
ATOM 5021 N N . TYR A 1 647 ? 7.137 0.823 11.732 1.00 95.12 647 TYR A N 1
ATOM 5022 C CA . TYR A 1 647 ? 8.315 1.129 10.925 1.00 95.12 647 TYR A CA 1
ATOM 5023 C C . TYR A 1 647 ? 8.650 2.609 11.074 1.00 95.12 647 TYR A C 1
ATOM 5025 O O . TYR A 1 647 ? 7.761 3.436 10.885 1.00 95.12 647 TYR A O 1
ATOM 5033 N N . CYS A 1 648 ? 9.889 2.967 11.397 1.00 92.00 648 CYS A N 1
ATOM 5034 C CA . CYS A 1 648 ? 10.299 4.362 11.580 1.00 92.00 648 CYS A CA 1
ATOM 5035 C C . CYS A 1 648 ? 11.732 4.616 11.094 1.00 92.00 648 CYS A C 1
ATOM 5037 O O . CYS A 1 648 ? 12.593 3.743 11.123 1.00 92.00 648 CYS A O 1
ATOM 5039 N N . ASN A 1 649 ? 12.019 5.824 10.610 1.00 89.06 649 ASN A N 1
ATOM 5040 C CA . ASN A 1 649 ? 13.354 6.116 10.067 1.00 89.06 649 ASN A CA 1
ATOM 5041 C C . ASN A 1 649 ? 14.437 6.203 11.148 1.00 89.06 649 ASN A C 1
ATOM 5043 O O . ASN A 1 649 ? 15.603 5.944 10.874 1.00 89.06 649 ASN A O 1
ATOM 5047 N N . THR A 1 650 ? 14.060 6.598 12.358 1.00 87.25 650 THR A N 1
ATOM 5048 C CA . THR A 1 650 ? 14.961 6.767 13.498 1.00 87.25 650 THR A CA 1
ATOM 5049 C C . THR A 1 650 ? 14.508 5.873 14.637 1.00 87.25 650 THR A C 1
ATOM 5051 O O . THR A 1 650 ? 13.326 5.550 14.727 1.00 87.25 650 THR A O 1
ATOM 5054 N N . CYS A 1 651 ? 15.427 5.489 15.524 1.00 88.62 651 CYS A N 1
ATOM 5055 C CA . CYS A 1 651 ? 15.032 4.843 16.773 1.00 88.62 651 CYS A CA 1
ATOM 5056 C C . CYS A 1 651 ? 14.070 5.776 17.543 1.00 88.62 651 CYS A C 1
ATOM 5058 O O . CYS A 1 651 ? 14.400 6.960 17.688 1.00 88.62 651 CYS A O 1
ATOM 5060 N N . PRO A 1 652 ? 12.908 5.287 18.023 1.00 89.88 652 PRO A N 1
ATOM 5061 C CA . PRO A 1 652 ? 11.983 6.110 18.793 1.00 89.88 652 PRO A CA 1
ATOM 5062 C C . PRO A 1 652 ? 12.661 6.684 20.040 1.00 89.88 652 PRO A C 1
ATOM 5064 O O . PRO A 1 652 ? 13.452 6.003 20.691 1.00 89.88 652 PRO A O 1
ATOM 5067 N N . CYS A 1 653 ? 12.348 7.936 20.375 1.00 87.50 653 CYS A N 1
ATOM 5068 C CA . CYS A 1 653 ? 12.793 8.543 21.629 1.00 87.50 653 CYS A CA 1
ATOM 5069 C C . CYS A 1 653 ? 12.024 7.973 22.826 1.00 87.50 653 CYS A C 1
ATOM 5071 O O . CYS A 1 653 ? 10.938 7.419 22.660 1.00 87.50 653 CYS A O 1
ATOM 5073 N N . LEU A 1 654 ? 12.524 8.222 24.037 1.00 88.12 654 LEU A N 1
ATOM 5074 C CA . LEU A 1 654 ? 11.930 7.740 25.285 1.00 88.12 654 LEU A CA 1
ATOM 5075 C C . LEU A 1 654 ? 10.415 8.004 25.396 1.00 88.12 654 LEU A C 1
ATOM 5077 O O . LEU A 1 654 ? 9.641 7.104 25.720 1.00 88.12 654 LEU A O 1
ATOM 5081 N N . THR A 1 655 ? 9.965 9.214 25.053 1.00 89.00 655 THR A N 1
ATOM 5082 C CA . THR A 1 655 ? 8.539 9.584 25.104 1.00 89.00 655 THR A CA 1
ATOM 5083 C C . THR A 1 655 ? 7.684 8.812 24.098 1.00 89.00 655 THR A C 1
ATOM 5085 O O . THR A 1 655 ? 6.561 8.422 24.416 1.00 89.00 655 THR A O 1
ATOM 5088 N N . CYS A 1 656 ? 8.205 8.549 22.897 1.00 91.19 656 CYS A N 1
ATOM 5089 C CA . CYS A 1 656 ? 7.530 7.718 21.902 1.00 91.19 656 CYS A CA 1
ATOM 5090 C C . CYS A 1 656 ? 7.539 6.247 22.325 1.00 91.19 656 CYS A C 1
ATOM 5092 O O . CYS A 1 656 ? 6.509 5.592 22.222 1.00 91.19 656 CYS A O 1
ATOM 5094 N N . THR A 1 657 ? 8.654 5.747 22.861 1.00 93.31 657 THR A N 1
ATOM 5095 C CA . THR A 1 657 ? 8.806 4.378 23.377 1.00 93.31 657 THR A CA 1
ATOM 5096 C C . THR A 1 657 ? 7.715 4.033 24.389 1.00 93.31 657 THR A C 1
ATOM 5098 O O . THR A 1 657 ? 7.017 3.033 24.217 1.00 93.31 657 THR A O 1
ATOM 5101 N N . ILE A 1 658 ? 7.472 4.906 25.373 1.00 92.75 658 ILE A N 1
ATOM 5102 C CA . ILE A 1 658 ? 6.405 4.724 26.373 1.00 92.75 658 ILE A CA 1
ATOM 5103 C C . ILE A 1 658 ? 5.026 4.599 25.698 1.00 92.75 658 ILE A C 1
ATOM 5105 O O . ILE A 1 658 ? 4.246 3.698 26.011 1.00 92.75 658 ILE A O 1
ATOM 5109 N N . LYS A 1 659 ? 4.726 5.465 24.721 1.00 93.44 659 LYS A N 1
ATOM 5110 C CA . LYS A 1 659 ? 3.443 5.461 23.989 1.00 93.44 659 LYS A CA 1
ATOM 5111 C C . LYS A 1 659 ? 3.289 4.220 23.098 1.00 93.44 659 LYS A C 1
ATOM 5113 O O . LYS A 1 659 ? 2.201 3.646 23.015 1.00 93.44 659 LYS A O 1
ATOM 5118 N N . ILE A 1 660 ? 4.367 3.772 22.458 1.00 93.94 660 ILE A N 1
ATOM 5119 C CA . ILE A 1 660 ? 4.410 2.561 21.621 1.00 93.94 660 ILE A CA 1
ATOM 5120 C C . ILE A 1 660 ? 4.099 1.319 22.465 1.00 93.94 660 ILE A C 1
ATOM 5122 O O . ILE A 1 660 ? 3.266 0.500 22.073 1.00 93.94 660 ILE A O 1
ATOM 5126 N N . ILE A 1 661 ? 4.711 1.212 23.646 1.00 93.12 661 ILE A N 1
ATOM 5127 C CA . ILE A 1 661 ? 4.451 0.120 24.590 1.00 93.12 661 ILE A CA 1
ATOM 5128 C C . ILE A 1 661 ? 2.981 0.143 25.033 1.00 93.12 661 ILE A C 1
ATOM 5130 O O . ILE A 1 661 ? 2.275 -0.858 24.909 1.00 93.12 661 ILE A O 1
ATOM 5134 N N . GLN A 1 662 ? 2.479 1.305 25.461 1.00 91.44 662 GLN A N 1
ATOM 5135 C CA . GLN A 1 662 ? 1.114 1.450 25.980 1.00 91.44 662 GLN A CA 1
ATOM 5136 C C . GLN A 1 662 ? 0.021 1.128 24.944 1.00 91.44 662 GLN A C 1
ATOM 5138 O O . GLN A 1 662 ? -1.074 0.667 25.289 1.00 91.44 662 GLN A O 1
ATOM 5143 N N . THR A 1 663 ? 0.301 1.370 23.663 1.00 91.12 663 THR A N 1
ATOM 5144 C CA . THR A 1 663 ? -0.628 1.086 22.559 1.00 91.12 663 THR A CA 1
ATOM 5145 C C . THR A 1 663 ? -0.622 -0.379 22.116 1.00 91.12 663 THR A C 1
ATOM 5147 O O . THR A 1 663 ? -1.530 -0.787 21.391 1.00 91.12 663 THR A O 1
ATOM 5150 N N . GLY A 1 664 ? 0.326 -1.192 22.595 1.00 90.88 664 GLY A N 1
ATOM 5151 C CA . GLY A 1 664 ? 0.383 -2.632 22.332 1.00 90.88 664 GLY A CA 1
ATOM 5152 C C . GLY A 1 664 ? 1.069 -3.013 21.017 1.00 90.88 664 GLY A C 1
ATOM 5153 O O . GLY A 1 664 ? 0.787 -4.080 20.463 1.00 90.88 664 GLY A O 1
ATOM 5154 N N . VAL A 1 665 ? 1.955 -2.158 20.496 1.00 94.62 665 VAL A N 1
ATOM 5155 C CA . VAL A 1 665 ? 2.811 -2.501 19.349 1.00 94.62 665 VAL A CA 1
ATOM 5156 C C . VAL A 1 665 ? 3.739 -3.651 19.736 1.00 94.62 665 VAL A C 1
ATOM 5158 O O . VAL A 1 665 ? 4.329 -3.651 20.809 1.00 94.62 665 VAL A O 1
ATOM 5161 N N . LYS A 1 666 ? 3.878 -4.642 18.851 1.00 94.56 666 LYS A N 1
ATOM 5162 C CA . LYS A 1 666 ? 4.668 -5.848 19.124 1.00 94.56 666 LYS A CA 1
ATOM 5163 C C . LYS A 1 666 ? 6.121 -5.725 18.676 1.00 94.56 666 LYS A C 1
ATOM 5165 O O . LYS A 1 666 ? 7.010 -6.245 19.343 1.00 94.56 666 LYS A O 1
ATOM 5170 N N . THR A 1 667 ? 6.345 -5.097 17.528 1.00 95.62 667 THR A N 1
ATOM 5171 C CA . THR A 1 667 ? 7.670 -5.012 16.910 1.00 95.62 667 THR A CA 1
ATOM 5172 C C . THR A 1 667 ? 7.894 -3.596 16.399 1.00 95.62 667 THR A C 1
ATOM 5174 O O . THR A 1 667 ? 7.012 -3.020 15.762 1.00 95.62 667 THR A O 1
ATOM 5177 N N . VAL A 1 668 ? 9.077 -3.048 16.645 1.00 94.44 668 VAL A N 1
ATOM 5178 C CA . VAL A 1 668 ? 9.520 -1.760 16.111 1.00 94.44 668 VAL A CA 1
ATOM 5179 C C . VAL A 1 668 ? 10.694 -2.014 15.179 1.00 94.44 668 VAL A C 1
ATOM 5181 O O . VAL A 1 668 ? 11.684 -2.622 15.577 1.00 94.44 668 VAL A O 1
ATOM 5184 N N . VAL A 1 669 ? 10.582 -1.560 13.935 1.00 94.25 669 VAL A N 1
ATOM 5185 C CA . VAL A 1 669 ? 11.609 -1.687 12.904 1.00 94.25 669 VAL A CA 1
ATOM 5186 C C . VAL A 1 669 ? 12.139 -0.300 12.563 1.00 94.25 669 VAL A C 1
ATOM 5188 O O . VAL A 1 669 ? 11.362 0.557 12.146 1.00 94.25 669 VAL A O 1
ATOM 5191 N N . TYR A 1 670 ? 13.445 -0.078 12.718 1.00 91.31 670 TYR A N 1
ATOM 5192 C CA . TYR A 1 670 ? 14.053 1.241 12.500 1.00 91.31 670 TYR A CA 1
ATOM 5193 C C . TYR A 1 670 ? 15.315 1.211 11.625 1.00 91.31 670 TYR A C 1
ATOM 5195 O O . TYR A 1 670 ? 15.977 0.177 11.518 1.00 91.31 670 TYR A O 1
ATOM 5203 N N . ASN A 1 671 ? 15.666 2.345 11.004 1.00 85.00 671 ASN A N 1
ATOM 5204 C CA . ASN A 1 671 ? 16.894 2.497 10.207 1.00 85.00 671 ASN A CA 1
ATOM 5205 C C . ASN A 1 671 ? 18.075 3.031 11.060 1.00 85.00 671 ASN A C 1
ATOM 5207 O O . ASN A 1 671 ? 17.881 3.821 11.981 1.00 85.00 671 ASN A O 1
ATOM 5211 N N . LEU A 1 672 ? 19.312 2.604 10.763 1.00 67.06 672 LEU A N 1
ATOM 5212 C CA . LEU A 1 672 ? 20.511 2.858 11.587 1.00 67.06 672 LEU A CA 1
ATOM 5213 C C . LEU A 1 672 ? 21.151 4.244 11.392 1.00 67.06 672 LEU A C 1
ATOM 5215 O O . LEU A 1 672 ? 22.223 4.518 11.922 1.00 67.06 672 LEU A O 1
ATOM 5219 N N . SER A 1 673 ? 20.531 5.154 10.653 1.00 59.78 673 SER A N 1
ATOM 5220 C CA . SER A 1 673 ? 21.106 6.490 10.451 1.00 59.78 673 SER A CA 1
ATOM 5221 C C . SER A 1 673 ? 21.161 7.341 11.737 1.00 59.78 673 SER A C 1
ATOM 5223 O O . SER A 1 673 ? 21.622 8.477 11.683 1.00 59.78 673 SER A O 1
ATOM 5225 N N . TYR A 1 674 ? 20.690 6.837 12.887 1.00 58.41 674 TYR A N 1
ATOM 5226 C CA . TYR A 1 674 ? 20.623 7.573 14.152 1.00 58.41 674 TYR A CA 1
ATOM 5227 C C . TYR A 1 674 ? 21.005 6.711 15.365 1.00 58.41 674 TYR A C 1
ATOM 5229 O O . TYR A 1 674 ? 20.735 5.510 15.388 1.00 58.41 674 TYR A O 1
ATOM 5237 N N . LYS A 1 675 ? 21.610 7.340 16.386 1.00 59.69 675 LYS A N 1
ATOM 5238 C CA . LYS A 1 675 ? 22.019 6.685 17.642 1.00 59.69 675 LYS A CA 1
ATOM 5239 C C . LYS A 1 675 ? 20.821 6.007 18.318 1.00 59.69 675 LYS A C 1
ATOM 5241 O O . LYS A 1 675 ? 19.757 6.616 18.437 1.00 59.69 675 LYS A O 1
ATOM 5246 N N . VAL A 1 676 ? 21.014 4.768 18.769 1.00 63.47 676 VAL A N 1
ATOM 5247 C CA . VAL A 1 676 ? 20.056 4.077 19.640 1.00 63.47 676 VAL A CA 1
ATOM 5248 C C . VAL A 1 676 ? 20.185 4.678 21.030 1.00 63.47 676 VAL A C 1
ATOM 5250 O O . VAL A 1 676 ? 21.282 4.760 21.575 1.00 63.47 676 VAL A O 1
ATOM 5253 N N . ASP A 1 677 ? 19.064 5.112 21.585 1.00 71.75 677 ASP A N 1
ATOM 5254 C CA . ASP A 1 677 ? 18.986 5.492 22.987 1.00 71.75 677 ASP A CA 1
ATOM 5255 C C . ASP A 1 677 ? 18.897 4.211 23.830 1.00 71.75 677 ASP A C 1
ATOM 5257 O O . ASP A 1 677 ? 17.914 3.470 23.737 1.00 71.75 677 ASP A O 1
ATOM 5261 N N . GLU A 1 678 ? 19.938 3.918 24.617 1.00 79.81 678 GLU A N 1
ATOM 5262 C CA . GLU A 1 678 ? 19.994 2.714 25.455 1.00 79.81 678 GLU A CA 1
ATOM 5263 C C . GLU A 1 678 ? 18.793 2.615 26.399 1.00 79.81 678 GLU A C 1
ATOM 5265 O O . GLU A 1 678 ? 18.286 1.516 26.624 1.00 79.81 678 GLU A O 1
ATOM 5270 N N . ALA A 1 679 ? 18.298 3.747 26.911 1.00 83.06 679 ALA A N 1
ATOM 5271 C CA . ALA A 1 679 ? 17.132 3.772 27.790 1.00 83.06 679 ALA A CA 1
ATOM 5272 C C . ALA A 1 679 ? 15.870 3.281 27.061 1.00 83.06 679 ALA A C 1
ATOM 5274 O O . ALA A 1 679 ? 15.116 2.461 27.586 1.00 83.06 679 ALA A O 1
ATOM 5275 N N . SER A 1 680 ? 15.677 3.720 25.815 1.00 86.38 680 SER A N 1
ATOM 5276 C CA . SER A 1 680 ? 14.562 3.284 24.972 1.00 86.38 680 SER A CA 1
ATOM 5277 C C . SER A 1 680 ? 14.650 1.789 24.631 1.00 86.38 680 SER A C 1
ATOM 5279 O O . SER A 1 680 ? 13.643 1.083 24.684 1.00 86.38 680 SER A O 1
ATOM 5281 N N . ALA A 1 681 ? 15.850 1.279 24.336 1.00 87.44 681 ALA A N 1
ATOM 5282 C CA . ALA A 1 681 ? 16.060 -0.142 24.055 1.00 87.44 681 ALA A CA 1
ATOM 5283 C C . ALA A 1 681 ? 15.781 -1.037 25.278 1.00 87.44 681 ALA A C 1
ATOM 5285 O O . ALA A 1 681 ? 15.132 -2.075 25.135 1.00 87.44 681 ALA A O 1
ATOM 5286 N N . ARG A 1 682 ? 16.219 -0.618 26.477 1.00 90.31 682 ARG A N 1
ATOM 5287 C CA . ARG A 1 682 ? 15.951 -1.330 27.740 1.00 90.31 682 ARG A CA 1
ATOM 5288 C C . ARG A 1 682 ? 14.449 -1.429 28.021 1.00 90.31 682 ARG A C 1
ATOM 5290 O O . ARG A 1 682 ? 13.955 -2.526 28.260 1.00 90.31 682 ARG A O 1
ATOM 5297 N N . LEU A 1 683 ? 13.707 -0.328 27.876 1.00 92.19 683 LEU A N 1
ATOM 5298 C CA . LEU A 1 683 ? 12.252 -0.324 28.077 1.00 92.19 683 LEU A CA 1
ATOM 5299 C C . LEU A 1 683 ? 11.503 -1.234 27.099 1.00 92.19 683 LEU A C 1
ATOM 5301 O O . LEU A 1 683 ? 10.576 -1.936 27.501 1.00 92.19 683 LEU A O 1
ATOM 5305 N N . PHE A 1 684 ? 11.889 -1.249 25.818 1.00 93.75 684 PHE A N 1
ATOM 5306 C CA . PHE A 1 684 ? 11.282 -2.176 24.861 1.00 93.75 684 PHE A CA 1
ATOM 5307 C C . PHE A 1 684 ? 11.526 -3.638 25.252 1.00 93.75 684 PHE A C 1
ATOM 5309 O O . PHE A 1 684 ? 10.596 -4.443 25.172 1.00 93.75 684 PHE A O 1
ATOM 5316 N N . ALA A 1 685 ? 12.735 -3.969 25.718 1.00 92.56 685 ALA A N 1
ATOM 5317 C CA . ALA A 1 685 ? 13.069 -5.315 26.171 1.00 92.56 685 ALA A CA 1
ATOM 5318 C C . ALA A 1 685 ? 12.243 -5.736 27.400 1.00 92.56 685 ALA A C 1
ATOM 5320 O O . ALA A 1 685 ? 11.655 -6.818 27.390 1.00 92.56 685 ALA A O 1
ATOM 5321 N N . GLU A 1 686 ? 12.129 -4.872 28.412 1.00 93.94 686 GLU A N 1
ATOM 5322 C CA . GLU A 1 686 ? 11.319 -5.121 29.616 1.00 93.94 686 GLU A CA 1
ATOM 5323 C C . GLU A 1 686 ? 9.828 -5.298 29.295 1.00 93.94 686 GLU A C 1
ATOM 5325 O O . GLU A 1 686 ? 9.163 -6.172 29.849 1.00 93.94 686 GLU A O 1
ATOM 5330 N N . ALA A 1 687 ? 9.303 -4.514 28.351 1.00 92.19 687 ALA A N 1
ATOM 5331 C CA . ALA A 1 687 ? 7.913 -4.596 27.912 1.00 92.19 687 ALA A CA 1
ATOM 5332 C C . ALA A 1 687 ? 7.624 -5.757 26.936 1.00 92.19 687 ALA A C 1
ATOM 5334 O O . ALA A 1 687 ? 6.472 -5.960 26.545 1.00 92.19 687 ALA A O 1
ATOM 5335 N N . GLY A 1 688 ? 8.644 -6.511 26.511 1.00 92.44 688 GLY A N 1
ATOM 5336 C CA . GLY A 1 688 ? 8.503 -7.605 25.545 1.00 92.44 688 GLY A CA 1
ATOM 5337 C C . GLY A 1 688 ? 8.200 -7.150 24.110 1.00 92.44 688 GLY A C 1
ATOM 5338 O O . GLY A 1 688 ? 7.616 -7.913 23.334 1.00 92.44 688 GLY A O 1
ATOM 5339 N N . VAL A 1 689 ? 8.578 -5.920 23.750 1.00 93.69 689 VAL A N 1
ATOM 5340 C CA . VAL A 1 689 ? 8.470 -5.370 22.391 1.00 93.69 689 VAL A CA 1
ATOM 5341 C C . VAL A 1 689 ? 9.774 -5.632 21.638 1.00 93.69 689 VAL A C 1
ATOM 5343 O O . VAL A 1 689 ? 10.858 -5.257 22.076 1.00 93.69 689 VAL A O 1
ATOM 5346 N N . GLU A 1 690 ? 9.683 -6.268 20.473 1.00 94.00 690 GLU A N 1
ATOM 5347 C CA . GLU A 1 690 ? 10.854 -6.610 19.665 1.00 94.00 690 GLU A CA 1
ATOM 5348 C C . GLU A 1 690 ? 11.376 -5.374 18.920 1.00 94.00 690 GLU A C 1
ATOM 5350 O O . GLU A 1 690 ? 10.749 -4.899 17.972 1.00 94.00 690 GLU A O 1
ATOM 5355 N N . LEU A 1 691 ? 12.538 -4.860 19.323 1.00 92.31 691 LEU A N 1
ATOM 5356 C CA . LEU A 1 691 ? 13.231 -3.783 18.620 1.00 92.31 691 LEU A CA 1
ATOM 5357 C C . LEU A 1 691 ? 14.196 -4.374 17.581 1.00 92.31 691 LEU A C 1
ATOM 5359 O O . LEU A 1 691 ? 15.191 -5.007 17.931 1.00 92.31 691 LEU A O 1
ATOM 5363 N N . ARG A 1 692 ? 13.920 -4.156 16.292 1.00 91.31 692 ARG A N 1
ATOM 5364 C CA . ARG A 1 692 ? 14.688 -4.719 15.175 1.00 91.31 692 ARG A CA 1
ATOM 5365 C C . ARG A 1 692 ? 15.249 -3.634 14.265 1.00 91.31 692 ARG A C 1
ATOM 5367 O O . ARG A 1 692 ? 14.552 -2.720 13.837 1.00 91.31 692 ARG A O 1
ATOM 5374 N N . ARG A 1 693 ? 16.517 -3.779 13.895 1.00 89.12 693 ARG A N 1
ATOM 5375 C CA . ARG A 1 693 ? 17.157 -2.928 12.889 1.00 89.12 693 ARG A CA 1
ATOM 5376 C C . ARG A 1 693 ? 16.767 -3.385 11.481 1.00 89.12 693 ARG A C 1
ATOM 5378 O O . ARG A 1 693 ? 16.864 -4.570 11.165 1.00 89.12 693 ARG A O 1
ATOM 5385 N N . PHE A 1 694 ? 16.383 -2.445 10.624 1.00 89.06 694 PHE A N 1
ATOM 5386 C CA . PHE A 1 694 ? 16.214 -2.689 9.198 1.00 89.06 694 PHE A CA 1
ATOM 5387 C C . PHE A 1 694 ? 17.580 -2.827 8.516 1.00 89.06 694 PHE A C 1
ATOM 5389 O O . PHE A 1 694 ? 18.453 -1.968 8.659 1.00 89.06 694 PHE A O 1
ATOM 5396 N N . GLN A 1 695 ? 17.758 -3.918 7.777 1.00 83.88 695 GLN A N 1
ATOM 5397 C CA . GLN A 1 695 ? 18.909 -4.139 6.911 1.00 83.88 695 GLN A CA 1
ATOM 5398 C C . GLN A 1 695 ? 18.426 -3.983 5.465 1.00 83.88 695 GLN A C 1
ATOM 5400 O O . GLN A 1 695 ? 17.651 -4.827 5.007 1.00 83.88 695 GLN A O 1
ATOM 5405 N N . PRO A 1 696 ? 18.795 -2.892 4.767 1.00 77.75 696 PRO A N 1
ATOM 5406 C CA . PRO A 1 696 ? 18.472 -2.758 3.357 1.00 77.75 696 PRO A CA 1
ATOM 5407 C C . PRO A 1 696 ? 19.234 -3.810 2.551 1.00 77.75 696 PRO A C 1
ATOM 5409 O O . PRO A 1 696 ? 20.355 -4.185 2.899 1.00 77.75 696 PRO A O 1
ATOM 5412 N N . ILE A 1 697 ? 18.627 -4.257 1.454 1.00 74.12 697 ILE A N 1
ATOM 5413 C CA . ILE A 1 697 ? 19.354 -4.979 0.410 1.00 74.12 697 ILE A CA 1
ATOM 5414 C C . ILE A 1 697 ? 20.375 -3.990 -0.152 1.00 74.12 697 ILE A C 1
ATOM 5416 O O . ILE A 1 697 ? 20.033 -2.825 -0.367 1.00 74.12 697 ILE A O 1
ATOM 5420 N N . LYS A 1 698 ? 21.629 -4.413 -0.327 1.00 65.75 698 LYS A N 1
ATOM 5421 C CA . LYS A 1 698 ? 22.672 -3.546 -0.879 1.00 65.75 698 LYS A CA 1
ATOM 5422 C C . LYS A 1 698 ? 22.280 -3.170 -2.310 1.00 65.75 698 LYS A C 1
ATOM 5424 O O . LYS A 1 698 ? 22.362 -3.985 -3.217 1.00 65.75 698 LYS A O 1
ATOM 5429 N N . THR A 1 699 ? 21.820 -1.944 -2.504 1.00 55.69 699 THR A N 1
ATOM 5430 C CA . THR A 1 699 ? 21.598 -1.348 -3.823 1.00 55.69 699 THR A CA 1
ATOM 5431 C C . THR A 1 699 ? 22.627 -0.243 -3.999 1.00 55.69 699 THR A C 1
ATOM 5433 O O . THR A 1 699 ? 22.762 0.587 -3.097 1.00 55.69 699 THR A O 1
ATOM 5436 N N . VAL A 1 700 ? 23.363 -0.279 -5.111 1.00 41.72 700 VAL A N 1
ATOM 5437 C CA . VAL A 1 700 ? 24.388 0.710 -5.485 1.00 41.72 700 VAL A CA 1
ATOM 5438 C C . VAL A 1 700 ? 23.771 1.805 -6.334 1.00 41.72 700 VAL A C 1
ATOM 5440 O O . VAL A 1 700 ? 22.968 1.458 -7.233 1.00 41.72 700 VAL A O 1
#

Organism: Mycena chlorophos (NCBI:txid658473)

Sequence (700 aa):
MDLSGAGTATPIAARRVKSQVGKVTCMAMAARVHNQASNRAKPHDALERRDVFKTVLDSPLRVPWPSIPMSIQNQAFALARDFLEPVVKFKSEQRGK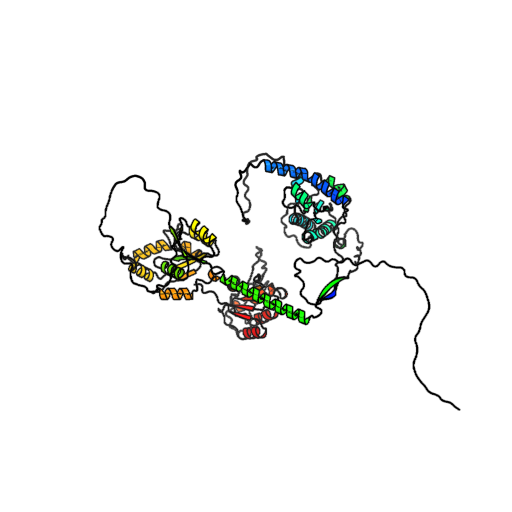KRPIHDTNDNSSNKKRKLDKSGTGAAVNNPASDTSSDRPPLLDHMVIGINEVTRRVESQIQSMRRAVAVPAAVEASPVLAPLSLILVCRADIDPQILIDHFPHELATINSAKPAHLVKMIYLPAGAEAELAKLLKLRRVSVVAFDVDAPGLEKFHEVMQAVDVVTAPWLTAPFDASHPVPVQHQLISTHVKQTRTTAPKDMKLAKLIRAEGKIAAKKIKQGKAKARKEKQTVSTYRTAGSRCAGKSAVEDYLIAKDFQRVSIRPDIEQLSDTSSDVLSNFDDAYEDQVAAKHLSFLSMGPSPIVSTKKPQHFASAAQLLDHVTREWRRDWVTSDLTTREALEMFTLRPFVLVLSVDAPLLERFHRFNTSNSHPVSLEAFVREDDLRVFGDGPRESTSSLNALRDLVNIHISNSFQSLSALHGYLDDLNLLDPGHVRPPWDAYFMTLASLASRRSNCMKRRVGAVLVRENRILATGQVLSWIPSRDLINMHFRYNGTPRGLTNCNEGGCIRCNTNAYPGDAEYSECLCLHAEENALLEAGRERVGLGSVLYCNTCPCLTCTIKIIQTGVKTVVYNLSYKVDEASARLFAEAGVELRRFQPIKTV

Radius of gyration: 40.55 Å; chains: 1; bounding box: 104×82×155 Å

InterPro domains:
  IPR002125 Cytidine and deoxycytidylate deaminase domain [PF00383] (536-670)
  IPR002125 Cytidine and deoxycytidylate deaminase domain [PS51747] (535-683)
  IPR013241 RNase P, subunit Pop3 [PF08228] (142-267)
  IPR015517 Deoxycytidylate deaminase-related [PTHR11086] (405-697)
  IPR016192 APOBEC/CMP deaminase, zinc-binding [PS00903] (626-660)
  IPR016193 Cytidine deaminase-like [SSF53927] (537-695)
  IPR035105 Deoxycytidylate deaminase domain [cd01286] (537-686)

Secondary structure (DSSP, 8-state):
---------------------------PPPPP------TT-PPPPS--EEEEEEEEEEPS---PPP---HHHHHHHHHHHHHHHHHHHHHHHHHHHTSPPPPP----------PPPP---------------S-S-GGGGSEEESHHHHHHHHHHHHHHH----S----------PPPEEEEEE-GGG-SSGGGTTTHHHHHHHHHHT--SSPPEEEEPPTTHHHHHHHHHT-S---EEEEETT-TTGGGGHHHHHTSPPP--GGGS-S--TT---------PPPEEEEEEEEEES-TTHHHHHHHHHHHHHHHHHHHHHHHHHTT----EEEEEESTTSSHHHHHHHHHHTTPEEEEE-----S---S------------------S---------------PPPEEESSHHHHHHHHHHTTTS-EEES---SHHHHHHHHTSTTEEEEEEE--HHHHHHHHHHH-SS---HHHHHHHHHHHHT-SSSS--TT-TGGGGGG-SEEEE---SSHHHHHHHHHHHTTT-TTTTS--HHHHHHHHHHHHHTT---SS----EEEEETTEEEEES-EEE----SS----EEESSBSPTTSPPGGGT--HHHHS---TT-TTS----PBPHHHHHHHHH-HHHH-TT-EEEESSPPPHHHHHHHHHHT--EEEE-TTS---HHHHHHHHHTT-EEEE-------

pLDDT: mean 71.52, std 22.76, range [22.8, 96.19]

Foldseek 3Di:
DDDDDDDDDDDDDDDDDDDDDDDDDDDDDDDDDDDPDDPPDDPDDDFDKDKDWDKDWDDPQAQDDWDADQVLQVLVLVVVLVLCLLVLVLVVVVVVPDDDDDDDDDDDDDDDDDDDDDDDDDDDDDDDDDDPDRHDPLVLFKDFDLVRVVVLLVVLLVVLDDDPDDDDDDDDDPPDAAWAEKEFQQQADPPSVSPSCPLVSLQSNVLSPDPHRHAYHYHDHPSQVVVCVSNVHPTTGMMIGGPPRPPCVSCVVSRVSIDRRHRPVNRDQDDVVDPDRPPPPDDDIDIDIDIDIDGPDPVVVVVVVVVVVVVVVVVVVVVVVVVQVQLLFAEEEEAEFAQLCSVLVVVLVVVVVAAEEEEDADPPDDDDDDDDDDDDDDDDDDDDDDDPDDPDDDDDDDPPDPDDDHHYDNDLVVVQVVCVVVRSGHYYYHHPQFLVSLVVVLVDLRYAYEYGYEDLVLSLVSVQVPDPDRDDSVVSVVVRCCQQVNDDPPDPRRHVVVCVVVHQFYHYRHDPDSVVSSVVCVVLPPSNSCSSPNDLLRVQQVVQVVLLVQALQLADSKWKFKDDPSHTLFTLWAFAFDPDPPDRDTDTHQKFAHHPFDTNNRVRQVLRVDPDDCPPPVRNDTRMDHNLRSRCVSNDLVNSDEAMEMEMAEADDPVSLVSCLVSHHAEYEYEPPYDHDVVSVVSCVVSNHHYYYDDDSDGD